Protein 3PVC (pdb70)

Secondary structure (DSSP, 8-state):
--STTSHHHHIIIIIITTTTTHHHHH--SSEEEEEEE--TTSHHHHHHHHHHHHHHHH-TTSS--EEEEEEEESSPPPHHHHHHHHTT-GGGHHHHHHHHHTPPP--SEEEEEEETTTTEEEEEEES-HHHHGGG--GGGTT--SEEEE-SS-------HHHHH-----TT-EEEES---HHHHHHHHHTT-EEE----SSSS---EEE--S-------GGG--PPPS--SSEEEE--SHHHHHHHHHHHTTT--EEEEESSSSTT-SGGG-S-EEE-----SS-SHHHHHHHHHHHHHHHHHHHHHHTT----EE---EEEE--SHHHHHHHH---S---TTT-B--HHHHHHHHSS--SS-EEEETT-EEE-HHHHHHH--TTTT--EEES--EEEEEE-SSSEEEEE-----EEESEEEE--GGGTT-STTTTTS--EEEEEEEEEEE--TTGGG--SEEEESEEEPPPBTTTTEEEEE---EETB------HHHHHHHHHHHHHH-TT-SGGGG---TT--EEEEEEEE-TTS----S-B-HHHHHHHSTTHHHH---PPPPPB-TTB-----TT-HHHHHHHHHHHHHH------SS-HHHHHTT-TTHHHHHHHTT-

Solvent-accessible surface area: 25482 Å² total

Nearest PDB structures (foldseek):
  3pvc-assembly1_A  TM=1.001E+00  e=0.000E+00  Yersinia pestis
  3sgl-assembly1_A  TM=9.967E-01  e=0.000E+00  Yersinia pestis
  3ps9-assembly1_A  TM=9.763E-01  e=2.444E-93  Escherichia coli BL21
  3awi-assembly4_D  TM=9.757E-01  e=3.683E-93  Escherichia coli K-12
  2qy6-assembly1_A  TM=9.662E-01  e=8.331E-29  Escherichia coli O157:H7

InterPro domains:
  IPR006076 FAD dependent oxidoreductase [PF01266] (266-644)
  IPR008471 MnmC-like methyltransferase [PF05430] (118-244)
  IPR017610 tRNA 5-methylaminomethyl-2-thiouridine biosynthesis bifunctional protein MnmC, C-terminal [TIGR03197] (266-674)
  IPR023032 tRNA 5-methylaminomethyl-2-thiouridine biosynthesis bifunctional protein MnmC [MF_01102] (7-669)
  IPR029063 S-adenosyl-L-methionine-dependent methyltransferase superfamily [G3DSA:3.40.50.150] (9-251)
  IPR029063 S-adenosyl-L-methionine-dependent methyltransferase superfamily [SSF53335] (138-242)
  IPR036188 FAD/NAD(P)-binding domain superfamily [G3DSA:3.50.50.60] (267-671)
  IPR036188 FAD/NAD(P)-binding domain superfamily [SSF51905] (266-673)
  IPR047785 tRNA mnm(5)s(2)U biosynthesis bifunctional protein MnmC, N-terminal [NF033855] (19-244)

B-factor: mean 25.89, std 11.72, range [3.86, 75.27]

CATH classification: 3.40.50.150 (+2 more: 3.50.50.60, 3.30.9.10)

Foldseek 3Di:
DDCVLVLVQLCVQFAVLQPPPVCLQVPDAQEAEEEEEAQDLNSNVLSVVVRVVVVCVVCVPGRHQAYEYEYEHADDDQLVVSVVSCVSPVVSVVVSVQCSVQPDDLDAAWAWDQTDLLRYIYIYHHHDPVVALVFFALLVQQAHQEYEYEDDDPCPCLDLSVLLSLSHHAFHKYGYQADPPVNQVSNVVSAWDWDKACHPDDDHIIMTGRHDGDPDDHPQQQDFADAPDQQWEEEEAQFPLSLLLLVLQVSVVGAYEYEYQAPHGCPFPLQAFKAKQAFDDQLPPALRRNQRVNLSSNLLSVVVVCVVVPQDWFWDQLKAFEFPLDPVQVVRQVNVPPPDDVQAKDWAQVVQCVSFLHRLQGTGMIGSRMTMTGSNSVSRRSVSVVSHYYDYSFAWDDWDDDDQWIWTQGPDDDIDITNAYEYDHFQCQCVYPLRVVFPKWKWKKKKFKFAADVSQQSTRHWYHYVWIKHHQRPVVRIIIFYIDTHTPDFDWDQDVVGLVVSLVRSCVRNVVDDVSVPTDRVVSHIGMHMGTADPVQAWWGARADVVCQCVQLLVVQVCCPDGHHGHGDRNYITHNNGSHCSRRSNQRSNQHSCSCSHGHRGTHSSSLVHRRCNVVCVVSNND

Organism: Yersinia pestis (NCBI:txid632)

Radius of gyration: 25.75 Å; Cα contacts (8 Å, |Δi|>4): 1315; chains: 1; bounding box: 60×63×78 Å

Sequence (623 aa):
FSNEDGLEETHHVFLKGNGFPARFASHPQQSCIFAETGFGTGLNFLTLWRDFALFRQQSPNATLRRLHYISFEKYPLHVADLASAHARWPELASFAEQLRAQWPLPLAGCHRILLADGAITLDLWFGDVNTLLPTLDDSLNNQVDAWFLDGFAPNPDWNEQLFNAARTRPGGTFSTFTAAGFVRRGLQQAGFNVTKVKGFGQKRELTGTLPQQIHAPTAPWYHRPAATRCDDIAIIGGGIVSALTALALQRRGAVVTLYCADAQPAQGASGNRQGALYPLLNGKNDALETFFTSAFTFARRQYDQLLEQGIAFDHQWCGVSQLAFDDKSRGKIEKLHTQWPVEFAEASREQLSELAGLDCAHDGIHYPAGGWLCPSDLTHALLAQQNGTCHYQHELQRLKRIDSQWQLTFGSQAAKHHATVILATGHRLPEWEQTHHLPLSAVRGQVSHIPTTPVLSQLQQVLCYDGYLTPVNPANQHHCIGASYQRGDIATDFRLTEQQENRERLLRCLPQVSWPQQVDVSDNQARCGVRCAIRDHLPVGAVPDYAATLAQYQDLSRRINDIAVAPVWPELFVGGLGSRGLCSAPLVAEILAAQFGEPLPLDAKTLAALNPNRFWIRKLLKG

Structure (mmCIF, N/CA/C/O backbone):
data_3PVC
#
_entry.id   3PVC
#
_cell.length_a   65.146
_cell.length_b   59.566
_cell.length_c   99.630
_cell.angle_alpha   90.00
_cell.angle_beta   99.57
_cell.angle_gamma   90.00
#
_symmetry.space_group_name_H-M   'P 1 21 1'
#
loop_
_entity.id
_entity.type
_entity.pdbx_description
1 polymer 'tRNA 5-methylaminomethyl-2-thiouridine biosynthesis bifunctional protein mnmC'
2 non-polymer 'FLAVIN-ADENINE DINUCLEOTIDE'
3 non-polymer 'CHLORIDE ION'
4 water water
#
loop_
_atom_site.group_PDB
_atom_site.id
_atom_site.type_symbol
_atom_site.label_atom_id
_atom_site.label_alt_id
_atom_site.label_comp_id
_atom_site.label_asym_id
_atom_site.label_entity_id
_atom_site.label_seq_id
_atom_site.pdbx_PDB_ins_code
_atom_site.Cartn_x
_atom_site.Cartn_y
_atom_site.Cartn_z
_atom_site.occupancy
_atom_site.B_iso_or_equiv
_atom_site.auth_seq_id
_atom_site.auth_comp_id
_atom_site.auth_asym_id
_atom_site.auth_atom_id
_atom_site.pdbx_PDB_model_num
ATOM 1 N N . PHE A 1 29 ? 28.659 -32.913 41.190 1.00 56.73 29 PHE A N 1
ATOM 2 C CA . PHE A 1 29 ? 28.347 -31.473 41.506 1.00 58.67 29 PHE A CA 1
ATOM 3 C C . PHE A 1 29 ? 29.505 -30.745 42.198 1.00 59.08 29 PHE A C 1
ATOM 4 O O . PHE A 1 29 ? 29.726 -30.872 43.409 1.00 59.31 29 PHE A O 1
ATOM 12 N N . SER A 1 30 ? 30.207 -29.935 41.422 1.00 60.38 30 SER A N 1
ATOM 13 C CA . SER A 1 30 ? 31.316 -29.133 41.927 1.00 61.04 30 SER A CA 1
ATOM 14 C C . SER A 1 30 ? 30.914 -27.646 42.020 1.00 61.41 30 SER A C 1
ATOM 15 O O . SER A 1 30 ? 29.752 -27.282 41.790 1.00 61.60 30 SER A O 1
ATOM 18 N N . ASN A 1 31 ? 31.883 -26.801 42.372 1.00 61.27 31 ASN A N 1
ATOM 19 C CA . ASN A 1 31 ? 31.721 -25.341 42.373 1.00 60.26 31 ASN A CA 1
ATOM 20 C C . ASN A 1 31 ? 32.638 -24.681 41.328 1.00 58.98 31 ASN A C 1
ATOM 21 O O . ASN A 1 31 ? 32.503 -23.493 41.046 1.00 58.68 31 ASN A O 1
ATOM 23 N N . GLU A 1 32 ? 33.516 -25.489 40.721 1.00 57.60 32 GLU A N 1
ATOM 24 C CA . GLU A 1 32 ? 34.666 -25.008 39.936 1.00 56.87 32 GLU A CA 1
ATOM 25 C C . GLU A 1 32 ? 34.337 -24.302 38.593 1.00 56.26 32 GLU A C 1
ATOM 26 O O . GLU A 1 32 ? 35.119 -23.458 38.129 1.00 55.55 32 GLU A O 1
ATOM 28 N N . ASP A 1 33 ? 33.217 -24.667 37.958 1.00 54.63 33 ASP A N 1
ATOM 29 C CA . ASP A 1 33 ? 32.795 -23.981 36.723 1.00 52.71 33 ASP A CA 1
ATOM 30 C C . ASP A 1 33 ? 32.118 -22.600 36.961 1.00 51.11 33 ASP A C 1
ATOM 31 O O . ASP A 1 33 ? 32.005 -21.795 36.027 1.00 51.53 33 ASP A O 1
ATOM 36 N N . GLY A 1 34 ? 31.681 -22.329 38.199 1.00 48.01 34 GLY A N 1
ATOM 37 C CA . GLY A 1 34 ? 31.151 -21.012 38.566 1.00 43.59 34 GLY A CA 1
ATOM 38 C C . GLY A 1 34 ? 29.688 -20.819 38.197 1.00 41.60 34 GLY A C 1
ATOM 39 O O . GLY A 1 34 ? 29.124 -19.732 38.363 1.00 41.53 34 GLY A O 1
ATOM 40 N N . LEU A 1 35 ? 29.058 -21.882 37.717 1.00 38.26 35 LEU A N 1
ATOM 41 C CA . LEU A 1 35 ? 27.663 -21.829 37.357 1.00 35.50 35 LEU A CA 1
ATOM 42 C C . LEU A 1 35 ? 26.734 -21.787 38.585 1.00 34.52 35 LEU A C 1
ATOM 43 O O . LEU A 1 35 ? 25.755 -21.036 38.619 1.00 33.63 35 LEU A O 1
ATOM 48 N N . GLU A 1 36 ? 27.027 -22.604 39.591 1.00 32.40 36 GLU A N 1
ATOM 49 C CA . GLU A 1 36 ? 26.219 -22.611 40.801 1.00 31.92 36 GLU A CA 1
ATOM 50 C C . GLU A 1 36 ? 26.330 -21.286 41.569 1.00 29.80 36 GLU A C 1
ATOM 51 O O . GLU A 1 36 ? 25.339 -20.772 42.092 1.00 28.94 36 GLU A O 1
ATOM 57 N N . GLU A 1 37 ? 27.546 -20.756 41.623 1.00 28.16 37 GLU A N 1
ATOM 58 C CA . GLU A 1 37 ? 27.826 -19.430 42.147 1.00 28.40 37 GLU A CA 1
ATOM 59 C C . GLU A 1 37 ? 26.891 -18.369 41.519 1.00 26.93 37 GLU A C 1
ATOM 60 O O . GLU A 1 37 ? 26.049 -17.765 42.192 1.00 25.76 37 GLU A O 1
ATOM 66 N N . THR A 1 38 ? 27.028 -18.191 40.210 1.00 26.03 38 THR A N 1
ATOM 67 C CA . THR A 1 38 ? 26.188 -17.278 39.449 1.00 25.24 38 THR A CA 1
ATOM 68 C C . THR A 1 38 ? 24.737 -17.428 39.850 1.00 25.51 38 THR A C 1
ATOM 69 O O . THR A 1 38 ? 24.029 -16.437 40.045 1.00 25.47 38 THR A O 1
ATOM 73 N N . HIS A 1 39 ? 24.262 -18.665 39.869 1.00 26.13 39 HIS A N 1
ATOM 74 C CA . HIS A 1 39 ? 22.867 -18.888 40.202 1.00 27.23 39 HIS A CA 1
ATOM 75 C C . HIS A 1 39 ? 22.563 -18.396 41.624 1.00 27.06 39 HIS A C 1
ATOM 76 O O . HIS A 1 39 ? 21.545 -17.768 41.848 1.00 27.34 39 HIS A O 1
ATOM 83 N N . HIS A 1 40 ? 23.492 -18.613 42.556 1.00 27.64 40 HIS A N 1
ATOM 84 C CA . HIS A 1 40 ? 23.275 -18.243 43.948 1.00 28.20 40 HIS A CA 1
ATOM 85 C C . HIS A 1 40 ? 23.343 -16.748 44.150 1.00 27.65 40 HIS A C 1
ATOM 86 O O . HIS A 1 40 ? 22.474 -16.171 44.799 1.00 28.85 40 HIS A O 1
ATOM 93 N N . VAL A 1 41 ? 24.402 -16.132 43.643 1.00 25.88 41 VAL A N 1
ATOM 94 C CA . VAL A 1 41 ? 24.588 -14.702 43.821 1.00 25.87 41 VAL A CA 1
ATOM 95 C C . VAL A 1 41 ? 23.491 -13.896 43.109 1.00 25.47 41 VAL A C 1
ATOM 96 O O . VAL A 1 41 ? 22.799 -13.113 43.740 1.00 26.19 41 VAL A O 1
ATOM 100 N N . PHE A 1 42 ? 23.263 -14.170 41.831 1.00 24.28 42 PHE A N 1
ATOM 101 C CA . PHE A 1 42 ? 22.471 -13.258 41.000 1.00 23.79 42 PHE A CA 1
ATOM 102 C C . PHE A 1 42 ? 21.024 -13.647 40.807 1.00 24.06 42 PHE A C 1
ATOM 10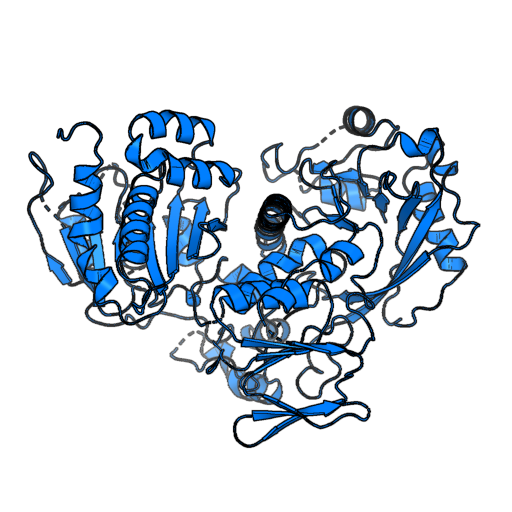3 O O . PHE A 1 42 ? 20.149 -12.805 40.883 1.00 24.08 42 PHE A O 1
ATOM 111 N N . LEU A 1 43 ? 20.753 -14.922 40.596 1.00 24.52 43 LEU A N 1
ATOM 112 C CA . LEU A 1 43 ? 19.378 -15.338 40.424 1.00 25.66 43 LEU A CA 1
ATOM 113 C C . LEU A 1 43 ? 18.640 -15.454 41.758 1.00 26.94 43 LEU A C 1
ATOM 114 O O . LEU A 1 43 ? 17.561 -14.840 41.954 1.00 26.35 43 LEU A O 1
ATOM 119 N N . LYS A 1 44 ? 19.188 -16.282 42.649 1.00 26.92 44 LYS A N 1
ATOM 120 C CA . LYS A 1 44 ? 18.583 -16.507 43.966 1.00 28.06 44 LYS A CA 1
ATOM 121 C C . LYS A 1 44 ? 18.601 -15.219 44.816 1.00 27.35 44 LYS A C 1
ATOM 122 O O . LYS A 1 44 ? 17.662 -14.948 45.545 1.00 27.12 44 LYS A O 1
ATOM 128 N N . GLY A 1 45 ? 19.672 -14.439 44.692 1.00 26.06 45 GLY A N 1
ATOM 129 C CA . GLY A 1 45 ? 19.781 -13.148 45.374 1.00 25.38 45 GLY A CA 1
ATOM 130 C C . GLY A 1 45 ? 18.698 -12.146 44.992 1.00 24.66 45 GLY A C 1
ATOM 131 O O . GLY A 1 45 ? 18.297 -11.323 45.829 1.00 23.55 45 GLY A O 1
ATOM 132 N N . ASN A 1 46 ? 18.193 -12.245 43.754 1.00 22.32 46 ASN A N 1
ATOM 133 C CA . ASN A 1 46 ? 17.033 -11.462 43.332 1.00 22.14 46 ASN A CA 1
ATOM 134 C C . ASN A 1 46 ? 15.683 -12.198 43.412 1.00 23.20 46 ASN A C 1
ATOM 135 O O . ASN A 1 46 ? 14.700 -11.729 42.848 1.00 24.29 46 ASN A O 1
ATOM 140 N N . GLY A 1 47 ? 15.628 -13.342 44.116 1.00 24.52 47 GLY A N 1
ATOM 141 C CA . GLY A 1 47 ? 14.383 -14.095 44.302 1.00 22.52 47 GLY A CA 1
ATOM 142 C C . GLY A 1 47 ? 14.016 -14.994 43.129 1.00 23.83 47 GLY A C 1
ATOM 143 O O . GLY A 1 47 ? 12.878 -15.401 43.009 1.00 24.70 47 GLY A O 1
ATOM 144 N N . PHE A 1 48 ? 14.945 -15.291 42.230 1.00 23.78 48 PHE A N 1
ATOM 145 C CA . PHE A 1 48 ? 14.606 -16.206 41.116 1.00 25.46 48 PHE A CA 1
ATOM 146 C C . PHE A 1 48 ? 15.060 -17.646 41.406 1.00 27.22 48 PHE A C 1
ATOM 147 O O . PHE A 1 48 ? 16.126 -17.835 42.008 1.00 29.24 48 PHE A O 1
ATOM 155 N N . PRO A 1 49 ? 14.347 -18.660 40.870 1.00 27.57 49 PRO A N 1
ATOM 156 C CA . PRO A 1 49 ? 13.294 -18.550 39.863 1.00 28.20 49 PRO A CA 1
ATOM 157 C C . PRO A 1 49 ? 11.870 -18.385 40.392 1.00 29.05 49 PRO A C 1
ATOM 158 O O . PRO A 1 49 ? 10.951 -18.182 39.588 1.00 28.18 49 PRO A O 1
ATOM 162 N N . ALA A 1 50 ? 11.683 -18.476 41.710 1.00 29.33 50 ALA A N 1
ATOM 163 C CA . ALA A 1 50 ? 10.353 -18.268 42.306 1.00 30.02 50 ALA A CA 1
ATOM 164 C C . ALA A 1 50 ? 9.614 -17.031 41.763 1.00 29.46 50 ALA A C 1
ATOM 165 O O . ALA A 1 50 ? 8.402 -17.097 41.488 1.00 29.12 50 ALA A O 1
ATOM 167 N N . ARG A 1 51 ? 10.359 -15.935 41.570 1.00 28.53 51 ARG A N 1
ATOM 168 C CA . ARG A 1 51 ? 9.808 -14.639 41.196 1.00 27.18 51 ARG A CA 1
ATOM 169 C C . ARG A 1 51 ? 9.219 -14.639 39.778 1.00 27.86 51 ARG A C 1
ATOM 170 O O . ARG A 1 51 ? 8.342 -13.815 39.486 1.00 28.19 51 ARG A O 1
ATOM 178 N N . PHE A 1 52 ? 9.680 -15.542 38.900 1.00 27.12 52 PHE A N 1
ATOM 179 C CA . PHE A 1 52 ? 9.121 -15.635 37.551 1.00 27.39 52 PHE A CA 1
ATOM 180 C C . PHE A 1 52 ? 7.643 -15.864 37.659 1.00 28.68 52 PHE A C 1
ATOM 181 O O . PHE A 1 52 ? 6.859 -15.313 36.882 1.00 30.50 52 PHE A O 1
ATOM 189 N N . ALA A 1 53 ? 7.275 -16.700 38.622 1.00 30.51 53 ALA A N 1
ATOM 190 C CA . ALA A 1 53 ? 5.927 -17.234 38.727 1.00 32.28 53 ALA A CA 1
ATOM 191 C C . ALA A 1 53 ? 4.970 -16.206 39.303 1.00 33.24 53 ALA A C 1
ATOM 192 O O . ALA A 1 53 ? 3.809 -16.153 38.895 1.00 34.22 53 ALA A O 1
ATOM 194 N N . SER A 1 54 ? 5.438 -15.408 40.260 1.00 33.08 54 SER A N 1
ATOM 195 C CA . SER A 1 54 ? 4.585 -14.361 40.823 1.00 35.31 54 SER A CA 1
ATOM 196 C C . SER A 1 54 ? 4.607 -13.030 40.049 1.00 35.45 54 SER A C 1
ATOM 197 O O . SER A 1 54 ? 3.834 -12.115 40.343 1.00 35.27 54 SER A O 1
ATOM 200 N N . HIS A 1 55 ? 5.486 -12.920 39.064 1.00 35.08 55 HIS A N 1
ATOM 201 C CA . HIS A 1 55 ? 5.720 -11.637 38.424 1.00 34.97 55 HIS A CA 1
ATOM 202 C C . HIS A 1 55 ? 4.461 -11.153 37.714 1.00 35.70 55 HIS A C 1
ATOM 203 O O . HIS A 1 55 ? 3.855 -11.898 36.929 1.00 35.59 55 HIS A O 1
ATOM 210 N N . PRO A 1 56 ? 4.049 -9.907 38.015 1.00 35.71 56 PRO A N 1
ATOM 211 C CA . PRO A 1 56 ? 2.726 -9.451 37.585 1.00 35.08 56 PRO A CA 1
ATOM 212 C C . PRO A 1 56 ? 2.639 -8.880 36.162 1.00 35.40 56 PRO A C 1
ATOM 213 O O . PRO A 1 56 ? 1.526 -8.611 35.704 1.00 35.51 56 PRO A O 1
ATOM 217 N N . GLN A 1 57 ? 3.767 -8.696 35.465 1.00 33.74 57 GLN A N 1
ATOM 218 C CA . GLN A 1 57 ? 3.714 -8.208 34.088 1.00 32.19 57 GLN A CA 1
ATOM 219 C C . GLN A 1 57 ? 4.153 -9.233 33.023 1.00 31.12 57 GLN A C 1
ATOM 220 O O . GLN A 1 57 ? 4.833 -10.229 33.306 1.00 29.42 57 GLN A O 1
ATOM 226 N N . GLN A 1 58 ? 3.834 -8.922 31.774 1.00 29.57 58 GLN A N 1
ATOM 227 C CA . GLN A 1 58 ? 4.234 -9.770 30.666 1.00 30.37 58 GLN A CA 1
ATOM 228 C C . GLN A 1 58 ? 5.728 -9.794 30.437 1.00 27.97 58 GLN A C 1
ATOM 229 O O . GLN A 1 58 ? 6.250 -10.772 29.897 1.00 28.18 58 GLN A O 1
ATOM 235 N N . SER A 1 59 ? 6.421 -8.728 30.813 1.00 24.97 59 SER A N 1
ATOM 236 C CA . SER A 1 59 ? 7.871 -8.754 30.711 1.00 23.85 59 SER A CA 1
ATOM 237 C C . SER A 1 59 ? 8.577 -8.382 32.019 1.00 22.84 59 SER A C 1
ATOM 238 O O . SER A 1 59 ? 7.971 -7.826 32.933 1.00 21.46 59 SER A O 1
ATOM 241 N N . CYS A 1 60 ? 9.810 -8.857 32.135 1.00 20.76 60 CYS A N 1
ATOM 242 C CA . CYS A 1 60 ? 10.626 -8.619 33.272 1.00 20.81 60 CYS A CA 1
ATOM 243 C C . CYS A 1 60 ? 11.960 -8.055 32.753 1.00 19.74 60 CYS A C 1
ATOM 244 O O . CYS A 1 60 ? 12.539 -8.546 31.763 1.00 18.63 60 CYS A O 1
ATOM 247 N N . ILE A 1 61 ? 12.449 -7.027 33.430 1.00 18.50 61 ILE A N 1
ATOM 248 C CA . ILE A 1 61 ? 13.608 -6.278 32.965 1.00 16.24 61 ILE A CA 1
ATOM 249 C C . ILE A 1 61 ? 14.775 -6.466 33.900 1.00 16.41 61 ILE A C 1
ATOM 250 O O . ILE A 1 61 ? 14.671 -6.221 35.101 1.00 16.15 61 ILE A O 1
ATOM 255 N N . PHE A 1 62 ? 15.862 -6.988 33.353 1.00 15.07 62 PHE A N 1
ATOM 256 C CA . PHE A 1 62 ? 17.064 -7.165 34.097 1.00 15.57 62 PHE A CA 1
ATOM 257 C C . PHE A 1 62 ? 18.112 -6.190 33.604 1.00 15.77 62 PHE A C 1
ATOM 258 O O . PHE A 1 62 ? 18.170 -5.899 32.402 1.00 15.25 62 PHE A O 1
ATOM 266 N N . ALA A 1 63 ? 19.023 -5.785 34.484 1.00 15.52 63 ALA A N 1
ATOM 267 C CA . ALA A 1 63 ? 20.131 -4.946 34.024 1.00 16.60 63 ALA A CA 1
ATOM 268 C C . ALA A 1 63 ? 21.403 -5.410 34.678 1.00 17.13 63 ALA A C 1
ATOM 269 O O . ALA A 1 63 ? 21.391 -5.886 35.807 1.00 19.73 63 ALA A O 1
ATOM 271 N N . GLU A 1 64 ? 22.507 -5.294 33.975 1.00 16.51 64 GLU A N 1
ATOM 272 C CA . GLU A 1 64 ? 23.732 -5.841 34.470 1.00 16.05 64 GLU A CA 1
ATOM 273 C C . GLU A 1 64 ? 24.857 -4.866 34.182 1.00 17.21 64 GLU A C 1
ATOM 274 O O . GLU A 1 64 ? 24.884 -4.255 33.121 1.00 19.08 64 GLU A O 1
ATOM 280 N N . THR A 1 65 ? 25.741 -4.647 35.143 1.00 18.30 65 THR A N 1
ATOM 281 C CA . THR A 1 65 ? 26.958 -3.864 34.891 1.00 21.43 65 THR A CA 1
ATOM 282 C C . THR A 1 65 ? 28.062 -4.862 34.484 1.00 24.50 65 THR A C 1
ATOM 283 O O . THR A 1 65 ? 28.310 -5.859 35.188 1.00 29.40 65 THR A O 1
ATOM 287 N N . GLY A 1 66 ? 28.626 -4.717 33.304 1.00 23.98 66 GLY A N 1
ATOM 288 C CA . GLY A 1 66 ? 29.469 -5.799 32.790 1.00 24.58 66 GLY A CA 1
ATOM 289 C C . GLY A 1 66 ? 28.659 -6.757 31.929 1.00 24.15 66 GLY A C 1
ATOM 290 O O . GLY A 1 66 ? 27.445 -6.649 31.852 1.00 29.22 66 GLY A O 1
ATOM 291 N N . PHE A 1 67 ? 29.324 -7.629 31.200 1.00 22.09 67 PHE A N 1
ATOM 292 C CA . PHE A 1 67 ? 28.658 -8.692 30.457 1.00 21.23 67 PHE A CA 1
ATOM 293 C C . PHE A 1 67 ? 29.628 -9.881 30.347 1.00 20.25 67 PHE A C 1
ATOM 294 O O . PHE A 1 67 ? 29.261 -11.030 30.629 1.00 19.05 67 PHE A O 1
ATOM 302 N N . GLY A 1 68 ? 30.876 -9.568 30.006 1.00 20.23 68 GLY A N 1
ATOM 303 C CA . GLY A 1 68 ? 31.965 -10.528 29.986 1.00 21.50 68 GLY A CA 1
ATOM 304 C C . GLY A 1 68 ? 31.735 -11.548 28.893 1.00 22.81 68 GLY A C 1
ATOM 305 O O . GLY A 1 68 ? 31.610 -11.213 27.714 1.00 23.82 68 GLY A O 1
ATOM 306 N N . THR A 1 69 ? 31.540 -12.781 29.300 1.00 20.84 69 THR A N 1
ATOM 307 C CA . THR A 1 69 ? 31.337 -13.840 28.337 1.00 22.80 69 THR A CA 1
ATOM 308 C C . THR A 1 69 ? 29.830 -14.201 28.265 1.00 22.35 69 THR A C 1
ATOM 309 O O . THR A 1 69 ? 29.432 -15.088 27.521 1.00 21.49 69 THR A O 1
ATOM 313 N N . GLY A 1 70 ? 29.024 -13.531 29.089 1.00 20.60 70 GLY A N 1
ATOM 314 C CA . GLY A 1 70 ? 27.591 -13.702 29.057 1.00 18.73 70 GLY A CA 1
ATOM 315 C C . GLY A 1 70 ? 27.116 -14.684 30.084 1.00 17.87 70 GLY A C 1
ATOM 316 O O . GLY A 1 70 ? 25.936 -15.083 30.058 1.00 15.59 70 GLY A O 1
ATOM 317 N N . LEU A 1 71 ? 28.011 -15.051 31.005 1.00 18.12 71 LEU A N 1
ATOM 318 C CA . LEU A 1 71 ? 27.671 -16.073 32.010 1.00 19.85 71 LEU A CA 1
ATOM 319 C C . LEU A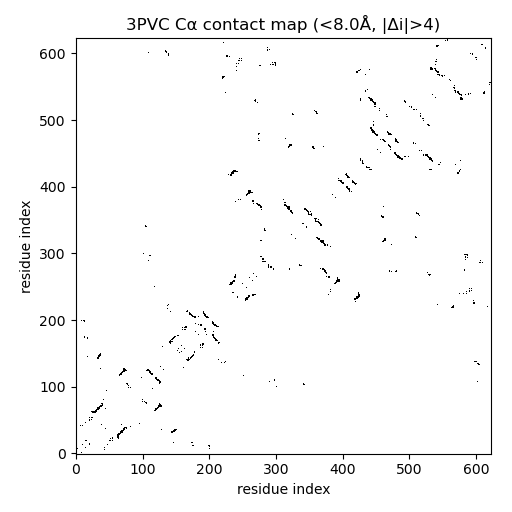 1 71 ? 26.366 -15.786 32.757 1.00 18.99 71 LEU A C 1
ATOM 320 O O . LEU A 1 71 ? 25.497 -16.688 32.858 1.00 19.52 71 LEU A O 1
ATOM 325 N N . ASN A 1 72 ? 26.156 -14.524 33.138 1.00 17.19 72 ASN A N 1
ATOM 326 C CA . ASN A 1 72 ? 24.969 -14.206 33.924 1.00 15.88 72 ASN A CA 1
ATOM 327 C C . ASN A 1 72 ? 23.749 -14.214 33.055 1.00 16.76 72 ASN A C 1
ATOM 328 O O . ASN A 1 72 ? 22.697 -14.716 33.467 1.00 16.29 72 ASN A O 1
ATOM 333 N N . PHE A 1 73 ? 23.888 -13.656 31.849 1.00 15.53 73 PHE A N 1
ATOM 334 C CA . PHE A 1 73 ? 22.791 -13.639 30.905 1.00 15.13 73 PHE A CA 1
ATOM 335 C C . PHE A 1 73 ? 22.323 -15.057 30.488 1.00 15.76 73 PHE A C 1
ATOM 336 O O . PHE A 1 73 ? 21.118 -15.370 30.487 1.00 15.94 73 PHE A O 1
ATOM 344 N N . LEU A 1 74 ? 23.268 -15.895 30.086 1.00 14.65 74 LEU A N 1
ATOM 345 C CA . LEU A 1 74 ? 22.955 -17.278 29.654 1.00 15.31 74 LEU A CA 1
ATOM 346 C C . LEU A 1 74 ? 22.320 -18.085 30.776 1.00 17.14 74 LEU A C 1
ATOM 347 O O . LEU A 1 74 ? 21.316 -18.773 30.550 1.00 18.60 74 LEU A O 1
ATOM 352 N N . THR A 1 75 ? 22.835 -17.928 31.999 1.00 16.33 75 THR A N 1
ATOM 353 C CA . THR A 1 75 ? 22.283 -18.636 33.127 1.00 16.85 75 THR A CA 1
ATOM 354 C C . THR A 1 75 ? 20.838 -18.194 33.360 1.00 18.47 75 THR A C 1
ATOM 355 O O . THR A 1 75 ? 19.941 -19.010 33.656 1.00 18.67 75 THR A O 1
ATOM 359 N N . LEU A 1 76 ? 20.602 -16.891 33.235 1.00 18.21 76 LEU A N 1
ATOM 360 C CA . LEU A 1 76 ? 19.268 -16.371 33.436 1.00 16.63 76 LEU A CA 1
ATOM 361 C C . LEU A 1 76 ? 18.356 -16.912 32.364 1.00 16.25 76 LEU A C 1
ATOM 362 O O . LEU A 1 76 ? 17.266 -17.410 32.672 1.00 16.78 76 LEU A O 1
ATOM 367 N N . TRP A 1 77 ? 18.810 -16.847 31.104 1.00 16.16 77 TRP A N 1
ATOM 368 C CA . TRP A 1 77 ? 18.037 -17.351 29.969 1.00 15.82 77 TRP A CA 1
ATOM 369 C C . TRP A 1 77 ? 17.624 -18.793 30.229 1.00 17.20 77 TRP A C 1
ATOM 370 O O . TRP A 1 77 ? 16.444 -19.158 30.150 1.00 17.32 77 TRP A O 1
ATOM 381 N N . ARG A 1 78 ? 18.608 -19.618 30.562 1.00 18.47 78 ARG A N 1
ATOM 382 C CA . ARG A 1 78 ? 18.325 -21.028 30.791 1.00 21.29 78 ARG A CA 1
ATOM 383 C C . ARG A 1 78 ? 17.166 -21.206 31.778 1.00 21.28 78 ARG A C 1
ATOM 384 O O . ARG A 1 78 ? 16.225 -21.938 31.473 1.00 20.98 78 ARG A O 1
ATOM 392 N N . ASP A 1 79 ? 17.240 -20.517 32.926 1.00 20.45 79 ASP A N 1
ATOM 393 C CA . ASP A 1 79 ? 16.185 -20.565 33.950 1.00 22.60 79 ASP A CA 1
ATOM 394 C C . ASP A 1 79 ? 14.846 -20.044 33.476 1.00 21.72 79 ASP A C 1
ATOM 395 O O . ASP A 1 79 ? 13.811 -20.542 33.864 1.00 23.71 79 ASP A O 1
ATOM 400 N N . PHE A 1 80 ? 14.873 -18.966 32.712 1.00 22.62 80 PHE A N 1
ATOM 401 C CA . PHE A 1 80 ? 13.653 -18.397 32.180 1.00 21.23 80 PHE A CA 1
ATOM 402 C C . PHE A 1 80 ? 13.049 -19.336 31.144 1.00 21.11 80 PHE A C 1
ATOM 403 O O . PHE A 1 80 ? 11.836 -19.473 31.068 1.00 20.40 80 PHE A O 1
ATOM 411 N N . ALA A 1 81 ? 13.889 -20.011 30.358 1.00 21.92 81 ALA A N 1
ATOM 412 C CA . ALA A 1 81 ? 13.355 -21.042 29.451 1.00 22.32 81 ALA A CA 1
ATOM 413 C C . ALA A 1 81 ? 12.726 -22.260 30.197 1.00 23.25 81 ALA A C 1
ATOM 414 O O . ALA A 1 81 ? 11.657 -22.730 29.809 1.00 22.36 81 ALA A O 1
ATOM 416 N N . LEU A 1 82 ? 13.370 -22.764 31.251 1.00 22.82 82 LEU A N 1
ATOM 417 C CA . LEU A 1 82 ? 12.747 -23.849 32.040 1.00 26.37 82 LEU A CA 1
ATOM 418 C C . LEU A 1 82 ? 11.388 -23.374 32.596 1.00 26.99 82 LEU A C 1
ATOM 419 O O . LEU A 1 82 ? 10.406 -24.107 32.584 1.00 27.95 82 LEU A O 1
ATOM 424 N N . PHE A 1 83 ? 11.332 -22.128 33.047 1.00 27.52 83 PHE A N 1
ATOM 425 C CA . PHE A 1 83 ? 10.112 -21.605 33.614 1.00 28.30 83 PHE A CA 1
ATOM 426 C C . PHE A 1 83 ? 8.984 -21.465 32.574 1.00 29.39 83 PHE A C 1
ATOM 427 O O . PHE A 1 83 ? 7.821 -21.691 32.892 1.00 29.64 83 PHE A O 1
ATOM 435 N N . ARG A 1 84 ? 9.327 -21.106 31.346 1.00 29.83 84 ARG A N 1
ATOM 436 C CA . ARG A 1 84 ? 8.336 -20.998 30.278 1.00 31.57 84 ARG A CA 1
ATOM 437 C C . ARG A 1 84 ? 7.821 -22.362 29.797 1.00 33.26 84 ARG A C 1
ATOM 438 O O . ARG A 1 84 ? 6.685 -22.481 29.302 1.00 31.80 84 ARG A O 1
ATOM 446 N N . GLN A 1 85 ? 8.670 -23.383 29.908 1.00 34.10 85 GLN A N 1
ATOM 447 C CA . GLN A 1 85 ? 8.247 -24.743 29.608 1.00 35.69 85 GLN A CA 1
ATOM 448 C C . GLN A 1 85 ? 7.227 -25.195 30.631 1.00 35.62 85 GLN A C 1
ATOM 449 O O . GLN A 1 85 ? 6.196 -25.760 30.286 1.00 35.66 85 GLN A O 1
ATOM 455 N N . GLN A 1 86 ? 7.525 -24.925 31.893 1.00 35.70 86 GLN A N 1
ATOM 456 C CA . GLN A 1 86 ? 6.693 -25.374 32.986 1.00 37.40 86 GLN A CA 1
ATOM 457 C C . GLN A 1 86 ? 5.397 -24.565 33.214 1.00 37.88 86 GLN A C 1
ATOM 458 O O . GLN A 1 86 ? 4.421 -25.103 33.751 1.00 39.34 86 GLN A O 1
ATOM 464 N N . SER A 1 87 ? 5.373 -23.289 32.839 1.00 35.86 87 SER A N 1
ATOM 465 C CA . SER A 1 87 ? 4.178 -22.491 33.081 1.00 35.07 87 SER A CA 1
ATOM 466 C C . SER A 1 87 ? 3.857 -21.667 31.855 1.00 35.39 87 SER A C 1
ATOM 467 O O . SER A 1 87 ? 3.982 -20.447 31.885 1.00 35.62 87 SER A O 1
ATOM 470 N N . PRO A 1 88 ? 3.402 -22.324 30.781 1.00 35.26 88 PRO A N 1
ATOM 471 C CA . PRO A 1 88 ? 3.154 -21.616 29.524 1.00 35.49 88 PRO A CA 1
ATOM 472 C C . PRO A 1 88 ? 2.041 -20.577 29.631 1.00 36.44 88 PRO A C 1
ATOM 473 O O . PRO A 1 88 ? 1.933 -19.697 28.751 1.00 37.49 88 PRO A O 1
ATOM 477 N N . ASN A 1 89 ? 1.256 -20.661 30.710 1.00 37.28 89 ASN A N 1
ATOM 478 C CA . ASN A 1 89 ? 0.117 -19.752 30.949 1.00 38.61 89 ASN A CA 1
ATOM 479 C C . ASN A 1 89 ? 0.353 -18.664 32.007 1.00 38.16 89 ASN A C 1
ATOM 480 O O . ASN A 1 89 ? -0.554 -17.849 32.285 1.00 38.81 89 ASN A O 1
ATOM 485 N N . ALA A 1 90 ? 1.549 -18.638 32.599 1.00 37.10 90 ALA A N 1
ATOM 486 C CA . ALA A 1 90 ? 1.892 -17.561 33.540 1.00 35.36 90 ALA A CA 1
ATOM 487 C C . ALA A 1 90 ? 1.888 -16.212 32.835 1.00 34.62 90 ALA A C 1
ATOM 488 O O . ALA A 1 90 ? 2.057 -16.123 31.615 1.00 34.85 90 ALA A O 1
ATOM 490 N N . THR A 1 91 ? 1.697 -15.159 33.616 1.00 33.87 91 THR A N 1
ATOM 491 C CA . THR A 1 91 ? 1.750 -13.804 33.096 1.00 32.07 91 THR A CA 1
ATOM 492 C C . THR A 1 91 ? 3.087 -13.538 32.364 1.00 30.02 91 THR A C 1
ATOM 493 O O . THR A 1 91 ? 3.091 -13.204 31.181 1.00 30.82 91 THR A O 1
ATOM 497 N N . LEU A 1 92 ? 4.212 -13.769 33.030 1.00 26.34 92 LEU A N 1
ATOM 498 C CA . LEU A 1 92 ? 5.509 -13.416 32.426 1.00 25.42 92 LEU A CA 1
ATOM 499 C C . LEU A 1 92 ? 5.837 -14.225 31.140 1.00 24.96 92 LEU A C 1
ATOM 500 O O . LEU A 1 92 ? 5.916 -15.449 31.184 1.00 24.18 92 LEU A O 1
ATOM 505 N N . ARG A 1 93 ? 6.015 -13.532 30.011 1.00 24.96 93 ARG A N 1
ATOM 506 C CA . ARG A 1 93 ? 6.284 -14.179 28.712 1.00 25.54 93 ARG A CA 1
ATOM 507 C C . ARG A 1 93 ? 7.609 -13.721 28.078 1.00 25.07 93 ARG A C 1
ATOM 508 O O . ARG A 1 93 ? 8.126 -14.366 27.154 1.00 23.25 93 ARG A O 1
ATOM 516 N N . ARG A 1 94 ? 8.144 -12.592 28.552 1.00 23.43 94 ARG A N 1
ATOM 517 C CA . ARG A 1 94 ? 9.251 -11.943 27.872 1.00 23.18 94 ARG A CA 1
ATOM 518 C C . ARG A 1 94 ? 10.274 -11.418 28.844 1.00 22.91 94 ARG A C 1
ATOM 519 O O . ARG A 1 94 ? 9.974 -10.946 29.938 1.00 20.78 94 ARG A O 1
ATOM 527 N N . LEU A 1 95 ? 11.487 -11.388 28.364 1.00 22.06 95 LEU A N 1
ATOM 528 C CA . LEU A 1 95 ? 12.550 -10.939 29.186 1.00 22.95 95 LEU A CA 1
ATOM 529 C C . LEU A 1 95 ? 13.284 -9.879 28.394 1.00 22.50 95 LEU A C 1
ATOM 530 O O . LEU A 1 95 ? 13.472 -10.018 27.175 1.00 23.16 95 LEU A O 1
ATOM 535 N N . HIS A 1 96 ? 13.607 -8.788 29.070 1.00 21.37 96 HIS A N 1
ATOM 536 C CA . HIS A 1 96 ? 14.479 -7.760 28.524 1.00 19.91 96 HIS A CA 1
ATOM 537 C C . HIS A 1 96 ? 15.710 -7.668 29.414 1.00 18.03 96 HIS A C 1
ATOM 538 O O . HIS A 1 96 ? 15.608 -7.628 30.645 1.00 17.53 96 HIS A O 1
ATOM 545 N N . TYR A 1 97 ? 16.874 -7.618 28.797 1.00 16.69 97 TYR A N 1
ATOM 546 C CA . TYR A 1 97 ? 18.126 -7.631 29.554 1.00 15.09 97 TYR A CA 1
ATOM 547 C C . TYR A 1 97 ? 19.004 -6.481 29.065 1.00 15.40 97 TYR A C 1
ATOM 548 O O . TYR A 1 97 ? 19.298 -6.369 27.869 1.00 15.39 97 TYR A O 1
ATOM 557 N N . ILE A 1 98 ? 19.460 -5.646 29.988 1.00 15.31 98 ILE A N 1
ATOM 558 C CA . ILE A 1 98 ? 20.232 -4.467 29.592 1.00 17.03 98 ILE A CA 1
ATOM 559 C C . ILE A 1 98 ? 21.587 -4.578 30.222 1.00 17.54 98 ILE A C 1
ATOM 560 O O . ILE A 1 98 ? 21.726 -4.778 31.446 1.00 18.56 98 ILE A O 1
ATOM 565 N N . SER A 1 99 ? 22.599 -4.526 29.381 1.00 16.38 99 SER A N 1
ATOM 566 C CA . SER A 1 99 ? 23.924 -4.722 29.889 1.00 16.68 99 SER A CA 1
ATOM 567 C C . SER A 1 99 ? 24.913 -3.634 29.414 1.00 17.88 99 SER A C 1
ATOM 568 O O . SER A 1 99 ? 24.888 -3.189 28.244 1.00 16.47 99 SER A O 1
ATOM 571 N N . PHE A 1 100 ? 25.809 -3.255 30.323 1.00 19.15 100 PHE A N 1
ATOM 572 C CA . PHE A 1 100 ? 26.836 -2.255 30.063 1.00 22.19 100 PHE A CA 1
ATOM 573 C C . PHE A 1 100 ? 28.217 -2.854 30.054 1.00 23.63 100 PHE A C 1
ATOM 574 O O . PHE A 1 100 ? 28.721 -3.229 31.109 1.00 25.57 100 PHE A O 1
ATOM 582 N N . GLU A 1 101 ? 28.850 -2.888 28.889 1.00 24.17 101 GLU A N 1
ATOM 583 C CA . GLU A 1 101 ? 30.159 -3.507 28.761 1.00 24.86 101 GLU A CA 1
ATOM 584 C C . GLU A 1 101 ? 31.166 -2.528 28.160 1.00 25.07 101 GLU A C 1
ATOM 585 O O . GLU A 1 101 ? 30.975 -2.051 27.036 1.00 24.02 101 GLU A O 1
ATOM 591 N N . LYS A 1 102 ? 32.242 -2.261 28.903 1.00 25.57 102 LYS A N 1
ATOM 592 C CA . LYS A 1 102 ? 33.315 -1.345 28.461 1.00 26.47 102 LYS A CA 1
ATOM 593 C C . LYS A 1 102 ? 34.328 -2.028 27.558 1.00 26.01 102 LYS A C 1
ATOM 594 O O . LYS A 1 102 ? 34.875 -1.415 26.643 1.00 24.36 102 LYS A O 1
ATOM 600 N N . TYR A 1 103 ? 34.586 -3.305 27.851 1.00 29.02 103 TYR A N 1
ATOM 601 C CA . TYR A 1 103 ? 35.520 -4.123 27.077 1.00 31.09 103 TYR A CA 1
ATOM 602 C C . TYR A 1 103 ? 34.836 -5.330 26.424 1.00 29.86 103 TYR A C 1
ATOM 603 O O . TYR A 1 103 ? 34.929 -6.467 26.917 1.00 30.41 103 TYR A O 1
ATOM 612 N N . PRO A 1 104 ? 34.102 -5.069 25.328 1.00 28.74 104 PRO A N 1
ATOM 613 C CA . PRO A 1 104 ? 33.429 -6.143 24.619 1.00 27.22 104 PRO A CA 1
ATOM 614 C C . PRO A 1 104 ? 34.428 -7.138 24.034 1.00 26.18 104 PRO A C 1
ATOM 615 O O . PRO A 1 104 ? 35.271 -6.771 23.218 1.00 24.96 104 PRO A O 1
ATOM 619 N N . LEU A 1 105 ? 34.276 -8.404 24.391 1.00 25.68 105 LEU A N 1
ATOM 620 C CA . LEU A 1 105 ? 35.067 -9.456 23.773 1.00 24.98 105 LEU A CA 1
ATOM 621 C C . LEU A 1 105 ? 34.685 -9.743 22.298 1.00 23.71 105 LEU A C 1
ATOM 622 O O . LEU A 1 105 ? 33.664 -9.273 21.785 1.00 23.30 105 LEU A O 1
ATOM 627 N N . HIS A 1 106 ? 35.575 -10.420 21.597 1.00 22.57 106 HIS A N 1
ATOM 628 C CA . HIS A 1 106 ? 35.279 -10.970 20.268 1.00 23.73 106 HIS A CA 1
ATOM 629 C C . HIS A 1 106 ? 34.473 -12.278 20.382 1.00 20.49 106 HIS A C 1
ATOM 630 O O . HIS A 1 106 ? 34.454 -12.916 21.427 1.00 20.83 106 HIS A O 1
ATOM 637 N N . VAL A 1 107 ? 33.770 -12.660 19.335 1.00 19.09 107 VAL A N 1
ATOM 638 C CA . VAL A 1 107 ? 32.971 -13.886 19.409 1.00 17.29 107 VAL A CA 1
ATOM 639 C C . VAL A 1 107 ? 33.810 -15.147 19.639 1.00 17.52 107 VAL A C 1
ATOM 640 O O . VAL A 1 107 ? 33.359 -16.067 20.335 1.00 19.41 107 VAL A O 1
ATOM 644 N N . ALA A 1 108 ? 35.034 -15.190 19.127 1.00 17.24 108 ALA A N 1
ATOM 645 C CA . ALA A 1 108 ? 35.908 -16.322 19.408 1.00 16.83 108 ALA A CA 1
ATOM 646 C C . ALA A 1 108 ? 36.269 -16.431 20.897 1.00 19.18 108 ALA A C 1
ATOM 647 O O . ALA A 1 108 ? 36.439 -17.546 21.397 1.00 19.77 108 ALA A O 1
ATOM 649 N N . ASP A 1 109 ? 36.407 -15.299 21.599 1.00 19.07 109 ASP A N 1
ATOM 650 C CA . ASP A 1 109 ? 36.706 -15.334 23.034 1.00 20.14 109 ASP A CA 1
ATOM 651 C C . ASP A 1 109 ? 35.515 -15.927 23.753 1.00 19.35 109 ASP A C 1
ATOM 652 O O . ASP A 1 109 ? 35.681 -16.682 24.697 1.00 20.44 109 ASP A O 1
ATOM 657 N N . LEU A 1 110 ? 34.322 -15.471 23.371 1.00 17.38 110 LEU A N 1
ATOM 658 C CA . LEU A 1 110 ? 33.065 -15.963 23.892 1.00 16.41 110 LEU A CA 1
ATOM 659 C C . LEU A 1 110 ? 32.971 -17.492 23.725 1.00 18.29 110 LEU A C 1
ATOM 660 O O . LEU A 1 110 ? 32.683 -18.194 24.698 1.00 18.59 110 LEU A O 1
ATOM 665 N N . ALA A 1 111 ? 33.260 -17.999 22.517 1.00 17.00 111 ALA A N 1
ATOM 666 C CA . ALA A 1 111 ? 33.157 -19.418 22.228 1.00 18.81 111 ALA A CA 1
ATOM 667 C C . ALA A 1 111 ? 34.126 -20.182 23.083 1.00 20.18 111 ALA A C 1
ATOM 668 O O . ALA A 1 111 ? 33.818 -21.250 23.614 1.00 19.61 111 ALA A O 1
ATOM 670 N N . SER A 1 112 ? 35.296 -19.603 23.255 1.00 21.20 112 SER A N 1
ATOM 671 C CA . SER A 1 112 ? 36.319 -20.299 23.978 1.00 21.71 112 SER A CA 1
ATOM 672 C C . SER A 1 112 ? 35.923 -20.463 25.452 1.00 21.80 112 SER A C 1
ATOM 673 O O . SER A 1 112 ? 36.154 -21.513 26.051 1.00 21.84 112 SER A O 1
ATOM 676 N N . ALA A 1 113 ? 35.358 -19.416 26.050 1.00 20.38 113 ALA A N 1
ATOM 677 C CA . ALA A 1 113 ? 35.008 -19.477 27.466 1.00 18.94 113 ALA A CA 1
ATOM 678 C C . ALA A 1 113 ? 33.754 -20.316 27.684 1.00 19.91 113 ALA A C 1
ATOM 679 O O . ALA A 1 113 ? 33.589 -20.937 28.748 1.00 19.27 113 ALA A O 1
ATOM 681 N N . HIS A 1 114 ? 32.887 -20.382 26.667 1.00 19.66 114 HIS A N 1
ATOM 682 C CA . HIS A 1 114 ? 31.650 -21.163 26.824 1.00 20.58 114 HIS A CA 1
ATOM 683 C C . HIS A 1 114 ? 31.879 -22.670 26.864 1.00 21.50 114 HIS A C 1
ATOM 684 O O . HIS A 1 114 ? 30.955 -23.425 27.208 1.00 19.80 114 HIS A O 1
ATOM 691 N N . ALA A 1 115 ? 33.089 -23.103 26.507 1.00 21.79 115 ALA A N 1
ATOM 692 C CA . ALA A 1 115 ? 33.429 -24.518 26.665 1.00 24.72 115 ALA A CA 1
ATOM 693 C C . ALA A 1 115 ? 33.294 -24.948 28.129 1.00 25.28 115 ALA A C 1
ATOM 694 O O . ALA A 1 115 ? 33.002 -26.115 28.383 1.00 26.66 115 ALA A O 1
ATOM 696 N N . ARG A 1 116 ? 33.462 -24.021 29.077 1.00 25.51 116 ARG A N 1
ATOM 697 C CA . ARG A 1 116 ? 33.319 -24.367 30.500 1.00 27.89 116 ARG A CA 1
ATOM 698 C C . ARG A 1 116 ? 31.903 -24.721 30.846 1.00 28.01 116 ARG A C 1
ATOM 699 O O . ARG A 1 116 ? 31.669 -25.418 31.829 1.00 29.51 116 ARG A O 1
ATOM 707 N N . TRP A 1 117 ? 30.935 -24.241 30.068 1.00 26.86 117 TRP A N 1
ATOM 708 C CA . TRP A 1 117 ? 29.547 -24.437 30.487 1.00 25.44 117 TRP A CA 1
ATOM 709 C C . TRP A 1 117 ? 28.697 -25.133 29.433 1.00 25.88 117 TRP A C 1
ATOM 710 O O . TRP A 1 117 ? 27.775 -24.527 28.885 1.00 26.59 117 TRP A O 1
ATOM 721 N N . PRO A 1 118 ? 28.982 -26.423 29.165 1.00 26.00 118 PRO A N 1
ATOM 722 C CA . PRO A 1 118 ? 28.260 -27.164 28.137 1.00 25.70 118 PRO A CA 1
ATOM 723 C C . PRO A 1 118 ? 26.752 -27.202 28.395 1.00 25.87 118 PRO A C 1
ATOM 724 O O . PRO A 1 118 ? 25.976 -27.245 27.445 1.00 25.52 118 PRO A O 1
ATOM 728 N N . GLU A 1 119 ? 26.316 -27.143 29.646 1.00 24.81 119 GLU A N 1
ATOM 729 C CA . GLU A 1 119 ? 24.873 -27.120 29.834 1.00 25.90 119 GLU A CA 1
ATOM 730 C C . GLU A 1 119 ? 24.170 -25.848 29.342 1.00 23.86 119 GLU A C 1
ATOM 731 O O . GLU A 1 119 ? 22.951 -25.852 29.192 1.00 22.60 119 GLU A O 1
ATOM 737 N N . LEU A 1 120 ? 24.941 -24.799 29.050 1.00 20.37 120 LEU A N 1
ATOM 738 C CA . LEU A 1 120 ? 24.393 -23.571 28.511 1.00 18.39 120 LEU A CA 1
ATOM 739 C C . LEU A 1 120 ? 24.561 -23.524 26.985 1.00 19.69 120 LEU A C 1
ATOM 740 O O . LEU A 1 120 ? 24.097 -22.574 26.323 1.00 19.87 120 LEU A O 1
ATOM 745 N N . ALA A 1 121 ? 25.150 -24.584 26.431 1.00 17.79 121 ALA A N 1
ATOM 746 C CA . ALA A 1 121 ? 25.595 -24.617 25.045 1.00 18.75 121 ALA A CA 1
ATOM 747 C C . ALA A 1 121 ? 24.620 -24.052 24.022 1.00 18.11 121 ALA A C 1
ATOM 748 O O . ALA A 1 121 ? 25.022 -23.283 23.132 1.00 18.93 121 ALA A O 1
ATOM 750 N N . SER A 1 122 ? 23.363 -24.478 24.093 1.00 19.48 122 SER A N 1
ATOM 751 C CA . SER A 1 122 ? 22.409 -24.083 23.059 1.00 21.27 122 SER A CA 1
ATOM 752 C C . SER A 1 122 ? 21.966 -22.628 23.175 1.00 21.30 122 SER A C 1
ATOM 753 O O . SER A 1 122 ? 21.538 -22.037 22.187 1.00 22.24 122 SER A O 1
ATOM 756 N N . PHE A 1 123 ? 22.018 -22.057 24.385 1.00 20.62 123 PHE A N 1
ATOM 757 C CA . PHE A 1 123 ? 21.700 -20.658 24.540 1.00 17.41 123 PHE A CA 1
ATOM 758 C C . PHE A 1 123 ? 22.893 -19.880 24.035 1.00 15.92 123 PHE A C 1
ATOM 759 O O . PHE A 1 123 ? 22.749 -18.941 23.254 1.00 15.81 123 PHE A O 1
ATOM 767 N N . ALA A 1 124 ? 24.073 -20.337 24.431 1.00 14.51 124 ALA A N 1
ATOM 768 C CA . ALA A 1 124 ? 25.346 -19.729 24.059 1.00 14.76 124 ALA A CA 1
ATOM 769 C C . ALA A 1 124 ? 25.537 -19.598 22.553 1.00 15.78 124 ALA A C 1
ATOM 770 O O . ALA A 1 124 ? 26.056 -18.584 22.075 1.00 16.43 124 ALA A O 1
ATOM 772 N N . GLU A 1 125 ? 25.150 -20.640 21.823 1.00 14.81 125 GLU A N 1
ATOM 773 C CA . GLU A 1 125 ? 25.250 -20.677 20.370 1.00 15.94 125 GLU A CA 1
ATOM 774 C C . GLU A 1 125 ? 24.365 -19.624 19.723 1.00 15.99 125 GLU A C 1
ATOM 775 O O . GLU A 1 125 ? 24.721 -19.012 18.717 1.00 16.03 125 GLU A O 1
ATOM 781 N N . GLN A 1 126 ? 23.200 -19.406 20.310 1.00 16.63 126 GLN A N 1
ATOM 782 C CA . GLN A 1 126 ? 22.244 -18.480 19.724 1.00 17.14 126 GLN A CA 1
ATOM 783 C C . GLN A 1 126 ? 22.754 -17.067 19.946 1.00 16.75 126 GLN A C 1
ATOM 784 O O . GLN A 1 126 ? 22.641 -16.216 19.080 1.00 17.17 126 GLN A O 1
ATOM 790 N N . LEU A 1 127 ? 23.343 -16.850 21.120 1.00 16.04 127 LEU A N 1
ATOM 791 C CA . LEU A 1 127 ? 24.010 -15.608 21.451 1.00 14.35 127 LEU A CA 1
ATOM 792 C C . LEU A 1 127 ? 25.182 -15.296 20.522 1.00 14.66 127 LEU A C 1
ATOM 793 O O . LEU A 1 127 ? 25.256 -14.174 19.949 1.00 16.30 127 LEU A O 1
ATOM 798 N N . ARG A 1 128 ? 26.115 -16.237 20.411 1.00 12.62 128 ARG A N 1
ATOM 799 C CA . ARG A 1 128 ? 27.281 -16.033 19.572 1.00 13.74 128 ARG A CA 1
ATOM 800 C C . ARG A 1 128 ? 26.824 -15.814 18.139 1.00 14.00 128 ARG A C 1
ATOM 801 O O . ARG A 1 128 ? 27.478 -15.083 17.411 1.00 13.47 128 ARG A O 1
ATOM 809 N N . ALA A 1 129 ? 25.697 -16.414 17.744 1.00 13.57 129 ALA A N 1
ATOM 810 C CA . ALA A 1 129 ? 25.255 -16.266 16.339 1.00 15.62 129 ALA A CA 1
ATOM 811 C C . ALA A 1 129 ? 24.957 -14.805 16.021 1.00 16.29 129 ALA A C 1
ATOM 812 O O . ALA A 1 129 ? 25.065 -14.387 14.901 1.00 16.89 129 ALA A O 1
ATOM 814 N N . GLN A 1 130 ? 24.722 -13.988 17.032 1.00 18.08 130 GLN A N 1
ATOM 815 C CA . GLN A 1 130 ? 24.276 -12.621 16.771 1.00 19.61 130 GLN A CA 1
ATOM 816 C C . GLN A 1 130 ? 25.137 -11.551 17.444 1.00 18.93 130 GLN A C 1
ATOM 817 O O . GLN A 1 130 ? 24.707 -10.417 17.596 1.00 16.94 130 GLN A O 1
ATOM 823 N N . TRP A 1 131 ? 26.333 -11.944 17.880 1.00 18.53 131 TRP A N 1
ATOM 824 C CA . TRP A 1 131 ? 27.190 -11.091 18.660 1.00 17.63 131 TRP A CA 1
ATOM 825 C C . TRP A 1 131 ? 27.659 -9.959 17.775 1.00 17.40 131 TRP A C 1
ATOM 826 O O . TRP A 1 131 ? 28.148 -10.202 16.691 1.00 19.91 131 TRP A O 1
ATOM 837 N N . PRO A 1 132 ? 27.567 -8.727 18.253 1.00 16.21 132 PRO A N 1
ATOM 838 C CA . PRO A 1 132 ? 27.860 -7.668 17.282 1.00 17.47 132 PRO A CA 1
ATOM 839 C C . PRO A 1 132 ? 29.338 -7.212 17.322 1.00 18.19 132 PRO A C 1
ATOM 840 O O . PRO A 1 132 ? 30.094 -7.641 18.187 1.00 19.34 132 PRO A O 1
ATOM 844 N N . LEU A 1 133 ? 29.752 -6.445 16.322 1.00 19.86 133 LEU A N 1
ATOM 845 C CA . LEU A 1 133 ? 31.056 -5.756 16.268 1.00 20.82 133 LEU A CA 1
ATOM 846 C C . LEU A 1 133 ? 31.248 -4.848 17.479 1.00 20.75 133 LEU A C 1
ATOM 847 O O . LEU A 1 133 ? 30.264 -4.426 18.068 1.00 20.59 133 LEU A O 1
ATOM 852 N N . PRO A 1 134 ? 32.515 -4.543 17.849 1.00 21.88 134 PRO A N 1
ATOM 853 C CA . PRO A 1 134 ? 32.780 -3.667 19.013 1.00 21.52 134 PRO A CA 1
ATOM 854 C C . PRO A 1 134 ? 32.572 -2.160 18.735 1.00 23.39 134 PRO A C 1
ATOM 855 O O . PRO A 1 134 ? 33.494 -1.356 18.929 1.00 24.92 134 PRO A O 1
ATOM 859 N N . LEU A 1 135 ? 31.351 -1.766 18.359 1.00 22.81 135 LEU A N 1
ATOM 860 C CA . LEU A 1 135 ? 31.067 -0.371 18.063 1.00 21.16 135 LEU A CA 1
ATOM 861 C C . LEU A 1 135 ? 30.483 0.286 19.301 1.00 19.97 135 LEU A C 1
ATOM 862 O O . LEU A 1 135 ? 29.588 -0.276 19.947 1.00 22.53 135 LEU A O 1
ATOM 867 N N . ALA A 1 136 ? 30.962 1.464 19.636 1.00 17.39 136 ALA A N 1
ATOM 868 C CA . ALA A 1 136 ? 30.400 2.211 20.755 1.00 18.97 136 ALA A CA 1
ATOM 869 C C . ALA A 1 136 ? 28.885 2.330 20.535 1.00 19.66 136 ALA A C 1
ATOM 870 O O . ALA A 1 136 ? 28.415 2.303 19.394 1.00 20.97 136 ALA A O 1
ATOM 872 N N . GLY A 1 137 ? 28.113 2.405 21.611 1.00 18.71 137 GLY A N 1
ATOM 873 C CA . GLY A 1 137 ? 26.676 2.579 21.477 1.00 17.46 137 GLY A CA 1
ATOM 874 C C . GLY A 1 137 ? 25.854 1.368 21.889 1.00 17.43 137 GLY A C 1
ATOM 875 O O . GLY A 1 137 ? 26.381 0.376 22.437 1.00 17.37 137 GLY A O 1
ATOM 876 N N . CYS A 1 138 ? 24.542 1.474 21.689 1.00 16.30 138 CYS A N 1
ATOM 877 C CA . CYS A 1 138 ? 23.608 0.411 22.092 1.00 15.96 138 CYS A CA 1
ATOM 878 C C . CYS A 1 138 ? 23.290 -0.520 20.930 1.00 15.44 138 CYS A C 1
ATOM 879 O O . CYS A 1 138 ? 23.021 -0.055 19.814 1.00 15.64 138 CYS A O 1
ATOM 882 N N . HIS A 1 139 ? 23.284 -1.820 21.199 1.00 13.95 139 HIS A N 1
ATOM 883 C CA . HIS A 1 139 ? 23.008 -2.810 20.162 1.00 15.13 139 HIS A CA 1
ATOM 884 C C . HIS A 1 139 ? 21.892 -3.718 20.650 1.00 13.54 139 HIS A C 1
ATOM 885 O O . HIS A 1 139 ? 22.063 -4.407 21.655 1.00 13.61 139 HIS A O 1
ATOM 892 N N . ARG A 1 140 ? 20.723 -3.642 20.025 1.00 10.18 140 ARG A N 1
ATOM 893 C CA . ARG A 1 140 ? 19.627 -4.460 20.491 1.00 11.46 140 ARG A CA 1
ATOM 894 C C . ARG A 1 140 ? 19.598 -5.788 19.705 1.00 13.98 140 ARG A C 1
ATOM 895 O O . ARG A 1 140 ? 19.623 -5.775 18.471 1.00 12.95 140 ARG A O 1
ATOM 903 N N . ILE A 1 141 ? 19.667 -6.908 20.435 1.00 14.70 141 ILE A N 1
ATOM 904 C CA . ILE A 1 141 ? 19.645 -8.247 19.842 1.00 15.46 141 ILE A CA 1
ATOM 905 C C . ILE A 1 141 ? 18.390 -8.978 20.281 1.00 16.81 141 ILE A C 1
ATOM 906 O O . ILE A 1 141 ? 18.086 -9.037 21.472 1.00 17.69 141 ILE A O 1
ATOM 911 N N . LEU A 1 142 ? 17.625 -9.471 19.308 1.00 18.49 142 LEU A N 1
ATOM 912 C CA . LEU A 1 142 ? 16.367 -10.185 19.571 1.00 19.45 142 LEU A CA 1
ATOM 913 C C . LEU A 1 142 ? 16.690 -11.669 19.543 1.00 19.84 142 LEU A C 1
ATOM 914 O O . LEU A 1 142 ? 17.284 -12.173 18.579 1.00 18.33 142 LEU A O 1
ATOM 919 N N . LEU A 1 143 ? 16.380 -12.342 20.635 1.00 20.14 143 LEU A N 1
ATOM 920 C CA . LEU A 1 143 ? 16.769 -13.727 20.789 1.00 21.68 143 LEU A CA 1
ATOM 921 C C . LEU A 1 143 ? 15.550 -14.568 21.141 1.00 23.59 143 LEU A C 1
ATOM 922 O O . LEU A 1 143 ? 14.507 -14.010 21.560 1.00 24.22 143 LEU A O 1
ATOM 927 N N . ALA A 1 144 ? 15.684 -15.889 20.969 1.00 24.13 144 ALA A N 1
ATOM 928 C CA . ALA A 1 144 ? 14.660 -16.861 21.362 1.00 25.96 144 ALA A CA 1
ATOM 929 C C . ALA A 1 144 ? 13.333 -16.517 20.738 1.00 28.61 144 ALA A C 1
ATOM 930 O O . ALA A 1 144 ? 12.347 -16.290 21.443 1.00 30.19 144 ALA A O 1
ATOM 932 N N . ASP A 1 145 ? 13.323 -16.358 19.421 1.00 30.72 145 ASP A N 1
ATOM 933 C CA . ASP A 1 145 ? 12.077 -16.104 18.723 1.00 33.33 145 ASP A CA 1
ATOM 934 C C . ASP A 1 145 ? 11.288 -14.969 19.405 1.00 32.90 145 ASP A C 1
ATOM 935 O O . ASP A 1 145 ? 10.098 -15.116 19.682 1.00 32.44 145 ASP A O 1
ATOM 940 N N . GLY A 1 146 ? 11.973 -13.860 19.697 1.00 31.75 146 GLY A N 1
ATOM 941 C CA . GLY A 1 146 ? 11.329 -12.647 20.217 1.00 30.86 146 GLY A CA 1
ATOM 942 C C . GLY A 1 146 ? 10.997 -12.615 21.700 1.00 28.95 146 GLY A C 1
ATOM 943 O O . GLY A 1 146 ? 10.546 -11.604 22.221 1.00 32.16 146 GLY A O 1
ATOM 944 N N . ALA A 1 147 ? 11.242 -13.694 22.417 1.00 26.75 147 ALA A N 1
ATOM 945 C CA . ALA A 1 147 ? 10.913 -13.693 23.852 1.00 25.23 147 ALA A CA 1
ATOM 946 C C . ALA A 1 147 ? 11.989 -12.963 24.676 1.00 23.40 147 ALA A C 1
ATOM 947 O O . ALA A 1 147 ? 11.790 -12.633 25.855 1.00 24.78 147 ALA A O 1
ATOM 949 N N . ILE A 1 148 ? 13.142 -12.750 24.059 1.00 21.56 148 ILE A N 1
ATOM 950 C CA . ILE A 1 148 ? 14.252 -12.081 24.731 1.00 20.54 148 ILE A CA 1
ATOM 951 C C . ILE A 1 148 ? 14.835 -10.982 23.907 1.00 19.77 148 ILE A C 1
ATOM 952 O O . ILE A 1 148 ? 15.256 -11.197 22.772 1.00 20.66 148 ILE A O 1
ATOM 957 N N . THR A 1 149 ? 14.922 -9.819 24.544 1.00 19.06 149 THR A N 1
ATOM 958 C CA . THR A 1 149 ? 15.564 -8.635 24.025 1.00 16.85 149 THR A CA 1
ATOM 959 C C . THR A 1 149 ? 16.852 -8.347 24.831 1.00 16.70 149 THR A C 1
ATOM 960 O O . THR A 1 149 ? 16.833 -8.227 26.056 1.00 17.69 149 THR A O 1
ATOM 964 N N . LEU A 1 150 ? 17.987 -8.288 24.150 1.00 14.61 150 LEU A N 1
ATOM 965 C CA . LEU A 1 150 ? 19.238 -8.061 24.833 1.00 13.91 150 LEU A CA 1
ATOM 966 C C . LEU A 1 150 ? 19.753 -6.726 24.343 1.00 14.22 150 LEU A C 1
ATOM 967 O O . LEU A 1 150 ? 19.961 -6.566 23.138 1.00 14.05 150 LEU A O 1
ATOM 972 N N . ASP A 1 151 ? 19.853 -5.740 25.247 1.00 15.12 151 ASP A N 1
ATOM 973 C CA . ASP A 1 151 ? 20.409 -4.416 24.890 1.00 15.20 151 ASP A CA 1
ATOM 974 C C . ASP A 1 151 ? 21.847 -4.373 25.364 1.00 13.70 151 ASP A C 1
ATOM 975 O O . ASP A 1 151 ? 22.124 -4.386 26.554 1.00 15.23 151 ASP A O 1
ATOM 980 N N . LEU A 1 152 ? 22.772 -4.448 24.435 1.00 14.63 152 LEU A N 1
ATOM 981 C CA . LEU A 1 152 ? 24.202 -4.435 24.791 1.00 14.91 152 LEU A CA 1
ATOM 982 C C . LEU A 1 152 ? 24.744 -3.027 24.613 1.00 15.58 152 LEU A C 1
ATOM 983 O O . LEU A 1 152 ? 24.763 -2.530 23.512 1.00 17.02 152 LEU A O 1
ATOM 988 N N . TRP A 1 153 ? 25.084 -2.363 25.703 1.00 14.85 153 TRP A N 1
ATOM 989 C CA . TRP A 1 153 ? 25.656 -1.024 25.647 1.00 16.18 153 TRP A CA 1
ATOM 990 C C . TRP A 1 153 ? 27.183 -1.074 25.710 1.00 16.53 153 TRP A C 1
ATOM 991 O O . TRP A 1 153 ? 27.743 -1.380 26.748 1.00 18.54 153 TRP A O 1
ATOM 1002 N N . PHE A 1 154 ? 27.847 -0.914 24.573 1.00 17.35 154 PHE A N 1
ATOM 1003 C CA . PHE A 1 154 ? 29.299 -0.902 24.537 1.00 18.12 154 PHE A CA 1
ATOM 1004 C C . PHE A 1 154 ? 29.781 0.526 24.848 1.00 19.60 154 PHE A C 1
ATOM 1005 O O . PHE A 1 154 ? 29.464 1.454 24.130 1.00 21.15 154 PHE A O 1
ATOM 1013 N N . GLY A 1 155 ? 30.512 0.685 25.935 1.00 21.24 155 GLY A N 1
ATOM 1014 C CA . GLY A 1 155 ? 31.086 1.982 26.347 1.00 26.11 155 GLY A CA 1
ATOM 1015 C C . GLY A 1 155 ? 31.349 2.047 27.845 1.00 28.20 155 GLY A C 1
ATOM 1016 O O . GLY A 1 155 ? 31.013 1.121 28.574 1.00 29.31 155 GLY A O 1
ATOM 1017 N N . ASP A 1 156 ? 31.988 3.121 28.311 1.00 32.29 156 ASP A N 1
ATOM 1018 C CA . ASP A 1 156 ? 32.301 3.275 29.735 1.00 33.00 156 ASP A CA 1
ATOM 1019 C C . ASP A 1 156 ? 31.035 3.589 30.512 1.00 33.93 156 ASP A C 1
ATOM 1020 O O . ASP A 1 156 ? 30.395 4.610 30.269 1.00 34.21 156 ASP A O 1
ATOM 1025 N N . VAL A 1 157 ? 30.676 2.734 31.459 1.00 35.68 157 VAL A N 1
ATOM 1026 C CA . VAL A 1 157 ? 29.466 2.972 32.259 1.00 38.65 157 VAL A CA 1
ATOM 1027 C C . VAL A 1 157 ? 29.348 4.419 32.736 1.00 39.77 157 VAL A C 1
ATOM 1028 O O . VAL A 1 157 ? 28.291 5.040 32.581 1.00 40.17 157 VAL A O 1
ATOM 1032 N N . ASN A 1 158 ? 30.433 4.956 33.297 1.00 39.94 158 ASN A N 1
ATOM 1033 C CA . ASN A 1 158 ? 30.402 6.294 33.880 1.00 40.87 158 ASN A CA 1
ATOM 1034 C C . ASN A 1 158 ? 30.125 7.411 32.900 1.00 40.16 158 ASN A C 1
ATOM 1035 O O . ASN A 1 158 ? 29.492 8.397 33.263 1.00 40.42 158 ASN A O 1
ATOM 1040 N N . THR A 1 159 ? 30.654 7.319 31.690 1.00 38.22 159 THR A N 1
ATOM 1041 C CA . THR A 1 159 ? 30.350 8.380 30.770 1.00 37.73 159 THR A CA 1
ATOM 1042 C C . THR A 1 159 ? 28.997 8.136 30.075 1.00 37.97 159 THR A C 1
ATOM 1043 O O . THR A 1 159 ? 28.402 9.069 29.532 1.00 38.34 159 THR A O 1
ATOM 1047 N N . LEU A 1 160 ? 28.463 6.917 30.212 1.00 35.74 160 LEU A N 1
ATOM 1048 C CA . LEU A 1 160 ? 27.247 6.498 29.515 1.00 34.28 160 LEU A CA 1
ATOM 1049 C C . LEU A 1 160 ? 25.949 6.857 30.247 1.00 33.61 160 LEU A C 1
ATOM 1050 O O . LEU A 1 160 ? 24.997 7.358 29.643 1.00 30.81 160 LEU A O 1
ATOM 1055 N N . LEU A 1 161 ? 25.916 6.571 31.545 1.00 32.66 161 LEU A N 1
ATOM 1056 C CA . LEU A 1 161 ? 24.717 6.747 32.343 1.00 33.12 161 LEU A CA 1
ATOM 1057 C C . LEU A 1 161 ? 24.031 8.126 32.283 1.00 32.88 161 LEU A C 1
ATOM 1058 O O . LEU A 1 161 ? 22.800 8.214 32.261 1.00 32.86 161 LEU A O 1
ATOM 1063 N N . PRO A 1 162 ? 24.810 9.210 32.312 1.00 34.08 162 PRO A N 1
ATOM 1064 C CA . PRO A 1 162 ? 24.100 10.502 32.239 1.00 34.16 162 PRO A CA 1
ATOM 1065 C C . PRO A 1 162 ? 23.486 10.777 30.866 1.00 33.76 162 PRO A C 1
ATOM 1066 O O . PRO A 1 162 ? 22.758 11.782 30.704 1.00 35.75 162 PRO A O 1
ATOM 1070 N N . THR A 1 163 ? 23.815 9.938 29.879 1.00 30.30 163 THR A N 1
ATOM 1071 C CA . THR A 1 163 ? 23.295 10.116 28.527 1.00 27.07 163 THR A CA 1
ATOM 1072 C C . THR A 1 163 ? 22.011 9.308 28.291 1.00 25.72 163 THR A C 1
ATOM 1073 O O . THR A 1 163 ? 21.377 9.462 27.276 1.00 23.75 163 THR A O 1
ATOM 1077 N N . LEU A 1 164 ? 21.608 8.484 29.245 1.00 24.17 164 LEU A N 1
ATOM 1078 C CA . LEU A 1 164 ? 20.526 7.548 28.994 1.00 24.35 164 LEU A CA 1
ATOM 1079 C C . LEU A 1 164 ? 19.166 8.218 29.021 1.00 25.15 164 LEU A C 1
ATOM 1080 O O . LEU A 1 164 ? 19.030 9.334 29.508 1.00 26.06 164 LEU A O 1
ATOM 1085 N N . ASP A 1 165 ? 18.169 7.522 28.470 1.00 25.46 165 ASP A N 1
ATOM 1086 C CA . ASP A 1 165 ? 16.833 8.062 28.228 1.00 24.09 165 ASP A CA 1
ATOM 1087 C C . ASP A 1 165 ? 15.866 7.859 29.389 1.00 24.12 165 ASP A C 1
ATOM 1088 O O . ASP A 1 165 ? 15.988 6.894 30.149 1.00 23.24 165 ASP A O 1
ATOM 1093 N N . ASP A 1 166 ? 14.889 8.763 29.490 1.00 23.65 166 ASP A N 1
ATOM 1094 C CA . ASP A 1 166 ? 13.873 8.706 30.517 1.00 25.06 166 ASP A CA 1
ATOM 1095 C C . ASP A 1 166 ? 13.088 7.392 30.466 1.00 24.10 166 ASP A C 1
ATOM 1096 O O . ASP A 1 166 ? 12.437 7.032 31.444 1.00 23.86 166 ASP A O 1
ATOM 1101 N N . SER A 1 167 ? 13.028 6.764 29.301 1.00 20.91 167 SER A N 1
ATOM 1102 C CA . SER A 1 167 ? 12.349 5.476 29.215 1.00 22.04 167 SER A CA 1
ATOM 1103 C C . SER A 1 167 ? 13.039 4.351 30.014 1.00 20.96 167 SER A C 1
ATOM 1104 O O . SER A 1 167 ? 12.461 3.296 30.190 1.00 20.99 167 SER A O 1
ATOM 1107 N N . LEU A 1 168 ? 14.276 4.559 30.460 1.00 23.06 168 LEU A N 1
ATOM 1108 C CA . LEU A 1 168 ? 14.961 3.591 31.346 1.00 24.10 168 LEU A CA 1
ATOM 1109 C C . LEU A 1 168 ? 14.586 3.775 32.828 1.00 24.78 168 LEU A C 1
ATOM 1110 O O . LEU A 1 168 ? 14.855 2.880 33.661 1.00 22.77 168 LEU A O 1
ATOM 1115 N N . ASN A 1 169 ? 13.996 4.934 33.155 1.00 24.65 169 ASN A N 1
ATOM 1116 C CA . ASN A 1 169 ? 13.655 5.262 34.554 1.00 25.20 169 ASN A CA 1
ATOM 1117 C C . ASN A 1 169 ? 12.585 4.338 35.059 1.00 25.11 169 ASN A C 1
ATOM 1118 O O . ASN A 1 169 ? 11.681 3.994 34.301 1.00 25.72 169 ASN A O 1
ATOM 1123 N N . ASN A 1 170 ? 12.687 3.947 36.334 1.00 24.35 170 ASN A N 1
ATOM 1124 C CA . ASN A 1 170 ? 11.634 3.183 36.992 1.00 24.96 170 ASN A CA 1
ATOM 1125 C C . ASN A 1 170 ? 11.269 1.932 36.217 1.00 23.62 170 ASN A C 1
ATOM 1126 O O . ASN A 1 170 ? 10.127 1.520 36.213 1.00 25.38 170 ASN A O 1
ATOM 1131 N N . GLN A 1 171 ? 12.238 1.278 35.614 1.00 22.56 171 GLN A N 1
ATOM 1132 C CA . GLN A 1 171 ? 11.870 0.227 34.693 1.00 22.01 171 GLN A CA 1
ATOM 1133 C C . GLN A 1 171 ? 12.365 -1.133 35.141 1.00 20.84 171 GLN A C 1
ATOM 1134 O O . GLN A 1 171 ? 11.669 -2.117 35.004 1.00 20.24 171 GLN A O 1
ATOM 1140 N N . VAL A 1 172 ? 13.493 -1.143 35.850 1.00 21.30 172 VAL A N 1
ATOM 1141 C CA . VAL A 1 172 ? 14.271 -2.340 36.058 1.00 18.91 172 VAL A CA 1
ATOM 1142 C C . VAL A 1 172 ? 13.767 -3.124 37.255 1.00 20.59 172 VAL A C 1
ATOM 1143 O O . VAL A 1 172 ? 13.570 -2.588 38.360 1.00 20.12 172 VAL A O 1
ATOM 1147 N N . ASP A 1 173 ? 13.577 -4.417 37.027 1.00 19.52 173 ASP A N 1
ATOM 1148 C CA . ASP A 1 173 ? 13.059 -5.296 38.029 1.00 18.75 173 ASP A CA 1
ATOM 1149 C C . ASP A 1 173 ? 14.159 -5.927 38.877 1.00 18.13 173 ASP A C 1
ATOM 1150 O O . ASP A 1 173 ? 13.957 -6.198 40.069 1.00 18.90 173 ASP A O 1
ATOM 1155 N N . ALA A 1 174 ? 15.327 -6.163 38.280 1.00 16.52 174 ALA A N 1
ATOM 1156 C CA . ALA A 1 174 ? 16.409 -6.773 39.021 1.00 15.47 174 ALA A CA 1
ATOM 1157 C C . ALA A 1 174 ? 17.744 -6.465 38.380 1.00 16.39 174 ALA A C 1
ATOM 1158 O O . ALA A 1 174 ? 17.880 -6.550 37.170 1.00 16.74 174 ALA A O 1
ATOM 1160 N N . TRP A 1 175 ? 18.708 -6.077 39.214 1.00 16.40 175 TRP A N 1
ATOM 1161 C CA . TRP A 1 175 ? 20.036 -5.673 38.816 1.00 17.04 175 TRP A CA 1
ATOM 1162 C C . TRP A 1 175 ? 21.034 -6.732 39.157 1.00 18.25 175 TRP A C 1
ATOM 1163 O O . TRP A 1 175 ? 21.030 -7.225 40.269 1.00 19.47 175 TRP A O 1
ATOM 1174 N N . PHE A 1 176 ? 21.949 -7.009 38.242 1.00 19.42 176 PHE A N 1
ATOM 1175 C CA . PHE A 1 176 ? 23.083 -7.859 38.521 1.00 20.21 176 PHE A CA 1
ATOM 1176 C C . PHE A 1 176 ? 24.276 -6.898 38.593 1.00 21.78 176 PHE A C 1
ATOM 1177 O O . PHE A 1 176 ? 24.815 -6.474 37.565 1.00 19.74 176 PHE A O 1
ATOM 1185 N N . LEU A 1 177 ? 24.652 -6.531 39.813 1.00 23.49 177 LEU A N 1
ATOM 1186 C CA . LEU A 1 177 ? 25.785 -5.642 40.028 1.00 24.97 177 LEU A CA 1
ATOM 1187 C C . LEU A 1 177 ? 27.065 -6.438 40.029 1.00 25.47 177 LEU A C 1
ATOM 1188 O O . LEU A 1 177 ? 27.513 -6.899 41.055 1.00 24.29 177 LEU A O 1
ATOM 1193 N N . ASP A 1 178 ? 27.632 -6.639 38.852 1.00 29.47 178 ASP A N 1
ATOM 1194 C CA . ASP A 1 178 ? 28.828 -7.467 38.715 1.00 32.89 178 ASP A CA 1
ATOM 1195 C C . ASP A 1 178 ? 30.006 -6.623 38.244 1.00 34.78 178 ASP A C 1
ATOM 1196 O O . ASP A 1 178 ? 29.825 -5.486 37.815 1.00 35.25 178 ASP A O 1
ATOM 1201 N N . GLY A 1 179 ? 31.191 -7.225 38.213 1.00 37.98 179 GLY A N 1
ATOM 1202 C CA . GLY A 1 179 ? 32.402 -6.576 37.678 1.00 41.86 179 GLY A CA 1
ATOM 1203 C C . GLY A 1 179 ? 33.585 -6.975 38.542 1.00 44.02 179 GLY A C 1
ATOM 1204 O O . GLY A 1 179 ? 33.442 -7.846 39.405 1.00 44.06 179 GLY A O 1
ATOM 1205 N N . PHE A 1 180 ? 34.738 -6.341 38.342 1.00 45.40 180 PHE A N 1
ATOM 1206 C CA . PHE A 1 180 ? 35.900 -6.621 39.189 1.00 48.47 180 PHE A CA 1
ATOM 1207 C C . PHE A 1 180 ? 35.603 -6.349 40.670 1.00 49.65 180 PHE A C 1
ATOM 1208 O O . PHE A 1 180 ? 34.663 -5.604 40.995 1.00 50.81 180 PHE A O 1
ATOM 1216 N N . ALA A 1 181 ? 36.372 -6.972 41.565 1.00 50.10 181 ALA A N 1
ATOM 1217 C CA . ALA A 1 181 ? 36.225 -6.700 43.001 1.00 51.61 181 ALA A CA 1
ATOM 1218 C C . ALA A 1 181 ? 36.642 -5.253 43.338 1.00 52.16 181 ALA A C 1
ATOM 1219 O O . ALA A 1 181 ? 37.600 -4.716 42.762 1.00 52.64 181 ALA A O 1
ATOM 1221 N N . PRO A 1 182 ? 35.888 -4.599 44.235 1.00 52.09 182 PRO A N 1
ATOM 1222 C CA . PRO A 1 182 ? 36.203 -3.217 44.605 1.00 51.98 182 PRO A CA 1
ATOM 1223 C C . PRO A 1 182 ? 37.526 -3.109 45.392 1.00 52.02 182 PRO A C 1
ATOM 1224 O O . PRO A 1 182 ? 38.592 -2.915 44.806 1.00 51.33 182 PRO A O 1
ATOM 1228 N N . ASN A 1 185 ? 40.422 -3.226 42.145 1.00 59.33 185 ASN A N 1
ATOM 1229 C CA . ASN A 1 185 ? 39.968 -2.147 41.270 1.00 59.87 185 ASN A CA 1
ATOM 1230 C C . ASN A 1 185 ? 38.695 -1.400 41.750 1.00 60.25 185 ASN A C 1
ATOM 1231 O O . ASN A 1 185 ? 37.726 -2.031 42.190 1.00 60.64 185 ASN A O 1
ATOM 1236 N N . PRO A 1 186 ? 38.705 -0.045 41.663 1.00 60.50 186 PRO A N 1
ATOM 1237 C CA . PRO A 1 186 ? 37.571 0.746 42.156 1.00 59.54 186 PRO A CA 1
ATOM 1238 C C . PRO A 1 186 ? 36.844 1.606 41.098 1.00 58.17 186 PRO A C 1
ATOM 1239 O O . PRO A 1 186 ? 35.806 2.189 41.395 1.00 57.45 186 PRO A O 1
ATOM 1243 N N . ASP A 1 187 ? 37.395 1.723 39.895 1.00 57.74 187 ASP A N 1
ATOM 1244 C CA . ASP A 1 187 ? 36.824 2.636 38.901 1.00 57.23 187 ASP A CA 1
ATOM 1245 C C . ASP A 1 187 ? 35.279 2.623 38.835 1.00 56.74 187 ASP A C 1
ATOM 1246 O O . ASP A 1 187 ? 34.639 3.683 38.794 1.00 57.07 187 ASP A O 1
ATOM 1256 N N . TRP A 1 189 ? 32.755 1.457 40.956 1.00 46.64 189 TRP A N 1
ATOM 1257 C CA . TRP A 1 189 ? 31.864 1.473 42.092 1.00 44.11 189 TRP A CA 1
ATOM 1258 C C . TRP A 1 189 ? 31.746 2.867 42.710 1.00 43.65 189 TRP A C 1
ATOM 1259 O O . TRP A 1 189 ? 32.177 3.115 43.829 1.00 44.99 189 TRP A O 1
ATOM 1270 N N . ASN A 1 190 ? 31.159 3.787 41.971 1.00 41.92 190 ASN A N 1
ATOM 1271 C CA . ASN A 1 190 ? 30.974 5.125 42.476 1.00 41.44 190 ASN A CA 1
ATOM 1272 C C . ASN A 1 190 ? 29.500 5.404 42.724 1.00 40.70 190 ASN A C 1
ATOM 1273 O O . ASN A 1 190 ? 28.632 4.589 42.365 1.00 41.97 190 ASN A O 1
ATOM 1278 N N . GLU A 1 191 ? 29.227 6.553 43.331 1.00 39.01 191 GLU A N 1
ATOM 1279 C CA . GLU A 1 191 ? 27.866 6.985 43.648 1.00 38.33 191 GLU A CA 1
ATOM 1280 C C . GLU A 1 191 ? 27.045 7.238 42.402 1.00 35.95 191 GLU A C 1
ATOM 1281 O O . GLU A 1 191 ? 25.819 7.084 42.401 1.00 36.02 191 GLU A O 1
ATOM 1287 N N . GLN A 1 192 ? 27.727 7.646 41.345 1.00 34.01 192 GLN A N 1
ATOM 1288 C CA . GLN A 1 192 ? 27.078 7.925 40.075 1.00 33.59 192 GLN A CA 1
ATOM 1289 C C . GLN A 1 192 ? 26.424 6.658 39.521 1.00 30.18 192 GLN A C 1
ATOM 1290 O O . GLN A 1 192 ? 25.295 6.696 39.051 1.00 30.02 192 GLN A O 1
ATOM 1296 N N . LEU A 1 193 ? 27.120 5.531 39.616 1.00 28.64 193 LEU A N 1
ATOM 1297 C CA . LEU A 1 193 ? 26.520 4.247 39.244 1.00 27.36 193 LEU A CA 1
ATOM 1298 C C . LEU A 1 193 ? 25.316 3.912 40.123 1.00 26.72 193 LEU A C 1
ATOM 1299 O O . LEU A 1 193 ? 24.242 3.615 39.603 1.00 25.84 193 LEU A O 1
ATOM 1304 N N . PHE A 1 194 ? 25.472 4.030 41.448 1.00 26.03 194 PHE A N 1
ATOM 1305 C CA . PHE A 1 194 ? 24.392 3.635 42.382 1.00 26.00 194 PHE A CA 1
ATOM 1306 C C . PHE A 1 194 ? 23.145 4.480 42.187 1.00 24.85 194 PHE A C 1
ATOM 1307 O O . PHE A 1 194 ? 22.035 3.945 42.036 1.00 25.02 194 PHE A O 1
ATOM 1315 N N . ASN A 1 195 ? 23.351 5.788 42.052 1.00 24.27 195 ASN A N 1
ATOM 1316 C CA . ASN A 1 195 ? 22.260 6.729 41.764 1.00 23.75 195 ASN A CA 1
ATOM 1317 C C . ASN A 1 195 ? 21.543 6.457 40.445 1.00 22.17 195 ASN A C 1
ATOM 1318 O O . ASN A 1 195 ? 20.310 6.429 40.412 1.00 23.18 195 ASN A O 1
ATOM 1323 N N . ALA A 1 196 ? 22.286 6.215 39.370 1.00 19.84 196 ALA A N 1
ATOM 1324 C CA . ALA A 1 196 ? 21.642 5.792 38.118 1.00 20.30 196 ALA A CA 1
ATOM 1325 C C . ALA A 1 196 ? 20.852 4.507 38.311 1.00 20.15 196 ALA A C 1
ATOM 1326 O O . ALA A 1 196 ? 19.672 4.441 37.968 1.00 20.76 196 ALA A O 1
ATOM 1336 N N . ALA A 1 198 ? 19.300 3.248 40.913 1.00 21.39 198 ALA A N 1
ATOM 1337 C CA . ALA A 1 198 ? 18.029 3.444 41.637 1.00 22.47 198 ALA A CA 1
ATOM 1338 C C . ALA A 1 198 ? 17.020 4.190 40.787 1.00 24.13 198 ALA A C 1
ATOM 1339 O O . ALA A 1 198 ? 15.833 3.917 40.842 1.00 26.73 198 ALA A O 1
ATOM 1341 N N . ARG A 1 199 ? 17.501 5.196 40.058 1.00 25.98 199 ARG A N 1
ATOM 1342 C CA . ARG A 1 199 ? 16.710 5.967 39.093 1.00 27.09 199 ARG A CA 1
ATOM 1343 C C . ARG A 1 199 ? 16.046 4.995 38.104 1.00 26.03 199 ARG A C 1
ATOM 1344 O O . ARG A 1 199 ? 14.868 5.132 37.774 1.00 25.82 199 ARG A O 1
ATOM 1360 N N . THR A 1 201 ? 15.469 1.736 38.606 1.00 19.85 201 THR A N 1
ATOM 1361 C CA . THR A 1 201 ? 14.779 0.613 39.219 1.00 19.25 201 THR A CA 1
ATOM 1362 C C . THR A 1 201 ? 13.281 0.884 39.418 1.00 21.06 201 THR A C 1
ATOM 1363 O O . THR A 1 201 ? 12.883 1.969 39.800 1.00 21.06 201 THR A O 1
ATOM 1367 N N . ARG A 1 202 ? 12.457 -0.108 39.122 1.00 24.64 202 ARG A N 1
ATOM 1368 C CA . ARG A 1 202 ? 11.019 -0.077 39.408 1.00 27.03 202 ARG A CA 1
ATOM 1369 C C . ARG A 1 202 ? 10.840 -0.191 40.912 1.00 27.27 202 ARG A C 1
ATOM 1370 O O . ARG A 1 202 ? 11.641 -0.854 41.561 1.00 28.24 202 ARG A O 1
ATOM 1378 N N . PRO A 1 203 ? 9.788 0.416 41.479 1.00 26.78 203 PRO A N 1
ATOM 1379 C CA . PRO A 1 203 ? 9.642 0.244 42.927 1.00 27.52 203 PRO A CA 1
ATOM 1380 C C . PRO A 1 203 ? 9.329 -1.213 43.301 1.00 28.46 203 PRO A C 1
ATOM 1381 O O . PRO A 1 203 ? 8.433 -1.833 42.697 1.00 27.83 203 PRO A O 1
ATOM 1385 N N . GLY A 1 204 ? 10.068 -1.754 44.272 1.00 28.37 204 GLY A N 1
ATOM 1386 C CA . GLY A 1 204 ? 9.999 -3.192 44.585 1.00 27.32 204 GLY A CA 1
ATOM 1387 C C . GLY A 1 204 ? 11.101 -3.961 43.852 1.00 27.29 204 GLY A C 1
ATOM 1388 O O . GLY A 1 204 ? 11.353 -5.144 44.127 1.00 26.68 204 GLY A O 1
ATOM 1389 N N . GLY A 1 205 ? 11.769 -3.285 42.915 1.00 25.63 205 GLY A N 1
ATOM 1390 C CA . GLY A 1 205 ? 12.817 -3.904 42.124 1.00 22.37 205 GLY A CA 1
ATOM 1391 C C . GLY A 1 205 ? 13.984 -4.103 43.050 1.00 22.62 205 GLY A C 1
ATOM 1392 O O . GLY A 1 205 ? 14.037 -3.484 44.127 1.00 22.52 205 GLY A O 1
ATOM 1393 N N . THR A 1 206 ? 14.940 -4.925 42.629 1.00 20.04 206 THR A N 1
ATOM 1394 C CA . THR A 1 206 ? 15.989 -5.390 43.526 1.00 18.33 206 THR A CA 1
ATOM 1395 C C . THR A 1 206 ? 17.349 -5.373 42.847 1.00 17.90 206 THR A C 1
ATOM 1396 O O . THR A 1 206 ? 17.455 -5.145 41.654 1.00 18.93 206 THR A O 1
ATOM 1400 N N . PHE A 1 207 ? 18.381 -5.679 43.605 1.00 18.71 207 PHE A N 1
ATOM 1401 C CA . PHE A 1 207 ? 19.727 -5.864 43.086 1.00 20.87 207 PHE A CA 1
ATOM 1402 C C . PHE A 1 207 ? 20.427 -6.953 43.908 1.00 20.70 207 PHE A C 1
ATOM 1403 O O . PHE A 1 207 ? 20.035 -7.233 45.038 1.00 21.39 207 PHE A O 1
ATOM 1411 N N . SER A 1 208 ? 21.469 -7.562 43.357 1.00 21.06 208 SER A N 1
ATOM 1412 C CA . SER A 1 208 ? 22.392 -8.319 44.208 1.00 23.25 208 SER A CA 1
ATOM 1413 C C . SER A 1 208 ? 23.757 -8.150 43.641 1.00 21.98 208 SER A C 1
ATOM 1414 O O . SER A 1 208 ? 23.907 -7.833 42.465 1.00 23.71 208 SER A O 1
ATOM 1417 N N . THR A 1 209 ? 24.741 -8.261 44.512 1.00 23.58 209 THR A N 1
ATOM 1418 C CA . THR A 1 209 ? 26.141 -8.127 44.145 1.00 24.20 209 THR A CA 1
ATOM 1419 C C . THR A 1 209 ? 26.939 -9.166 44.935 1.00 25.95 209 THR A C 1
ATOM 1420 O O . THR A 1 209 ? 26.439 -9.745 45.894 1.00 27.07 209 THR A O 1
ATOM 1424 N N . PHE A 1 210 ? 28.150 -9.458 44.480 1.00 28.46 210 PHE A N 1
ATOM 1425 C CA . PHE A 1 210 ? 29.027 -10.423 45.132 1.00 30.53 210 PHE A CA 1
ATOM 1426 C C . PHE A 1 210 ? 29.884 -9.793 46.236 1.00 31.45 210 PHE A C 1
ATOM 1427 O O . PHE A 1 210 ? 30.400 -10.503 47.084 1.00 34.39 210 PHE A O 1
ATOM 1435 N N . THR A 1 211 ? 30.053 -8.471 46.225 1.00 32.53 211 THR A N 1
ATOM 1436 C CA . THR A 1 211 ? 30.875 -7.804 47.252 1.00 32.60 211 THR A CA 1
ATOM 1437 C C . THR A 1 211 ? 30.053 -7.327 48.436 1.00 32.77 211 THR A C 1
ATOM 1438 O O . THR A 1 211 ? 28.844 -7.112 48.311 1.00 33.55 211 THR A O 1
ATOM 1442 N N . ALA A 1 212 ? 30.719 -7.108 49.572 1.00 32.65 212 ALA A N 1
ATOM 1443 C CA . ALA A 1 212 ? 30.068 -6.467 50.719 1.00 32.68 212 ALA A CA 1
ATOM 1444 C C . ALA A 1 212 ? 30.900 -5.283 51.257 1.00 32.64 212 ALA A C 1
ATOM 1445 O O . ALA A 1 212 ? 30.696 -4.810 52.384 1.00 32.91 212 ALA A O 1
ATOM 1447 N N . ALA A 1 213 ? 31.809 -4.780 50.432 1.00 32.62 213 ALA A N 1
ATOM 1448 C CA . ALA A 1 213 ? 32.554 -3.577 50.788 1.00 32.78 213 ALA A CA 1
ATOM 1449 C C . ALA A 1 213 ? 31.621 -2.521 51.379 1.00 33.54 213 ALA A C 1
ATOM 1450 O O . ALA A 1 213 ? 30.514 -2.295 50.879 1.00 34.52 213 ALA A O 1
ATOM 1452 N N . GLY A 1 214 ? 32.060 -1.896 52.469 1.00 34.64 214 GLY A N 1
ATOM 1453 C CA . GLY A 1 214 ? 31.237 -0.930 53.199 1.00 31.85 214 GLY A CA 1
ATOM 1454 C C . GLY A 1 214 ? 30.841 0.230 52.315 1.00 31.17 214 GLY A C 1
ATOM 1455 O O . GLY A 1 214 ? 29.693 0.666 52.341 1.00 31.67 214 GLY A O 1
ATOM 1456 N N . PHE A 1 215 ? 31.758 0.697 51.479 1.00 30.81 215 PHE A N 1
ATOM 1457 C CA . PHE A 1 215 ? 31.459 1.900 50.690 1.00 31.18 215 PHE A CA 1
ATOM 1458 C C . PHE A 1 215 ? 30.421 1.645 49.613 1.00 30.14 215 PHE A C 1
ATOM 1459 O O . PHE A 1 215 ? 29.714 2.568 49.181 1.00 30.27 215 PHE A O 1
ATOM 1467 N N . VAL A 1 216 ? 30.286 0.379 49.240 1.00 28.17 216 VAL A N 1
ATOM 1468 C CA . VAL A 1 216 ? 29.306 -0.021 48.248 1.00 24.79 216 VAL A CA 1
ATOM 1469 C C . VAL A 1 216 ? 27.976 -0.107 48.945 1.00 25.13 216 VAL A C 1
ATOM 1470 O O . VAL A 1 216 ? 26.969 0.422 48.474 1.00 25.27 216 VAL A O 1
ATOM 1474 N N . ARG A 1 217 ? 27.975 -0.687 50.130 1.00 25.62 217 ARG A N 1
ATOM 1475 C CA . ARG A 1 217 ? 26.744 -0.759 50.894 1.00 27.10 217 ARG A CA 1
ATOM 1476 C C . ARG A 1 217 ? 26.173 0.663 51.126 1.00 27.37 217 ARG A C 1
ATOM 1477 O O . ARG A 1 217 ? 24.997 0.941 50.821 1.00 27.25 217 ARG A O 1
ATOM 1485 N N . ARG A 1 218 ? 27.021 1.557 51.643 1.00 27.15 218 ARG A N 1
ATOM 1486 C CA . ARG A 1 218 ? 26.645 2.956 51.898 1.00 28.89 218 ARG A CA 1
ATOM 1487 C C . ARG A 1 218 ? 26.239 3.623 50.594 1.00 27.39 218 ARG A C 1
ATOM 1488 O O . ARG A 1 218 ? 25.271 4.378 50.559 1.00 25.96 218 ARG A O 1
ATOM 1496 N N . GLY A 1 219 ? 26.960 3.313 49.518 1.00 26.36 219 GLY A N 1
ATOM 1497 C CA . GLY A 1 219 ? 26.624 3.890 48.207 1.00 26.38 219 GLY A CA 1
ATOM 1498 C C . GLY A 1 219 ? 25.217 3.532 47.732 1.00 26.47 219 GLY A C 1
ATOM 1499 O O . GLY A 1 219 ? 24.513 4.381 47.152 1.00 25.35 219 GLY A O 1
ATOM 1500 N N . LEU A 1 220 ? 24.816 2.273 47.958 1.00 25.79 220 LEU A N 1
ATOM 1501 C CA . LEU A 1 220 ? 23.501 1.780 47.527 1.00 26.33 220 LEU A CA 1
ATOM 1502 C C . LEU A 1 220 ? 22.377 2.255 48.449 1.00 26.11 220 LEU A C 1
ATOM 1503 O O . LEU A 1 220 ? 21.245 2.453 48.025 1.00 25.42 220 LEU A O 1
ATOM 1508 N N . GLN A 1 221 ? 22.677 2.395 49.733 1.00 27.99 221 GLN A N 1
ATOM 1509 C CA . GLN A 1 221 ? 21.705 3.003 50.632 1.00 27.46 221 GLN A CA 1
ATOM 1510 C C . GLN A 1 221 ? 21.442 4.456 50.255 1.00 27.46 221 GLN A C 1
ATOM 1511 O O . GLN A 1 221 ? 20.288 4.858 50.126 1.00 25.36 221 GLN A O 1
ATOM 1517 N N . GLN A 1 222 ? 22.497 5.255 50.095 1.00 27.00 222 GLN A N 1
ATOM 1518 C CA . GLN A 1 222 ? 22.263 6.650 49.772 1.00 29.55 222 GLN A CA 1
ATOM 1519 C C . GLN A 1 222 ? 21.575 6.820 48.418 1.00 29.77 222 GLN A C 1
ATOM 1520 O O . GLN A 1 222 ? 20.924 7.848 48.173 1.00 31.40 222 GLN A O 1
ATOM 1526 N N . ALA A 1 223 ? 21.694 5.809 47.554 1.00 28.18 223 ALA A N 1
ATOM 1527 C CA . ALA A 1 223 ? 21.070 5.847 46.248 1.00 26.89 223 ALA A CA 1
ATOM 1528 C C . ALA A 1 223 ? 19.585 5.667 46.426 1.00 27.21 223 ALA A C 1
ATOM 1529 O O . ALA A 1 223 ? 18.817 5.987 45.532 1.00 26.27 223 ALA A O 1
ATOM 1531 N N . GLY A 1 224 ? 19.193 5.105 47.563 1.00 26.11 224 GLY A N 1
ATOM 1532 C CA . GLY A 1 224 ? 17.798 4.899 47.863 1.00 27.65 224 GLY A CA 1
ATOM 1533 C C . GLY A 1 224 ? 17.377 3.443 48.079 1.00 29.36 224 GLY A C 1
ATOM 1534 O O . GLY A 1 224 ? 16.186 3.154 48.219 1.00 30.57 224 GLY A O 1
ATOM 1535 N N . PHE A 1 225 ? 18.312 2.504 48.085 1.00 29.14 225 PHE A N 1
ATOM 1536 C CA . PHE A 1 225 ? 17.890 1.117 48.307 1.00 30.24 225 PHE A CA 1
ATOM 1537 C C . PHE A 1 225 ? 17.862 0.812 49.811 1.00 31.25 225 PHE A C 1
ATOM 1538 O O . PHE A 1 225 ? 18.629 1.386 50.575 1.00 31.41 225 PHE A O 1
ATOM 1546 N N . ASN A 1 226 ? 16.996 -0.118 50.210 1.00 31.98 226 ASN A N 1
ATOM 1547 C CA . ASN A 1 226 ? 17.189 -0.898 51.428 1.00 32.82 226 ASN A CA 1
ATOM 1548 C C . ASN A 1 226 ? 18.228 -1.988 51.175 1.00 33.55 226 ASN A C 1
ATOM 1549 O O . ASN A 1 226 ? 18.168 -2.659 50.146 1.00 34.50 226 ASN A O 1
ATOM 1554 N N . VAL A 1 227 ? 19.193 -2.153 52.077 1.00 33.24 227 VAL A N 1
ATOM 1555 C CA . VAL A 1 227 ? 20.288 -3.082 51.840 1.00 32.78 227 VAL A CA 1
ATOM 1556 C C . VAL A 1 227 ? 20.428 -4.165 52.924 1.00 34.48 227 VAL A C 1
ATOM 1557 O O . VAL A 1 227 ? 20.379 -3.867 54.122 1.00 34.02 227 VAL A O 1
ATOM 1561 N N . THR A 1 228 ? 20.623 -5.417 52.488 1.00 34.74 228 THR A N 1
ATOM 1562 C CA . THR A 1 228 ? 20.802 -6.572 53.392 1.00 33.68 228 THR A CA 1
ATOM 1563 C C . THR A 1 228 ? 22.092 -7.300 53.078 1.00 33.58 228 THR A C 1
ATOM 1564 O O . THR A 1 228 ? 22.344 -7.634 51.934 1.00 32.36 228 THR A O 1
ATOM 1568 N N . LYS A 1 229 ? 22.894 -7.552 54.108 1.00 34.53 229 LYS A N 1
ATOM 1569 C CA . LYS A 1 229 ? 24.128 -8.305 53.975 1.00 35.81 229 LYS A CA 1
ATOM 1570 C C . LYS A 1 229 ? 23.872 -9.795 54.277 1.00 37.67 229 LYS A C 1
ATOM 1571 O O . LYS A 1 229 ? 23.113 -10.145 55.210 1.00 37.41 229 LYS A O 1
ATOM 1577 N N . VAL A 1 230 ? 24.424 -10.662 53.423 1.00 37.21 230 VAL A N 1
ATOM 1578 C CA . VAL A 1 230 ? 24.166 -12.085 53.515 1.00 37.32 230 VAL A CA 1
ATOM 1579 C C . VAL A 1 230 ? 25.431 -12.840 53.152 1.00 38.29 230 VAL A C 1
ATOM 1580 O O . VAL A 1 230 ? 26.403 -12.253 52.636 1.00 38.07 230 VAL A O 1
ATOM 1584 N N . LYS A 1 231 ? 25.444 -14.124 53.509 1.00 39.64 231 LYS A N 1
ATOM 1585 C CA . LYS A 1 231 ? 26.595 -14.996 53.280 1.00 39.25 231 LYS A CA 1
ATOM 1586 C C . LYS A 1 231 ? 26.869 -15.183 51.781 1.00 39.35 231 LYS A C 1
ATOM 1587 O O . LYS A 1 231 ? 25.946 -15.332 50.962 1.00 37.94 231 LYS A O 1
ATOM 1589 N N . GLY A 1 232 ? 28.148 -15.116 51.423 1.00 39.57 232 GLY A N 1
ATOM 1590 C CA . GLY A 1 232 ? 28.560 -15.285 50.039 1.00 39.35 232 GLY A CA 1
ATOM 1591 C C . GLY A 1 232 ? 28.427 -16.729 49.599 1.00 39.24 232 GLY A C 1
ATOM 1592 O O . GLY A 1 232 ? 27.971 -17.574 50.350 1.00 37.95 232 GLY A O 1
ATOM 1593 N N . PHE A 1 233 ? 28.808 -17.016 48.364 1.00 39.36 233 PHE A N 1
ATOM 1594 C CA . PHE A 1 233 ? 28.747 -18.377 47.909 1.00 39.34 233 PHE A CA 1
ATOM 1595 C C . PHE A 1 233 ? 29.893 -19.181 48.497 1.00 41.06 233 PHE A C 1
ATOM 1596 O O . PHE A 1 233 ? 31.058 -18.816 48.328 1.00 40.87 233 PHE A O 1
ATOM 1604 N N . GLY A 1 234 ? 29.539 -20.282 49.169 1.00 42.76 234 GLY A N 1
ATOM 1605 C CA . GLY A 1 234 ? 30.499 -21.196 49.776 1.00 44.72 234 GLY A CA 1
ATOM 1606 C C . GLY A 1 234 ? 31.485 -20.526 50.714 1.00 46.84 234 GLY A C 1
ATOM 1607 O O . GLY A 1 234 ? 31.104 -19.889 51.718 1.00 46.38 234 GLY A O 1
ATOM 1608 N N . GLN A 1 235 ? 32.756 -20.639 50.335 1.00 49.12 235 GLN A N 1
ATOM 1609 C CA . GLN A 1 235 ? 33.887 -20.065 51.064 1.00 51.23 235 GLN A CA 1
ATOM 1610 C C . GLN A 1 235 ? 33.755 -18.563 51.346 1.00 52.39 235 GLN A C 1
ATOM 1611 O O . GLN A 1 235 ? 33.041 -18.120 52.261 1.00 50.99 235 GLN A O 1
ATOM 1613 N N . LYS A 1 236 ? 34.464 -17.791 50.538 1.00 53.64 236 LYS A N 1
ATOM 1614 C CA . LYS A 1 236 ? 34.765 -16.422 50.905 1.00 55.06 236 LYS A CA 1
ATOM 1615 C C . LYS A 1 236 ? 33.578 -15.472 50.773 1.00 55.14 236 LYS A C 1
ATOM 1616 O O . LYS A 1 236 ? 32.442 -15.879 50.482 1.00 55.93 236 LYS A O 1
ATOM 1618 N N . ARG A 1 237 ? 33.879 -14.205 51.045 1.00 55.00 237 ARG A N 1
ATOM 1619 C CA . ARG A 1 237 ? 32.956 -13.091 50.918 1.00 54.26 237 ARG A CA 1
ATOM 1620 C C . ARG A 1 237 ? 31.702 -13.177 51.816 1.00 53.56 237 ARG A C 1
ATOM 1621 O O . ARG A 1 237 ? 31.353 -14.242 52.399 1.00 54.88 237 ARG A O 1
ATOM 1623 N N . GLU A 1 238 ? 31.211 -11.981 52.109 1.00 50.52 238 GLU A N 1
ATOM 1624 C CA . GLU A 1 238 ? 29.828 -11.738 52.424 1.00 47.50 238 GLU A CA 1
ATOM 1625 C C . GLU A 1 238 ? 29.391 -11.068 51.145 1.00 43.49 238 GLU A C 1
ATOM 1626 O O . GLU A 1 238 ? 30.223 -10.781 50.282 1.00 41.20 238 GLU A O 1
ATOM 1640 N N . LEU A 1 240 ? 25.847 -8.644 49.135 1.00 31.47 240 LEU A N 1
ATOM 1641 C CA . LEU A 1 240 ? 24.770 -7.684 49.350 1.00 29.59 240 LEU A CA 1
ATOM 1642 C C . LEU A 1 240 ? 23.588 -7.908 48.409 1.00 28.24 240 LEU A C 1
ATOM 1643 O O . LEU A 1 240 ? 23.769 -8.192 47.219 1.00 27.18 240 LEU A O 1
ATOM 1648 N N . THR A 1 241 ? 22.384 -7.769 48.957 1.00 27.32 241 THR A N 1
ATOM 1649 C CA . THR A 1 241 ? 21.159 -7.706 48.184 1.00 28.36 241 THR A CA 1
ATOM 1650 C C . THR A 1 241 ? 20.348 -6.500 48.679 1.00 28.54 241 THR A C 1
ATOM 1651 O O . THR A 1 241 ? 20.621 -5.973 49.765 1.00 29.44 241 THR A O 1
ATOM 1655 N N . GLY A 1 242 ? 19.330 -6.092 47.918 1.00 28.45 242 GLY A N 1
ATOM 1656 C CA . GLY A 1 242 ? 18.511 -4.946 48.286 1.00 28.16 242 GLY A CA 1
ATOM 1657 C C . GLY A 1 242 ? 17.317 -4.707 47.383 1.00 28.74 242 GLY A C 1
ATOM 1658 O O . GLY A 1 242 ? 17.157 -5.379 46.379 1.00 27.18 242 GLY A O 1
ATOM 1659 N N . THR A 1 243 ? 16.475 -3.746 47.768 1.00 29.26 243 THR A N 1
ATOM 1660 C CA . THR A 1 243 ? 15.170 -3.520 47.165 1.00 30.37 243 THR A CA 1
ATOM 1661 C C . THR A 1 243 ? 14.903 -2.034 47.173 1.00 31.43 243 THR A C 1
ATOM 1662 O O . THR A 1 243 ? 15.192 -1.359 48.165 1.00 30.72 243 THR A O 1
ATOM 1666 N N . LEU A 1 244 ? 14.370 -1.515 46.072 1.00 31.42 244 LEU A N 1
ATOM 1667 C CA . LEU A 1 244 ? 14.033 -0.111 46.017 1.00 32.19 244 LEU A CA 1
ATOM 1668 C C . LEU A 1 244 ? 12.626 0.074 46.582 1.00 33.33 244 LEU A C 1
ATOM 1669 O O . LEU A 1 244 ? 11.665 -0.336 45.947 1.00 32.79 244 LEU A O 1
ATOM 1674 N N . PRO A 1 245 ? 12.504 0.692 47.782 1.00 35.04 245 PRO A N 1
ATOM 1675 C CA . PRO A 1 245 ? 11.169 0.787 48.390 1.00 36.38 245 PRO A CA 1
ATOM 1676 C C . PRO A 1 245 ? 10.278 1.814 47.695 1.00 38.16 245 PRO A C 1
ATOM 1677 O O . PRO A 1 245 ? 9.074 1.630 47.636 1.00 39.28 245 PRO A O 1
ATOM 1681 N N . GLN A 1 246 ? 10.860 2.871 47.137 1.00 40.53 246 GLN A N 1
ATOM 1682 C CA . GLN A 1 246 ? 10.054 3.958 46.535 1.00 42.95 246 GLN A CA 1
ATOM 1683 C C . GLN A 1 246 ? 10.659 4.475 45.242 1.00 42.64 246 GLN A C 1
ATOM 1684 O O . GLN A 1 246 ? 11.875 4.661 45.136 1.00 43.45 246 GLN A O 1
ATOM 1690 N N . GLN A 1 247 ? 9.796 4.777 44.289 1.00 43.60 247 GLN A N 1
ATOM 1691 C CA . GLN A 1 247 ? 10.184 5.388 43.034 1.00 44.04 247 GLN A CA 1
ATOM 1692 C C . GLN A 1 247 ? 10.965 6.645 43.269 1.00 45.14 247 GLN A C 1
ATOM 1693 O O . GLN A 1 247 ? 10.501 7.531 43.993 1.00 46.30 247 GLN A O 1
ATOM 1699 N N . ILE A 1 248 ? 12.139 6.732 42.650 1.00 46.60 248 ILE A N 1
ATOM 1700 C CA . ILE A 1 248 ? 12.905 7.988 42.565 1.00 47.60 248 ILE A CA 1
ATOM 1701 C C . ILE A 1 248 ? 12.348 8.841 41.405 1.00 49.77 248 ILE A C 1
ATOM 1702 O O . ILE A 1 248 ? 12.441 8.456 40.237 1.00 49.29 248 ILE A O 1
ATOM 1707 N N . HIS A 1 249 ? 11.696 9.954 41.745 1.00 52.39 249 HIS A N 1
ATOM 1708 C CA . HIS A 1 249 ? 11.307 10.960 40.758 1.00 54.62 249 HIS A CA 1
ATOM 1709 C C . HIS A 1 249 ? 12.535 11.757 40.374 1.00 55.45 249 HIS A C 1
ATOM 1710 O O . HIS A 1 249 ? 13.052 12.536 41.174 1.00 55.87 249 HIS A O 1
ATOM 1717 N N . ALA A 1 250 ? 13.026 11.512 39.164 1.00 56.37 250 ALA A N 1
ATOM 1718 C CA . ALA A 1 250 ? 14.326 12.009 38.740 1.00 57.04 250 ALA A CA 1
ATOM 1719 C C . ALA A 1 250 ? 14.192 13.016 37.601 1.00 58.11 250 ALA A C 1
ATOM 1720 O O . ALA A 1 250 ? 13.246 12.909 36.791 1.00 57.66 250 ALA A O 1
ATOM 1722 N N . PRO A 1 251 ? 15.139 13.999 37.537 1.00 58.48 251 PRO A N 1
ATOM 1723 C CA . PRO A 1 251 ? 15.157 15.014 36.469 1.00 56.83 251 PRO A CA 1
ATOM 1724 C C . PRO A 1 251 ? 14.937 14.366 35.094 1.00 54.90 251 PRO A C 1
ATOM 1725 O O . PRO A 1 251 ? 15.704 13.492 34.647 1.00 54.33 251 PRO A O 1
ATOM 1729 N N . THR A 1 252 ? 13.833 14.756 34.480 1.00 50.90 252 THR A N 1
ATOM 1730 C CA . THR A 1 252 ? 13.378 14.132 33.271 1.00 48.70 252 THR A CA 1
ATOM 1731 C C . THR A 1 252 ? 13.760 15.067 32.087 1.00 46.14 252 THR A C 1
ATOM 1732 O O . THR A 1 252 ? 14.616 15.963 32.227 1.00 44.58 252 THR A O 1
ATOM 1736 N N . ALA A 1 253 ? 13.217 14.766 30.908 1.00 41.86 253 ALA A N 1
ATOM 1737 C CA . ALA A 1 253 ? 13.108 15.728 29.823 1.00 38.56 253 ALA A CA 1
ATOM 1738 C C . ALA A 1 253 ? 11.690 15.628 29.273 1.00 36.16 253 ALA A C 1
ATOM 1739 O O . ALA A 1 253 ? 11.493 15.100 28.190 1.00 35.63 253 ALA A O 1
ATOM 1741 N N . PRO A 1 254 ? 10.692 16.138 30.033 1.00 35.10 254 PRO A N 1
ATOM 1742 C CA . PRO A 1 254 ? 9.275 16.044 29.660 1.00 32.35 254 PRO A CA 1
ATOM 1743 C C . PRO A 1 254 ? 8.970 16.571 28.256 1.00 30.70 254 PRO A C 1
ATOM 1744 O O . PRO A 1 254 ? 8.037 16.088 27.616 1.00 30.46 254 PRO A O 1
ATOM 1748 N N . TRP A 1 255 ? 9.745 17.536 27.777 1.00 27.12 255 TRP A N 1
ATOM 1749 C CA . TRP A 1 255 ? 9.502 18.094 26.460 1.00 26.55 255 TRP A CA 1
ATOM 1750 C C . TRP A 1 255 ? 9.703 17.051 25.335 1.00 27.13 255 TRP A C 1
ATOM 1751 O O . TRP A 1 255 ? 9.132 17.174 24.245 1.00 27.31 255 TRP A O 1
ATOM 1762 N N . TYR A 1 256 ? 10.480 16.007 25.620 1.00 25.47 256 TYR A N 1
ATOM 1763 C CA . TYR A 1 256 ? 10.698 14.940 24.662 1.00 24.80 256 TYR A CA 1
ATOM 1764 C C . TYR A 1 256 ? 10.112 13.642 25.167 1.00 24.85 256 TYR A C 1
ATOM 1765 O O . TYR A 1 256 ? 10.680 12.560 24.906 1.00 22.63 256 TYR A O 1
ATOM 1774 N N . HIS A 1 257 ? 9.030 13.748 25.940 1.00 23.77 257 HIS A N 1
ATOM 1775 C CA . HIS A 1 257 ? 8.392 12.563 26.472 1.00 23.49 257 HIS A CA 1
ATOM 1776 C C . HIS A 1 257 ? 7.951 11.588 25.361 1.00 21.71 257 HIS A C 1
ATOM 1777 O O . HIS A 1 257 ? 7.487 11.989 24.306 1.00 20.88 257 HIS A O 1
ATOM 1784 N N . ARG A 1 258 ? 8.179 10.301 25.593 1.00 21.13 258 ARG A N 1
ATOM 1785 C CA . ARG A 1 258 ? 7.720 9.272 24.659 1.00 21.19 258 ARG A CA 1
ATOM 1786 C C . ARG A 1 258 ? 6.603 8.414 25.269 1.00 19.99 258 ARG A C 1
ATOM 1787 O O . ARG A 1 258 ? 6.876 7.409 25.909 1.00 19.92 258 ARG A O 1
ATOM 1795 N N . PRO A 1 259 ? 5.335 8.842 25.126 1.00 20.19 259 PRO A N 1
ATOM 1796 C CA . PRO A 1 259 ? 4.312 8.078 25.831 1.00 19.74 259 PRO A CA 1
ATOM 1797 C C . PRO A 1 259 ? 3.945 6.744 25.164 1.00 20.45 259 PRO A C 1
ATOM 1798 O O . PRO A 1 259 ? 4.091 6.581 23.947 1.00 20.72 259 PRO A O 1
ATOM 1802 N N . ALA A 1 260 ? 3.518 5.790 25.999 1.00 21.50 260 ALA A N 1
ATOM 1803 C CA . ALA A 1 260 ? 2.923 4.520 25.597 1.00 21.59 260 ALA A CA 1
ATOM 1804 C C . ALA A 1 260 ? 1.538 4.700 24.999 1.00 22.61 260 ALA A C 1
ATOM 1805 O O . ALA A 1 260 ? 0.909 5.726 25.195 1.00 24.93 260 ALA A O 1
ATOM 1807 N N . ALA A 1 261 ? 1.039 3.670 24.321 1.00 23.64 261 ALA A N 1
ATOM 1808 C CA . ALA A 1 261 ? -0.381 3.562 23.998 1.00 24.44 261 ALA A CA 1
ATOM 1809 C C . ALA A 1 261 ? -1.108 3.035 25.240 1.00 25.71 261 ALA A C 1
ATOM 1810 O O . ALA A 1 261 ? -0.510 2.316 26.016 1.00 24.41 261 ALA A O 1
ATOM 1812 N N . THR A 1 262 ? -2.352 3.456 25.484 1.00 28.14 262 THR A N 1
ATOM 1813 C CA . THR A 1 262 ? -3.098 2.881 26.599 1.00 32.42 262 THR A CA 1
ATOM 1814 C C . THR A 1 262 ? -3.612 1.469 26.293 1.00 33.70 262 THR A C 1
ATOM 1815 O O . THR A 1 262 ? -3.666 0.644 27.196 1.00 35.88 262 THR A O 1
ATOM 1819 N N . ARG A 1 263 ? -3.913 1.185 25.020 1.00 34.50 263 ARG A N 1
ATOM 1820 C CA . ARG A 1 263 ? -4.338 -0.131 24.540 1.00 36.32 263 ARG A CA 1
ATOM 1821 C C . ARG A 1 263 ? -3.476 -0.602 23.351 1.00 35.16 263 ARG A C 1
ATOM 1822 O O . ARG A 1 263 ? -3.381 0.082 22.319 1.00 35.33 263 ARG A O 1
ATOM 1830 N N . CYS A 1 264 ? -2.945 -1.811 23.432 1.00 32.66 264 CYS A N 1
ATOM 1831 C CA . CYS A 1 264 ? -2.318 -2.397 22.250 1.00 32.50 264 CYS A CA 1
ATOM 1832 C C . CYS A 1 264 ? -3.107 -3.587 21.679 1.00 31.98 264 CYS A C 1
ATOM 1833 O O . CYS A 1 264 ? -2.631 -4.294 20.795 1.00 30.06 264 CYS A O 1
ATOM 1836 N N . ASP A 1 265 ? -4.340 -3.762 22.150 1.00 32.74 265 ASP A N 1
ATOM 1837 C CA . ASP A 1 265 ? -5.165 -4.864 21.669 1.00 34.54 265 ASP A CA 1
ATOM 1838 C C . ASP A 1 265 ? -6.018 -4.468 20.467 1.00 33.57 265 ASP A C 1
ATOM 1839 O O . ASP A 1 265 ? -6.803 -5.269 19.965 1.00 33.70 265 ASP A O 1
ATOM 1844 N N . ASP A 1 266 ? -5.817 -3.254 19.957 1.00 31.74 266 ASP A N 1
ATOM 1845 C CA . ASP A 1 266 ? -6.621 -2.777 18.842 1.00 28.55 266 ASP A CA 1
ATOM 1846 C C . ASP A 1 266 ? -5.878 -1.696 18.052 1.00 26.30 266 ASP A C 1
ATOM 1847 O O . ASP A 1 266 ? -6.242 -0.524 18.111 1.00 25.43 266 ASP A O 1
ATOM 1852 N N . ILE A 1 267 ? -4.819 -2.078 17.340 1.00 23.50 267 ILE A N 1
ATOM 1853 C CA . ILE A 1 267 ? -4.064 -1.105 16.581 1.00 21.78 267 ILE A CA 1
ATOM 1854 C C . ILE A 1 267 ? -4.361 -1.183 15.086 1.00 22.29 267 ILE A C 1
ATOM 1855 O O . ILE A 1 267 ? -4.378 -2.274 14.493 1.00 20.71 267 ILE A O 1
ATOM 1860 N N . ALA A 1 268 ? -4.570 -0.014 14.487 1.00 21.56 268 ALA A N 1
ATOM 1861 C CA . ALA A 1 268 ? -4.677 0.101 13.035 1.00 21.64 268 ALA A CA 1
ATOM 1862 C C . ALA A 1 268 ? -3.462 0.861 12.477 1.00 22.57 268 ALA A C 1
ATOM 1863 O O . ALA A 1 268 ? -3.167 1.994 12.906 1.00 23.60 268 ALA A O 1
ATOM 1865 N N . ILE A 1 269 ? -2.756 0.236 11.541 1.00 21.31 269 ILE A N 1
ATOM 1866 C CA . ILE A 1 269 ? -1.678 0.901 10.838 1.00 20.54 269 ILE A CA 1
ATOM 1867 C C . ILE A 1 269 ? -2.191 1.437 9.509 1.00 20.18 269 ILE A C 1
ATOM 1868 O O . ILE A 1 269 ? -2.814 0.703 8.741 1.00 19.13 269 ILE A O 1
ATOM 1873 N N . ILE A 1 270 ? -1.956 2.726 9.252 1.00 20.45 270 ILE A N 1
ATOM 1874 C CA . ILE A 1 270 ? -2.240 3.289 7.948 1.00 20.47 270 ILE A CA 1
ATOM 1875 C C . ILE A 1 270 ? -0.939 3.346 7.128 1.00 21.54 270 ILE A C 1
ATOM 1876 O O . ILE A 1 270 ? -0.035 4.135 7.426 1.00 23.31 270 ILE A O 1
ATOM 1881 N N . GLY A 1 271 ? -0.809 2.484 6.126 1.00 21.42 271 GLY A N 1
ATOM 1882 C CA . GLY A 1 271 ? 0.441 2.423 5.379 1.00 21.14 271 GLY A CA 1
ATOM 1883 C C . GLY A 1 271 ? 0.463 1.324 4.338 1.00 22.00 271 GLY A C 1
ATOM 1884 O O . GLY A 1 271 ? -0.435 1.245 3.487 1.00 23.62 271 GLY A O 1
ATOM 1885 N N . GLY A 1 272 ? 1.486 0.476 4.376 1.00 18.71 272 GLY A N 1
ATOM 1886 C CA . GLY A 1 272 ? 1.668 -0.490 3.313 1.00 16.35 272 GLY A CA 1
ATOM 1887 C C . GLY A 1 272 ? 3.069 -0.513 2.709 1.00 15.80 272 GLY A C 1
ATOM 1888 O O . GLY A 1 272 ? 3.331 -1.283 1.793 1.00 15.25 272 GLY A O 1
ATOM 1889 N N . GLY A 1 273 ? 3.981 0.303 3.234 1.00 14.75 273 GLY A N 1
ATOM 1890 C CA . GLY A 1 273 ? 5.392 0.206 2.848 1.00 13.89 273 GLY A CA 1
ATOM 1891 C C . GLY A 1 273 ? 6.253 -0.583 3.833 1.00 13.56 273 GLY A C 1
ATOM 1892 O O . GLY A 1 273 ? 5.749 -1.212 4.756 1.00 13.87 273 GLY A O 1
ATOM 1893 N N . ILE A 1 274 ? 7.556 -0.521 3.627 1.00 13.96 274 ILE A N 1
ATOM 1894 C CA . ILE A 1 274 ? 8.548 -1.294 4.367 1.00 13.63 274 ILE A CA 1
ATOM 1895 C C . ILE A 1 274 ? 8.375 -1.108 5.862 1.00 14.77 274 ILE A C 1
ATOM 1896 O O . ILE A 1 274 ? 8.289 -2.079 6.609 1.00 17.27 274 ILE A O 1
ATOM 1901 N N . VAL A 1 275 ? 8.208 0.132 6.299 1.00 14.90 275 VAL A N 1
ATOM 1902 C CA . VAL A 1 275 ? 8.118 0.400 7.728 1.00 15.37 275 VAL A CA 1
ATOM 1903 C C . VAL A 1 275 ? 6.792 -0.044 8.377 1.00 15.68 275 VAL A C 1
ATOM 1904 O O . VAL A 1 275 ? 6.756 -0.334 9.571 1.00 16.21 275 VAL A O 1
ATOM 1908 N N . SER A 1 276 ? 5.708 -0.125 7.604 1.00 16.35 276 SER A N 1
ATOM 1909 C CA . SER A 1 276 ? 4.418 -0.610 8.116 1.00 15.93 276 SER A CA 1
ATOM 1910 C C . SER A 1 276 ? 4.560 -2.092 8.490 1.00 17.51 276 SER A C 1
ATOM 1911 O O . SER A 1 276 ? 4.129 -2.530 9.558 1.00 18.15 276 SER A O 1
ATOM 1914 N N . ALA A 1 277 ? 5.203 -2.855 7.614 1.00 16.26 277 ALA A N 1
ATOM 1915 C CA . ALA A 1 277 ? 5.414 -4.281 7.838 1.00 16.76 277 ALA A CA 1
ATOM 1916 C C . ALA A 1 277 ? 6.327 -4.529 9.028 1.00 16.39 277 ALA A C 1
ATOM 1917 O O . ALA A 1 277 ? 5.986 -5.305 9.935 1.00 18.41 277 ALA A O 1
ATOM 1919 N N . LEU A 1 278 ? 7.449 -3.820 9.101 1.00 16.50 278 LEU A N 1
ATOM 1920 C CA . LEU A 1 278 ? 8.368 -4.005 10.251 1.00 14.81 278 LEU A CA 1
ATOM 1921 C C . LEU A 1 278 ? 7.735 -3.635 11.569 1.00 15.53 278 LEU A C 1
ATOM 1922 O O . LEU A 1 278 ? 7.851 -4.375 12.559 1.00 17.68 278 LEU A O 1
ATOM 1927 N N . THR A 1 279 ? 6.961 -2.555 11.567 1.00 16.04 279 THR A N 1
ATOM 1928 C CA . THR A 1 279 ? 6.268 -2.092 12.791 1.00 14.46 279 THR A CA 1
ATOM 1929 C C . THR A 1 279 ? 5.204 -3.087 13.240 1.00 13.80 279 THR A C 1
ATOM 1930 O O . THR A 1 279 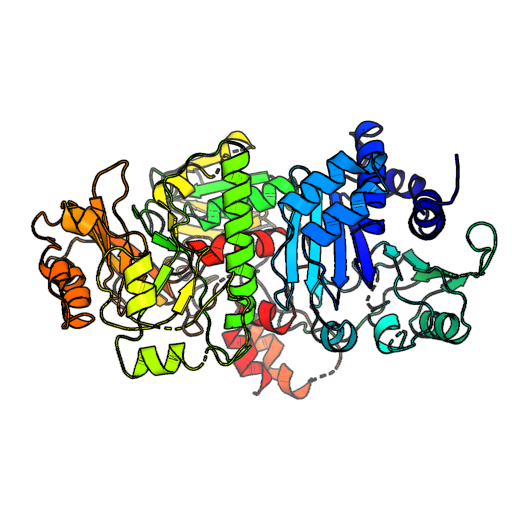? 5.051 -3.324 14.442 1.00 13.45 279 THR A O 1
ATOM 1934 N N . ALA A 1 280 ? 4.414 -3.572 12.278 1.00 13.06 280 ALA A N 1
ATOM 1935 C CA . ALA A 1 280 ? 3.489 -4.728 12.463 1.00 14.16 280 ALA A CA 1
ATOM 1936 C C . ALA A 1 280 ? 4.139 -5.885 13.224 1.00 14.11 280 ALA A C 1
ATOM 1937 O O . ALA A 1 280 ? 3.646 -6.349 14.245 1.00 15.38 280 ALA A O 1
ATOM 1939 N N . LEU A 1 281 ? 5.281 -6.321 12.710 1.00 15.64 281 LEU A N 1
ATOM 1940 C CA . LEU A 1 281 ? 6.000 -7.463 13.259 1.00 14.78 281 LEU A CA 1
ATOM 1941 C C . LEU A 1 281 ? 6.545 -7.119 14.637 1.00 14.36 281 LEU A C 1
ATOM 1942 O O . LEU A 1 281 ? 6.516 -7.946 15.558 1.00 15.33 281 LEU A O 1
ATOM 1947 N N . ALA A 1 282 ? 7.076 -5.914 14.794 1.00 14.75 282 ALA A N 1
ATOM 1948 C CA . ALA A 1 282 ? 7.645 -5.592 16.109 1.00 15.51 282 ALA A CA 1
ATOM 1949 C C . ALA A 1 282 ? 6.522 -5.543 17.141 1.00 14.86 282 ALA A C 1
ATOM 1950 O O . ALA A 1 282 ? 6.737 -5.908 18.289 1.00 16.99 282 ALA A O 1
ATOM 1952 N N . LEU A 1 283 ? 5.315 -5.156 16.730 1.00 14.42 283 LEU A N 1
ATOM 1953 C CA . LEU A 1 283 ? 4.183 -5.093 17.673 1.00 14.01 283 LEU A CA 1
ATOM 1954 C C . LEU A 1 283 ? 3.593 -6.475 18.005 1.00 15.89 283 LEU A C 1
ATOM 1955 O O . LEU A 1 283 ? 3.121 -6.702 19.122 1.00 12.56 283 LEU A O 1
ATOM 1960 N N . GLN A 1 284 ? 3.564 -7.358 16.999 1.00 17.47 284 GLN A N 1
ATOM 1961 C CA . GLN A 1 284 ? 3.098 -8.745 17.178 1.00 20.11 284 GLN A CA 1
ATOM 1962 C C . GLN A 1 284 ? 3.986 -9.551 18.151 1.00 21.38 284 GLN A C 1
ATOM 1963 O O . GLN A 1 284 ? 3.471 -10.335 18.933 1.00 21.77 284 GLN A O 1
ATOM 1969 N N . ARG A 1 285 ? 5.294 -9.284 18.164 1.00 22.30 285 ARG A N 1
ATOM 1970 C CA . ARG A 1 285 ? 6.196 -9.922 19.106 1.00 22.81 285 ARG A CA 1
ATOM 1971 C C . ARG A 1 285 ? 5.783 -9.610 20.559 1.00 22.46 285 ARG A C 1
ATOM 1972 O O . ARG A 1 285 ? 6.114 -10.344 21.476 1.00 23.68 285 ARG A O 1
ATOM 1980 N N . ARG A 1 286 ? 5.147 -8.473 20.768 1.00 21.21 286 ARG A N 1
ATOM 1981 C CA . ARG A 1 286 ? 4.671 -8.097 22.081 1.00 22.65 286 ARG A CA 1
ATOM 1982 C C . ARG A 1 286 ? 3.171 -8.476 22.328 1.00 22.77 286 ARG A C 1
ATOM 1983 O O . ARG A 1 286 ? 2.626 -8.213 23.413 1.00 21.49 286 ARG A O 1
ATOM 1991 N N . GLY A 1 287 ? 2.534 -9.095 21.320 1.00 22.16 287 GLY A N 1
ATOM 1992 C CA . GLY A 1 287 ? 1.167 -9.622 21.455 1.00 22.68 287 GLY A CA 1
ATOM 1993 C C . GLY A 1 287 ? 0.087 -8.620 21.104 1.00 22.43 287 GLY A C 1
ATOM 1994 O O . GLY A 1 287 ? -1.070 -8.781 21.464 1.00 22.34 287 GLY A O 1
ATOM 1995 N N . ALA A 1 288 ? 0.484 -7.542 20.446 1.00 22.34 288 ALA A N 1
ATOM 1996 C CA . ALA A 1 288 ? -0.452 -6.550 19.973 1.00 21.47 288 ALA A CA 1
ATOM 1997 C C . ALA A 1 288 ? -1.295 -7.166 18.881 1.00 20.96 288 ALA A C 1
ATOM 1998 O O . ALA A 1 288 ? -0.856 -8.098 18.209 1.00 19.60 288 ALA A O 1
ATOM 2000 N N . VAL A 1 289 ? -2.489 -6.599 18.686 1.00 20.76 289 VAL A N 1
ATOM 2001 C CA . VAL A 1 289 ? -3.369 -6.958 17.578 1.00 19.92 289 VAL A CA 1
ATOM 2002 C C . VAL A 1 289 ? -3.375 -5.758 16.647 1.00 19.47 289 VAL A C 1
ATOM 2003 O O . VAL A 1 289 ? -3.659 -4.663 17.078 1.00 19.93 289 VAL A O 1
ATOM 2007 N N . VAL A 1 290 ? -3.091 -5.980 15.371 1.00 19.37 290 VAL A N 1
ATOM 2008 C CA . VAL A 1 290 ? -2.847 -4.909 14.428 1.00 19.40 290 VAL A CA 1
ATOM 2009 C C . VAL A 1 290 ? -3.654 -5.153 13.148 1.00 18.21 290 VAL A C 1
ATOM 2010 O O . VAL A 1 290 ? -3.817 -6.285 12.730 1.00 16.31 290 VAL A O 1
ATOM 2014 N N . THR A 1 291 ? -4.102 -4.074 12.518 1.00 18.49 291 THR A N 1
ATOM 2015 C CA . THR A 1 291 ? -4.794 -4.152 11.254 1.00 22.51 291 THR A CA 1
ATOM 2016 C C . THR A 1 291 ? -4.162 -3.154 10.281 1.00 23.23 291 THR A C 1
ATOM 2017 O O . THR A 1 291 ? -3.860 -1.994 10.662 1.00 23.34 291 THR A O 1
ATOM 2021 N N . LEU A 1 292 ? -3.999 -3.576 9.028 1.00 23.09 292 LEU A N 1
ATOM 2022 C CA . LEU A 1 292 ? -3.447 -2.693 7.996 1.00 23.39 292 LEU A CA 1
ATOM 2023 C C . LEU A 1 292 ? -4.517 -2.125 7.056 1.00 23.85 292 LEU A C 1
ATOM 2024 O O . LEU A 1 292 ? -5.358 -2.867 6.541 1.00 23.36 292 LEU A O 1
ATOM 2029 N N . TYR A 1 293 ? -4.473 -0.806 6.860 1.00 23.68 293 TYR A N 1
ATOM 2030 C CA . TYR A 1 293 ? -5.239 -0.134 5.828 1.00 23.13 293 TYR A CA 1
ATOM 2031 C C . TYR A 1 293 ? -4.269 0.485 4.865 1.00 23.33 293 TYR A C 1
ATOM 2032 O O . TYR A 1 293 ? -3.496 1.366 5.235 1.00 25.07 293 TYR A O 1
ATOM 2041 N N . CYS A 1 294 ? -4.347 0.060 3.619 1.00 22.36 294 CYS A N 1
ATOM 2042 C CA . CYS A 1 294 ? -3.451 0.513 2.586 1.00 22.81 294 CYS A CA 1
ATOM 2043 C C . CYS A 1 294 ? -4.250 1.049 1.371 1.00 23.20 294 CYS A C 1
ATOM 2044 O O . CYS A 1 294 ? -5.068 0.332 0.813 1.00 22.00 294 CYS A O 1
ATOM 2047 N N . ALA A 1 295 ? -3.961 2.273 0.936 1.00 23.51 295 ALA A N 1
ATOM 2048 C CA . ALA A 1 295 ? -4.689 2.897 -0.181 1.00 24.85 295 ALA A CA 1
ATOM 2049 C C . ALA A 1 295 ? -4.613 2.111 -1.471 1.00 25.47 295 ALA A C 1
ATOM 2050 O O . ALA A 1 295 ? -5.526 2.162 -2.261 1.00 26.18 295 ALA A O 1
ATOM 2052 N N . ASP A 1 296 ? -3.533 1.384 -1.688 1.00 25.70 296 ASP A N 1
ATOM 2053 C CA . ASP A 1 296 ? -3.357 0.647 -2.924 1.00 25.64 296 ASP A CA 1
ATOM 2054 C C . ASP A 1 296 ? -3.914 -0.772 -2.902 1.00 25.81 296 ASP A C 1
ATOM 2055 O O . ASP A 1 296 ? -4.381 -1.259 -1.863 1.00 24.97 296 ASP A O 1
ATOM 2060 N N . ALA A 1 297 ? -3.810 -1.454 -4.044 1.00 25.77 297 ALA A N 1
ATOM 2061 C CA . ALA A 1 297 ? -4.344 -2.802 -4.179 1.00 27.30 297 ALA A CA 1
ATOM 2062 C C . ALA A 1 297 ? -3.389 -3.807 -3.578 1.00 28.70 297 ALA A C 1
ATOM 2063 O O . ALA A 1 297 ? -3.775 -4.941 -3.243 1.00 30.30 297 ALA A O 1
ATOM 2065 N N . GLN A 1 298 ? -2.137 -3.367 -3.452 1.00 29.73 298 GLN A N 1
ATOM 2066 C CA . GLN A 1 298 ? -1.012 -4.201 -3.021 1.00 30.33 298 GLN A CA 1
ATOM 2067 C C . GLN A 1 298 ? -0.090 -3.386 -2.132 1.00 27.12 298 GLN A C 1
ATOM 2068 O O . GLN A 1 298 ? -0.030 -2.160 -2.258 1.00 27.64 298 GLN A O 1
ATOM 2074 N N . PRO A 1 299 ? 0.635 -4.055 -1.231 1.00 24.72 299 PRO A N 1
ATOM 2075 C CA . PRO A 1 299 ? 1.650 -3.322 -0.505 1.00 23.94 299 PRO A CA 1
ATOM 2076 C C . PRO A 1 299 ? 2.808 -2.951 -1.439 1.00 21.95 299 PRO A C 1
ATOM 2077 O O . PRO A 1 299 ? 2.884 -3.451 -2.570 1.00 22.11 299 PRO A O 1
ATOM 2081 N N . ALA A 1 300 ? 3.640 -2.022 -0.991 1.00 18.93 300 ALA A N 1
ATOM 2082 C CA . ALA A 1 300 ? 4.857 -1.610 -1.698 1.00 19.78 300 ALA A CA 1
ATOM 2083 C C . ALA A 1 300 ? 4.630 -0.895 -3.020 1.00 19.55 300 ALA A C 1
ATOM 2084 O O . ALA A 1 300 ? 5.491 -0.942 -3.883 1.00 19.19 300 ALA A O 1
ATOM 2086 N N . GLN A 1 301 ? 3.495 -0.222 -3.168 1.00 21.63 301 GLN A N 1
ATOM 2087 C CA . GLN A 1 301 ? 3.233 0.565 -4.384 1.00 23.41 301 GLN A CA 1
ATOM 2088 C C . GLN A 1 301 ? 3.618 2.030 -4.234 1.00 22.73 301 GLN A C 1
ATOM 2089 O O . GLN A 1 301 ? 3.499 2.813 -5.181 1.00 24.00 301 GLN A O 1
ATOM 2095 N N . GLY A 1 302 ? 4.096 2.394 -3.050 1.00 21.61 302 GLY A N 1
ATOM 2096 C CA . GLY A 1 302 ? 4.633 3.715 -2.827 1.00 19.37 302 GLY A CA 1
ATOM 2097 C C . GLY A 1 302 ? 6.152 3.741 -3.039 1.00 20.39 302 GLY A C 1
ATOM 2098 O O . GLY A 1 302 ? 6.678 3.283 -4.064 1.00 18.74 302 GLY A O 1
ATOM 2099 N N . ALA A 1 303 ? 6.864 4.346 -2.099 1.00 18.97 303 ALA A N 1
ATOM 2100 C CA . ALA A 1 303 ? 8.297 4.524 -2.279 1.00 18.10 303 ALA A CA 1
ATOM 2101 C C . ALA A 1 303 ? 9.101 3.208 -2.085 1.00 17.12 303 ALA A C 1
ATOM 2102 O O . ALA A 1 303 ? 10.200 3.092 -2.599 1.00 17.28 303 ALA A O 1
ATOM 2104 N N . SER A 1 304 ? 8.497 2.205 -1.434 1.00 15.49 304 SER A N 1
ATOM 2105 C CA . SER A 1 304 ? 9.153 0.930 -1.106 1.00 14.41 304 SER A CA 1
ATOM 2106 C C . SER A 1 304 ? 9.129 -0.073 -2.252 1.00 14.56 304 SER A C 1
ATOM 2107 O O . SER A 1 304 ? 9.320 -1.263 -2.029 1.00 14.77 304 SER A O 1
ATOM 2110 N N . GLY A 1 305 ? 8.783 0.373 -3.449 1.00 13.26 305 GLY A N 1
ATOM 2111 C CA . GLY A 1 305 ? 8.534 -0.548 -4.520 1.00 12.78 305 GLY A CA 1
ATOM 2112 C C . GLY A 1 305 ? 9.644 -0.755 -5.546 1.00 14.49 305 GLY A C 1
ATOM 2113 O O . GLY A 1 305 ? 9.376 -1.373 -6.559 1.00 14.48 305 GLY A O 1
ATOM 2114 N N . ASN A 1 306 ? 10.874 -0.280 -5.301 1.00 13.84 306 ASN A N 1
ATOM 2115 C CA . ASN A 1 306 ? 11.969 -0.505 -6.261 1.00 15.62 306 ASN A CA 1
ATOM 2116 C C . ASN A 1 306 ? 12.435 -1.972 -6.406 1.00 16.41 306 ASN A C 1
ATOM 2117 O O . ASN A 1 306 ? 12.128 -2.829 -5.586 1.00 15.94 306 ASN A O 1
ATOM 2122 N N . ARG A 1 307 ? 13.268 -2.211 -7.403 1.00 17.05 307 ARG A N 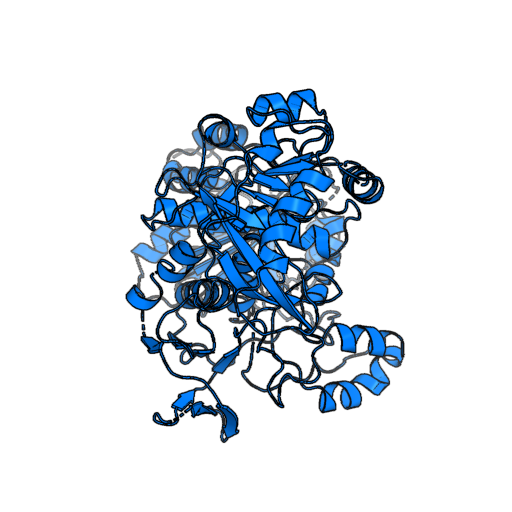1
ATOM 2123 C CA . ARG A 1 307 ? 13.830 -3.531 -7.630 1.00 18.98 307 ARG A CA 1
ATOM 2124 C C . ARG A 1 307 ? 15.139 -3.791 -6.880 1.00 18.81 307 ARG A C 1
ATOM 2125 O O . ARG A 1 307 ? 15.425 -4.927 -6.487 1.00 19.59 307 ARG A O 1
ATOM 2133 N N . GLN A 1 308 ? 15.997 -2.781 -6.789 1.00 17.23 308 GLN A N 1
ATOM 2134 C CA . GLN A 1 308 ? 17.234 -2.924 -6.011 1.00 16.63 308 GLN A CA 1
ATOM 2135 C C . GLN A 1 308 ? 17.517 -1.571 -5.364 1.00 17.02 308 GLN A C 1
ATOM 2136 O O . GLN A 1 308 ? 17.552 -0.543 -6.048 1.00 17.52 308 GLN A O 1
ATOM 2142 N N . GLY A 1 309 ? 17.671 -1.589 -4.047 1.00 16.32 309 GLY A N 1
ATOM 2143 C CA . GLY A 1 309 ? 18.010 -0.414 -3.275 1.00 15.81 309 GLY A CA 1
ATOM 2144 C C . GLY A 1 309 ? 19.277 -0.690 -2.476 1.00 15.20 309 GLY A C 1
ATOM 2145 O O . GLY A 1 309 ? 19.592 -1.836 -2.208 1.00 16.48 309 GLY A O 1
ATOM 2146 N N . ALA A 1 310 ? 20.015 0.366 -2.151 1.00 14.66 310 ALA A N 1
ATOM 2147 C CA . ALA A 1 310 ? 21.291 0.285 -1.450 1.00 13.51 310 ALA A CA 1
ATOM 2148 C C . ALA A 1 310 ? 21.091 0.303 0.077 1.00 13.86 310 ALA A C 1
ATOM 2149 O O . ALA A 1 310 ? 20.282 1.070 0.619 1.00 12.44 310 ALA A O 1
ATOM 2151 N N . LEU A 1 311 ? 21.801 -0.574 0.766 1.00 13.68 311 LEU A N 1
ATOM 2152 C CA . LEU A 1 311 ? 21.760 -0.602 2.208 1.00 13.27 311 LEU A CA 1
ATOM 2153 C C . LEU A 1 311 ? 23.185 -0.397 2.700 1.00 14.27 311 LEU A C 1
ATOM 2154 O O . LEU A 1 311 ? 24.036 -1.237 2.453 1.00 12.60 311 LEU A O 1
ATOM 2159 N N . TYR A 1 312 ? 23.437 0.745 3.339 1.00 14.37 312 TYR A N 1
ATOM 2160 C CA . TYR A 1 312 ? 24.722 1.069 3.969 1.00 16.21 312 TYR A CA 1
ATOM 2161 C C . TYR A 1 312 ? 24.452 2.160 5.031 1.00 17.63 312 TYR A C 1
ATOM 2162 O O . TYR A 1 312 ? 23.350 2.706 5.066 1.00 18.01 312 TYR A O 1
ATOM 2171 N N . PRO A 1 313 ? 25.416 2.433 5.937 1.00 18.14 313 PRO A N 1
ATOM 2172 C CA . PRO A 1 313 ? 25.136 3.467 6.948 1.00 18.75 313 PRO A CA 1
ATOM 2173 C C . PRO A 1 313 ? 25.487 4.868 6.464 1.00 20.17 313 PRO A C 1
ATOM 2174 O O . PRO A 1 313 ? 26.341 5.051 5.568 1.00 19.97 313 PRO A O 1
ATOM 2178 N N . LEU A 1 314 ? 24.807 5.845 7.033 1.00 19.86 314 LEU A N 1
ATOM 2179 C CA . LEU A 1 314 ? 25.182 7.216 6.788 1.00 22.41 314 LEU A CA 1
ATOM 2180 C C . LEU A 1 314 ? 26.058 7.708 7.952 1.00 23.25 314 LEU A C 1
ATOM 2181 O O . LEU A 1 314 ? 25.593 7.794 9.118 1.00 23.29 314 LEU A O 1
ATOM 2186 N N . LEU A 1 315 ? 27.336 7.936 7.630 1.00 21.27 315 LEU A N 1
ATOM 2187 C CA . LEU A 1 315 ? 28.346 8.360 8.586 1.00 20.66 315 LEU A CA 1
ATOM 2188 C C . LEU A 1 315 ? 28.720 9.818 8.304 1.00 21.24 315 LEU A C 1
ATOM 2189 O O . LEU A 1 315 ? 28.512 10.305 7.179 1.00 22.02 315 LEU A O 1
ATOM 2194 N N . ASN A 1 316 ? 29.289 10.501 9.305 1.00 21.39 316 ASN A N 1
ATOM 2195 C CA . ASN A 1 316 ? 29.772 11.889 9.155 1.00 22.23 316 ASN A CA 1
ATOM 2196 C C . ASN A 1 316 ? 31.058 12.161 9.950 1.00 23.81 316 ASN A C 1
ATOM 2197 O O . ASN A 1 316 ? 31.733 13.174 9.726 1.00 26.18 316 ASN A O 1
ATOM 2202 N N . GLY A 1 317 ? 31.385 11.296 10.904 1.00 23.35 317 GLY A N 1
ATOM 2203 C CA . GLY A 1 317 ? 32.589 11.510 11.692 1.00 22.94 317 GLY A CA 1
ATOM 2204 C C . GLY A 1 317 ? 32.425 12.604 12.729 1.00 24.81 317 GLY A C 1
ATOM 2205 O O . GLY A 1 317 ? 33.383 12.963 13.393 1.00 24.60 317 GLY A O 1
ATOM 2206 N N . LYS A 1 318 ? 31.190 13.056 12.949 1.00 25.98 318 LYS A N 1
ATOM 2207 C CA . LYS A 1 318 ? 30.909 14.098 13.951 1.00 26.50 318 LYS A CA 1
ATOM 2208 C C . LYS A 1 318 ? 30.411 13.548 15.266 1.00 25.50 318 LYS A C 1
ATOM 2209 O O . LYS A 1 318 ? 30.118 14.315 16.145 1.00 25.84 318 LYS A O 1
ATOM 2215 N N . ASN A 1 319 ? 30.154 12.248 15.339 1.00 26.40 319 ASN A N 1
ATOM 2216 C CA . ASN A 1 319 ? 29.611 11.601 16.539 1.00 25.02 319 ASN A CA 1
ATOM 2217 C C . ASN A 1 319 ? 28.337 12.301 17.092 1.00 24.63 319 ASN A C 1
ATOM 2218 O O . ASN A 1 319 ? 28.089 12.327 18.311 1.00 24.72 319 ASN A O 1
ATOM 2223 N N . ASP A 1 320 ? 27.518 12.831 16.180 1.00 20.53 320 ASP A N 1
ATOM 2224 C CA . ASP A 1 320 ? 26.247 13.465 16.544 1.00 20.01 320 ASP A CA 1
ATOM 2225 C C . ASP A 1 320 ? 25.072 12.454 16.610 1.00 19.87 320 ASP A C 1
ATOM 2226 O O . ASP A 1 320 ? 25.303 11.229 16.627 1.00 20.34 320 ASP A O 1
ATOM 2231 N N . ALA A 1 321 ? 23.840 12.950 16.744 1.00 17.73 321 ALA A N 1
ATOM 2232 C CA . ALA A 1 321 ? 22.674 12.077 16.875 1.00 16.53 321 ALA A CA 1
ATOM 2233 C C . ALA A 1 321 ? 22.511 11.290 15.586 1.00 18.04 321 ALA A C 1
ATOM 2234 O O . ALA A 1 321 ? 22.275 10.080 15.617 1.00 17.86 321 ALA A O 1
ATOM 2236 N N . LEU A 1 322 ? 22.760 11.952 14.456 1.00 17.36 322 LEU A N 1
ATOM 2237 C CA . LEU A 1 322 ? 22.598 11.336 13.178 1.00 18.10 322 LEU A CA 1
ATOM 2238 C C . LEU A 1 322 ? 23.469 10.092 13.076 1.00 19.34 322 LEU A C 1
ATOM 2239 O O . LEU A 1 322 ? 22.962 9.009 12.842 1.00 18.99 322 LEU A O 1
ATOM 2244 N N . GLU A 1 323 ? 24.780 10.263 13.223 1.00 18.32 323 GLU A N 1
ATOM 2245 C CA . GLU A 1 323 ? 25.716 9.164 13.083 1.00 18.67 323 GLU A CA 1
ATOM 2246 C C . GLU A 1 323 ? 25.468 8.072 14.118 1.00 18.06 323 GLU A C 1
ATOM 2247 O O . GLU A 1 323 ? 25.507 6.885 13.794 1.00 17.39 323 GLU A O 1
ATOM 2253 N N . THR A 1 324 ? 25.232 8.476 15.361 1.00 16.98 324 THR A N 1
ATOM 2254 C CA . THR A 1 324 ? 24.894 7.546 16.418 1.00 17.68 324 THR A CA 1
ATOM 2255 C C . THR A 1 324 ? 23.671 6.681 16.032 1.00 18.36 324 THR A C 1
ATOM 2256 O O . THR A 1 324 ? 23.648 5.504 16.272 1.00 20.14 324 THR A O 1
ATOM 2260 N N . PHE A 1 325 ? 22.659 7.280 15.436 1.00 17.14 325 PHE A N 1
ATOM 2261 C CA . PHE A 1 325 ? 21.497 6.542 15.085 1.00 16.89 325 PHE A CA 1
ATOM 2262 C C . PHE A 1 325 ? 21.819 5.579 13.919 1.00 18.52 325 PHE A C 1
ATOM 2263 O O . PHE A 1 325 ? 21.517 4.379 14.012 1.00 17.19 325 PHE A O 1
ATOM 2271 N N . PHE A 1 326 ? 22.448 6.088 12.861 1.00 15.52 326 PHE A N 1
ATOM 2272 C CA . PHE A 1 326 ? 22.744 5.256 11.721 1.00 16.66 326 PHE A CA 1
ATOM 2273 C C . PHE A 1 326 ? 23.694 4.097 11.991 1.00 17.93 326 PHE A C 1
ATOM 2274 O O . PHE A 1 326 ? 23.614 3.062 11.314 1.00 19.35 326 PHE A O 1
ATOM 2282 N N . THR A 1 327 ? 24.577 4.270 12.968 1.00 18.25 327 THR A N 1
ATOM 2283 C CA . THR A 1 327 ? 25.531 3.236 13.364 1.00 16.70 327 THR A CA 1
ATOM 2284 C C . THR A 1 327 ? 24.801 2.051 13.969 1.00 16.46 327 THR A C 1
ATOM 2285 O O . THR A 1 327 ? 24.976 0.906 13.511 1.00 16.60 327 THR A O 1
ATOM 2289 N N . SER A 1 328 ? 23.958 2.329 14.966 1.00 15.03 328 SER A N 1
ATOM 2290 C CA . SER A 1 328 ? 23.020 1.326 15.484 1.00 15.46 328 SER A CA 1
ATOM 2291 C C . SER A 1 328 ? 22.030 0.789 14.452 1.00 12.68 328 SER A C 1
ATOM 2292 O O . SER A 1 328 ? 21.746 -0.397 14.446 1.00 13.23 328 SER A O 1
ATOM 2295 N N . ALA A 1 329 ? 21.483 1.661 13.608 1.00 12.23 329 ALA A N 1
ATOM 2296 C CA . ALA A 1 329 ? 20.378 1.279 12.707 1.00 10.85 329 ALA A CA 1
ATOM 2297 C C . ALA A 1 329 ? 20.808 0.252 11.661 1.00 11.13 329 ALA A C 1
ATOM 2298 O O . ALA A 1 329 ? 20.079 -0.727 11.378 1.00 9.74 329 ALA A O 1
ATOM 2300 N N . PHE A 1 330 ? 21.976 0.512 11.087 1.00 11.41 330 PHE A N 1
ATOM 2301 C CA . PHE A 1 330 ? 22.540 -0.296 10.017 1.00 11.75 330 PHE A CA 1
ATOM 2302 C C . PHE A 1 330 ? 22.797 -1.709 10.508 1.00 12.22 330 PHE A C 1
ATOM 2303 O O . PHE A 1 330 ? 22.299 -2.693 9.916 1.00 12.05 330 PHE A O 1
ATOM 2311 N N . THR A 1 331 ? 23.467 -1.803 11.649 1.00 11.44 331 THR A N 1
ATOM 2312 C CA . THR A 1 331 ? 23.848 -3.089 12.188 1.00 14.14 331 THR A CA 1
ATOM 2313 C C . THR A 1 331 ? 22.606 -3.861 12.623 1.00 12.62 331 THR A C 1
ATOM 2314 O O . THR A 1 331 ? 22.437 -4.989 12.230 1.00 13.47 331 THR A O 1
ATOM 2318 N N . PHE A 1 332 ? 21.715 -3.204 13.358 1.00 13.14 332 PHE A N 1
ATOM 2319 C CA . PHE A 1 332 ? 20.376 -3.751 13.701 1.00 11.04 332 PHE A CA 1
ATOM 2320 C C . PHE A 1 332 ? 19.599 -4.227 12.466 1.00 10.95 332 PHE A C 1
ATOM 2321 O O . PHE A 1 332 ? 19.025 -5.294 12.476 1.00 13.26 332 PHE A O 1
ATOM 2329 N N . ALA A 1 333 ? 19.606 -3.472 11.380 1.00 10.45 333 ALA A N 1
ATOM 2330 C CA . ALA A 1 333 ? 18.918 -3.908 10.149 1.00 8.92 333 ALA A CA 1
ATOM 2331 C C . ALA A 1 333 ? 19.557 -5.165 9.505 1.00 9.94 333 ALA A C 1
ATOM 2332 O O . ALA A 1 333 ? 18.866 -6.107 9.169 1.00 10.87 333 ALA A O 1
ATOM 2334 N N . ARG A 1 334 ? 20.872 -5.163 9.303 1.00 11.81 334 ARG A N 1
ATOM 2335 C CA . ARG A 1 334 ? 21.565 -6.370 8.849 1.00 13.64 334 ARG A CA 1
ATOM 2336 C C . ARG A 1 334 ? 21.227 -7.608 9.686 1.00 14.46 334 ARG A C 1
ATOM 2337 O O . ARG A 1 334 ? 20.876 -8.622 9.122 1.00 16.08 334 ARG A O 1
ATOM 2345 N N . ARG A 1 335 ? 21.280 -7.517 11.018 1.00 14.85 335 ARG A N 1
ATOM 2346 C CA . ARG A 1 335 ? 20.919 -8.669 11.844 1.00 15.47 335 ARG A CA 1
ATOM 2347 C C . ARG A 1 335 ? 19.490 -9.111 11.647 1.00 16.73 335 ARG A C 1
ATOM 2348 O O . ARG A 1 335 ? 19.250 -10.304 11.497 1.00 16.97 335 ARG A O 1
ATOM 2356 N N . GLN A 1 336 ? 18.534 -8.175 11.668 1.00 16.31 336 GLN A N 1
ATOM 2357 C CA . GLN A 1 336 ? 17.147 -8.569 11.456 1.00 16.32 336 GLN A CA 1
ATOM 2358 C C . GLN A 1 336 ? 16.944 -9.202 10.082 1.00 16.75 336 GLN A C 1
ATOM 2359 O O . GLN A 1 336 ? 16.269 -10.217 9.969 1.00 18.15 336 GLN A O 1
ATOM 2365 N N . TYR A 1 337 ? 17.532 -8.621 9.037 1.00 16.00 337 TYR A N 1
ATOM 2366 C CA . TYR A 1 337 ? 17.413 -9.202 7.691 1.00 16.24 337 TYR A CA 1
ATOM 2367 C C . TYR A 1 337 ? 17.990 -10.619 7.656 1.00 16.26 337 TYR A C 1
ATOM 2368 O O . TYR A 1 337 ? 17.428 -11.465 7.028 1.00 17.74 337 TYR A O 1
ATOM 2377 N N . ASP A 1 338 ? 19.129 -10.852 8.299 1.00 16.94 338 ASP A N 1
ATOM 2378 C CA . ASP A 1 338 ? 19.686 -12.203 8.411 1.00 17.04 338 ASP A CA 1
ATOM 2379 C C . ASP A 1 338 ? 18.811 -13.174 9.213 1.00 17.00 338 ASP A C 1
ATOM 2380 O O . ASP A 1 338 ? 18.701 -14.339 8.845 1.00 17.45 338 ASP A O 1
ATOM 2385 N N . GLN A 1 339 ? 18.212 -12.712 10.309 1.00 16.57 339 GLN A N 1
ATOM 2386 C CA . GLN A 1 339 ? 17.330 -13.560 11.087 1.00 19.08 339 GLN A CA 1
ATOM 2387 C C . GLN A 1 339 ? 16.107 -13.974 10.273 1.00 20.27 339 GLN A C 1
ATOM 2388 O O . GLN A 1 339 ? 15.712 -15.134 10.275 1.00 21.60 339 GLN A O 1
ATOM 2394 N N . LEU A 1 340 ? 15.573 -13.032 9.518 1.00 20.80 340 LEU A N 1
ATOM 2395 C CA . LEU A 1 340 ? 14.441 -13.288 8.675 1.00 21.65 340 LEU A CA 1
ATOM 2396 C C . LEU A 1 340 ? 14.811 -14.309 7.598 1.00 20.91 340 LEU A C 1
ATOM 2397 O O . LEU A 1 340 ? 14.067 -15.273 7.376 1.00 20.20 340 LEU A O 1
ATOM 2402 N N . LEU A 1 341 ? 15.951 -14.106 6.943 1.00 19.76 341 LEU A N 1
ATOM 2403 C CA . LEU A 1 341 ? 16.399 -15.047 5.932 1.00 20.47 341 LEU A CA 1
ATOM 2404 C C . LEU A 1 341 ? 16.626 -16.444 6.550 1.00 21.96 341 LEU A C 1
ATOM 2405 O O . LEU A 1 341 ? 16.338 -17.460 5.926 1.00 22.61 341 LEU A O 1
ATOM 2410 N N . GLU A 1 342 ? 17.071 -16.487 7.800 1.00 23.40 342 GLU A N 1
ATOM 2411 C CA . GLU A 1 342 ? 17.325 -17.752 8.462 1.00 27.26 342 GLU A CA 1
ATOM 2412 C C . GLU A 1 342 ? 16.016 -18.512 8.746 1.00 27.23 342 GLU A C 1
ATOM 2413 O O . GLU A 1 342 ? 15.963 -19.741 8.611 1.00 24.92 342 GLU A O 1
ATOM 2419 N N . GLN A 1 343 ? 14.956 -17.770 9.056 1.00 26.45 343 GLN A N 1
ATOM 2420 C CA . GLN A 1 343 ? 13.630 -18.358 9.221 1.00 28.38 343 GLN A CA 1
ATOM 2421 C C . GLN A 1 343 ? 12.897 -18.752 7.932 1.00 27.28 343 GLN A C 1
ATOM 2422 O O . GLN A 1 343 ? 11.735 -19.139 7.994 1.00 28.48 343 GLN A O 1
ATOM 2428 N N . GLY A 1 344 ? 13.520 -18.575 6.772 1.00 26.46 344 GLY A N 1
ATOM 2429 C CA . GLY A 1 344 ? 12.884 -18.959 5.510 1.00 24.80 344 GLY A CA 1
ATOM 2430 C C . GLY A 1 344 ? 12.151 -17.876 4.723 1.00 25.16 344 GLY A C 1
ATOM 2431 O O . GLY A 1 344 ? 11.627 -18.161 3.655 1.00 24.92 344 GLY A O 1
ATOM 2432 N N . ILE A 1 345 ? 12.096 -16.639 5.230 1.00 24.83 345 ILE A N 1
ATOM 2433 C CA . ILE A 1 345 ? 11.595 -15.502 4.432 1.00 24.09 345 ILE A CA 1
ATOM 2434 C C . ILE A 1 345 ? 12.496 -15.248 3.202 1.00 24.68 345 ILE A C 1
ATOM 2435 O O . ILE A 1 345 ? 13.722 -15.253 3.317 1.00 25.26 345 ILE A O 1
ATOM 2440 N N . ALA A 1 346 ? 11.914 -15.065 2.019 1.00 23.34 346 ALA A N 1
ATOM 2441 C CA . ALA A 1 346 ? 12.731 -14.952 0.807 1.00 23.54 346 ALA A CA 1
ATOM 2442 C C . ALA A 1 346 ? 12.699 -13.547 0.224 1.00 21.91 346 ALA A C 1
ATOM 2443 O O . ALA A 1 346 ? 11.644 -12.935 0.164 1.00 23.07 346 ALA A O 1
ATOM 2445 N N . PHE A 1 347 ? 13.850 -13.021 -0.185 1.00 18.85 347 PHE A N 1
ATOM 2446 C CA . PHE A 1 347 ? 13.845 -11.764 -0.952 1.00 16.58 347 PHE A CA 1
ATOM 2447 C C . PHE A 1 347 ? 15.174 -11.607 -1.640 1.00 14.94 347 PHE A C 1
ATOM 2448 O O . PHE A 1 347 ? 16.202 -11.939 -1.065 1.00 14.42 347 PHE A O 1
ATOM 2456 N N . ASP A 1 348 ? 15.160 -11.162 -2.888 1.00 14.63 348 ASP A N 1
ATOM 2457 C CA . ASP A 1 348 ? 16.406 -10.902 -3.603 1.00 14.22 348 ASP A CA 1
ATOM 2458 C C . ASP A 1 348 ? 17.260 -9.892 -2.852 1.00 13.76 348 ASP A C 1
ATOM 2459 O O . ASP A 1 348 ? 16.761 -8.858 -2.378 1.00 12.32 348 ASP A O 1
ATOM 2464 N N . HIS A 1 349 ? 18.562 -10.152 -2.840 1.00 13.06 349 HIS A N 1
ATOM 2465 C CA . HIS A 1 349 ? 19.520 -9.347 -2.107 1.00 13.96 349 HIS A CA 1
ATOM 2466 C C . HIS A 1 349 ? 20.911 -9.930 -2.313 1.00 14.26 349 HIS A C 1
ATOM 2467 O O . HIS A 1 349 ? 21.039 -11.093 -2.691 1.00 11.68 349 HIS A O 1
ATOM 2474 N N . GLN A 1 350 ? 21.944 -9.103 -2.137 1.00 14.18 350 GLN A N 1
ATOM 2475 C CA . GLN A 1 350 ? 23.328 -9.576 -1.975 1.00 14.26 350 GLN A CA 1
ATOM 2476 C C . GLN A 1 350 ? 23.995 -8.701 -0.925 1.00 15.21 350 GLN A C 1
ATOM 2477 O O . GLN A 1 350 ? 24.034 -7.478 -1.050 1.00 16.41 350 GLN A O 1
ATOM 2483 N N . TRP A 1 351 ? 24.547 -9.308 0.109 1.00 15.17 351 TRP A N 1
ATOM 2484 C CA . TRP A 1 351 ? 25.389 -8.547 0.974 1.00 14.44 351 TRP A CA 1
ATOM 2485 C C . TRP A 1 351 ? 26.785 -8.434 0.333 1.00 15.05 351 TRP A C 1
ATOM 2486 O O . TRP A 1 351 ? 27.770 -8.942 0.856 1.00 18.06 351 TRP A O 1
ATOM 2497 N N . CYS A 1 352 ? 26.854 -7.735 -0.795 1.00 14.15 352 CYS A N 1
ATOM 2498 C CA . CYS A 1 352 ? 28.063 -7.669 -1.621 1.00 13.50 352 CYS A CA 1
ATOM 2499 C C . CYS A 1 352 ? 29.014 -6.524 -1.235 1.00 12.63 352 CYS A C 1
ATOM 2500 O O . CYS A 1 352 ? 30.090 -6.403 -1.798 1.00 13.72 352 CYS A O 1
ATOM 2503 N N . GLY A 1 353 ? 28.635 -5.711 -0.260 1.00 11.91 353 GLY A N 1
ATOM 2504 C CA . GLY A 1 353 ? 29.380 -4.513 0.083 1.00 11.73 353 GLY A CA 1
ATOM 2505 C C . GLY A 1 353 ? 28.974 -3.282 -0.712 1.00 13.46 353 GLY A C 1
ATOM 2506 O O . GLY A 1 353 ? 28.422 -3.384 -1.817 1.00 14.42 353 GLY A O 1
ATOM 2507 N N . VAL A 1 354 ? 29.167 -2.106 -0.120 1.00 12.84 354 VAL A N 1
ATOM 2508 C CA . VAL A 1 354 ? 28.888 -0.877 -0.799 1.00 10.36 354 VAL A CA 1
ATOM 2509 C C . VAL A 1 354 ? 30.219 -0.099 -0.866 1.00 11.75 354 VAL A C 1
ATOM 2510 O O . VAL A 1 354 ? 30.962 -0.015 0.128 1.00 11.77 354 VAL A O 1
ATOM 2514 N N . SER A 1 355 ? 30.539 0.456 -2.029 1.00 11.88 355 SER A N 1
ATOM 2515 C CA . SER A 1 355 ? 31.717 1.345 -2.151 1.00 12.46 355 SER A CA 1
ATOM 2516 C C . SER A 1 355 ? 31.274 2.768 -2.468 1.00 12.96 355 SER A C 1
ATOM 2517 O O . SER A 1 355 ? 30.710 3.036 -3.517 1.00 11.60 355 SER A O 1
ATOM 2520 N N . GLN A 1 356 ? 31.536 3.677 -1.534 1.00 13.95 356 GLN A N 1
ATOM 2521 C CA . GLN A 1 356 ? 31.140 5.052 -1.680 1.00 13.95 356 GLN A CA 1
ATOM 2522 C C . GLN A 1 356 ? 32.364 5.845 -2.182 1.00 14.83 356 GLN A C 1
ATOM 2523 O O . GLN A 1 356 ? 33.420 5.845 -1.534 1.00 13.10 356 GLN A O 1
ATOM 2529 N N . LEU A 1 357 ? 32.232 6.489 -3.344 1.00 15.11 357 LEU A N 1
ATOM 2530 C CA . LEU A 1 357 ? 33.398 7.092 -4.011 1.00 16.42 357 LEU A CA 1
ATOM 2531 C C . LEU A 1 357 ? 33.647 8.595 -3.716 1.00 17.48 357 LEU A C 1
ATOM 2532 O O . LEU A 1 357 ? 32.713 9.386 -3.582 1.00 16.31 357 LEU A O 1
ATOM 2537 N N . ALA A 1 358 ? 34.924 8.954 -3.592 1.00 18.39 358 ALA A N 1
ATOM 2538 C CA . ALA A 1 358 ? 35.357 10.354 -3.426 1.00 19.11 358 ALA A CA 1
ATOM 2539 C C . ALA A 1 358 ? 35.504 10.942 -4.831 1.00 19.38 358 ALA A C 1
ATOM 2540 O O . ALA A 1 358 ? 36.610 11.110 -5.363 1.00 18.22 358 ALA A O 1
ATOM 2542 N N . PHE A 1 359 ? 34.361 11.189 -5.460 1.00 20.19 359 PHE A N 1
ATOM 2543 C CA . PHE A 1 359 ? 34.347 11.525 -6.882 1.00 20.13 359 PHE A CA 1
ATOM 2544 C C . PHE A 1 359 ? 34.471 13.050 -7.080 1.00 20.13 359 PHE A C 1
ATOM 2545 O O . PHE A 1 359 ? 34.503 13.550 -8.216 1.00 19.42 359 PHE A O 1
ATOM 2553 N N . ASP A 1 360 ? 34.622 13.749 -5.968 1.00 19.69 360 ASP A N 1
ATOM 2554 C CA . ASP A 1 360 ? 34.338 15.148 -5.873 1.00 21.84 360 ASP A CA 1
ATOM 2555 C C . ASP A 1 360 ? 35.142 15.743 -4.754 1.00 20.27 360 ASP A C 1
ATOM 2556 O O . ASP A 1 360 ? 35.357 15.053 -3.768 1.00 18.97 360 ASP A O 1
ATOM 2561 N N . ASP A 1 361 ? 35.289 17.070 -4.766 1.00 20.10 361 ASP A N 1
ATOM 2562 C CA . ASP A 1 361 ? 35.843 17.835 -3.625 1.00 20.29 361 ASP A CA 1
ATOM 2563 C C . ASP A 1 361 ? 34.953 17.659 -2.349 1.00 19.90 361 ASP A C 1
ATOM 2564 O O . ASP A 1 361 ? 35.429 17.372 -1.254 1.00 18.71 361 ASP A O 1
ATOM 2569 N N . LYS A 1 362 ? 33.663 17.895 -2.500 1.00 20.22 362 LYS A N 1
ATOM 2570 C CA . LYS A 1 362 ? 32.712 17.758 -1.410 1.00 22.03 362 LYS A CA 1
ATOM 2571 C C . LYS A 1 362 ? 32.643 16.348 -0.841 1.00 21.77 362 LYS A C 1
ATOM 2572 O O . LYS A 1 362 ? 32.784 16.135 0.386 1.00 23.95 362 LYS A O 1
ATOM 2578 N N . SER A 1 363 ? 32.473 15.365 -1.719 1.00 20.67 363 SER A N 1
ATOM 2579 C CA . SER A 1 363 ? 32.377 13.988 -1.272 1.00 19.60 363 SER A CA 1
ATOM 2580 C C . SER A 1 363 ? 33.684 13.535 -0.629 1.00 21.21 363 SER A C 1
ATOM 2581 O O . SER A 1 363 ? 33.653 12.885 0.437 1.00 22.78 363 SER A O 1
ATOM 2584 N N . ARG A 1 364 ? 34.831 13.950 -1.191 1.00 20.03 364 ARG A N 1
ATOM 2585 C CA . ARG A 1 364 ? 36.128 13.575 -0.610 1.00 19.67 364 ARG A CA 1
ATOM 2586 C C . ARG A 1 364 ? 36.273 14.161 0.796 1.00 20.24 364 ARG A C 1
ATOM 2587 O O . ARG A 1 364 ? 36.660 13.465 1.752 1.00 19.63 364 ARG A O 1
ATOM 2595 N N . GLY A 1 365 ? 35.953 15.443 0.929 1.00 19.42 365 GLY A N 1
ATOM 2596 C CA . GLY A 1 365 ? 35.890 16.040 2.240 1.00 21.37 365 GLY A CA 1
ATOM 2597 C C . GLY A 1 365 ? 34.980 15.281 3.214 1.00 21.44 365 GLY A C 1
ATOM 2598 O O . GLY A 1 365 ? 35.378 15.020 4.345 1.00 21.91 365 GLY A O 1
ATOM 2599 N N . LYS A 1 366 ? 33.757 14.954 2.804 1.00 21.48 366 LYS A N 1
ATOM 2600 C CA . LYS A 1 366 ? 32.857 14.173 3.682 1.00 21.21 366 LYS A CA 1
ATOM 2601 C C . LYS A 1 366 ? 33.480 12.824 4.060 1.00 20.45 366 LYS A C 1
ATOM 2602 O O . LYS A 1 366 ? 33.401 12.386 5.199 1.00 20.07 366 LYS A O 1
ATOM 2608 N N . ILE A 1 367 ? 34.102 12.159 3.102 1.00 19.66 367 ILE A N 1
ATOM 2609 C CA . ILE A 1 367 ? 34.626 10.837 3.384 1.00 20.23 367 ILE A CA 1
ATOM 2610 C C . ILE A 1 367 ? 35.814 10.969 4.294 1.00 21.91 367 ILE A C 1
ATOM 2611 O O . ILE A 1 367 ? 36.015 10.173 5.234 1.00 24.02 367 ILE A O 1
ATOM 2616 N N . GLU A 1 368 ? 36.601 11.989 4.040 1.00 23.30 368 GLU A N 1
ATOM 2617 C CA . GLU A 1 368 ? 37.775 12.242 4.889 1.00 24.85 368 GLU A CA 1
ATOM 2618 C C . GLU A 1 368 ? 37.338 12.417 6.322 1.00 22.79 368 GLU A C 1
ATOM 2619 O O . GLU A 1 368 ? 37.938 11.811 7.203 1.00 22.87 368 GLU A O 1
ATOM 2625 N N . LYS A 1 369 ? 36.270 13.198 6.559 1.00 21.19 369 LYS A N 1
ATOM 2626 C CA . LYS A 1 369 ? 35.800 13.458 7.940 1.00 20.14 369 LYS A CA 1
ATOM 2627 C C . LYS A 1 369 ? 35.322 12.150 8.630 1.00 20.80 369 LYS A C 1
ATOM 2628 O O . LYS A 1 369 ? 35.566 11.934 9.822 1.00 17.16 369 LYS A O 1
ATOM 2638 N N . LEU A 1 371 ? 36.472 9.229 8.145 1.00 26.08 371 LEU A N 1
ATOM 2639 C CA . LEU A 1 371 ? 37.611 8.387 8.461 1.00 28.69 371 LEU A CA 1
ATOM 2640 C C . LEU A 1 371 ? 38.422 8.881 9.619 1.00 30.22 371 LEU A C 1
ATOM 2641 O O . LEU A 1 371 ? 39.393 8.243 10.013 1.00 31.28 371 LEU A O 1
ATOM 2646 N N . HIS A 1 372 ? 38.006 9.981 10.215 1.00 32.21 372 HIS A N 1
ATOM 2647 C CA . HIS A 1 372 ? 38.704 10.453 11.409 1.00 35.44 372 HIS A CA 1
ATOM 2648 C C . HIS A 1 372 ? 38.278 9.703 12.672 1.00 35.09 372 HIS A C 1
ATOM 2649 O O . HIS A 1 372 ? 39.083 9.547 13.589 1.00 34.96 372 HIS A O 1
ATOM 2656 N N . THR A 1 373 ? 37.032 9.225 12.710 1.00 34.81 373 THR A N 1
ATOM 2657 C CA . THR A 1 373 ? 36.632 8.270 13.742 1.00 34.87 373 THR A CA 1
ATOM 2658 C C . THR A 1 373 ? 37.243 6.910 13.388 1.00 35.16 373 THR A C 1
ATOM 2659 O O . THR A 1 373 ? 37.374 6.565 12.209 1.00 35.93 373 THR A O 1
ATOM 2663 N N . GLN A 1 374 ? 37.684 6.146 14.373 1.00 35.47 374 GLN A N 1
ATOM 2664 C CA . GLN A 1 374 ? 38.375 4.904 14.016 1.00 36.77 374 GLN A CA 1
ATOM 2665 C C . GLN A 1 374 ? 37.400 3.706 13.983 1.00 34.57 374 GLN A C 1
ATOM 2666 O O . GLN A 1 374 ? 36.975 3.204 15.020 1.00 35.11 374 GLN A O 1
ATOM 2672 N N . TRP A 1 375 ? 37.015 3.280 12.790 1.00 30.58 375 TRP A N 1
ATOM 2673 C CA . TRP A 1 375 ? 36.017 2.239 12.658 1.00 27.68 375 TRP A CA 1
ATOM 2674 C C . TRP A 1 375 ? 36.675 0.873 12.544 1.00 27.04 375 TRP A C 1
ATOM 2675 O O . TRP A 1 375 ? 37.792 0.768 12.029 1.00 27.65 375 TRP A O 1
ATOM 2686 N N . PRO A 1 376 ? 36.017 -0.181 13.066 1.00 25.93 376 PRO A N 1
ATOM 2687 C CA . PRO A 1 376 ? 36.520 -1.510 12.688 1.00 25.62 376 PRO A CA 1
ATOM 2688 C C . PRO A 1 376 ? 36.325 -1.689 11.203 1.00 23.71 376 PRO A C 1
ATOM 2689 O O . PRO A 1 376 ? 35.361 -1.175 10.649 1.00 23.03 376 PRO A O 1
ATOM 2693 N N . VAL A 1 377 ? 37.283 -2.335 10.557 1.00 23.46 377 VAL A N 1
ATOM 2694 C CA . VAL A 1 377 ? 37.261 -2.471 9.119 1.00 23.76 377 VAL A CA 1
ATOM 2695 C C . VAL A 1 377 ? 36.078 -3.328 8.675 1.00 24.80 377 VAL A C 1
ATOM 2696 O O . VAL A 1 377 ? 35.681 -3.282 7.502 1.00 26.06 377 VAL A O 1
ATOM 2700 N N . GLU A 1 378 ? 35.520 -4.102 9.621 1.00 22.33 378 GLU A N 1
ATOM 2701 C CA . GLU A 1 378 ? 34.294 -4.883 9.412 1.00 20.88 378 GLU A CA 1
ATOM 2702 C C . GLU A 1 378 ? 33.027 -4.011 9.269 1.00 18.63 378 GLU A C 1
ATOM 2703 O O . GLU A 1 378 ? 31.931 -4.518 8.964 1.00 15.49 378 GLU A O 1
ATOM 2709 N N . PHE A 1 379 ? 33.185 -2.704 9.458 1.00 16.01 379 PHE A N 1
ATOM 2710 C CA . PHE A 1 379 ? 32.065 -1.759 9.382 1.00 14.60 379 PHE A CA 1
ATOM 2711 C C . PHE A 1 379 ? 32.317 -0.725 8.280 1.00 14.75 379 PHE A C 1
ATOM 2712 O O . PHE A 1 379 ? 31.488 -0.534 7.387 1.00 12.93 379 PHE A O 1
ATOM 2720 N N . ALA A 1 380 ? 33.496 -0.118 8.295 1.00 13.39 380 ALA A N 1
ATOM 2721 C CA . ALA A 1 380 ? 33.846 0.832 7.268 1.00 15.22 380 ALA A CA 1
ATOM 2722 C C . ALA A 1 380 ? 35.360 0.966 7.133 1.00 16.34 380 ALA A C 1
ATOM 2723 O O . ALA A 1 380 ? 36.067 1.076 8.123 1.00 18.87 380 ALA A O 1
ATOM 2725 N N . GLU A 1 381 ? 35.849 0.971 5.910 1.00 16.96 381 GLU A N 1
ATOM 2726 C CA . GLU A 1 381 ? 37.265 0.965 5.681 1.00 18.99 381 GLU A CA 1
ATOM 2727 C C . GLU A 1 381 ? 37.651 1.854 4.525 1.00 18.67 381 GLU A C 1
ATOM 2728 O O . GLU A 1 381 ? 37.227 1.633 3.376 1.00 20.60 381 GLU A O 1
ATOM 2734 N N . ALA A 1 382 ? 38.577 2.756 4.803 1.00 18.97 382 ALA A N 1
ATOM 2735 C CA . ALA A 1 382 ? 39.240 3.583 3.770 1.00 18.55 382 ALA A CA 1
ATOM 2736 C C . ALA A 1 382 ? 39.891 2.725 2.741 1.00 17.71 382 ALA A C 1
ATOM 2737 O O . ALA A 1 382 ? 40.560 1.764 3.088 1.00 17.65 382 ALA A O 1
ATOM 2747 N N . SER A 1 384 ? 41.883 2.732 -1.308 1.00 19.46 384 SER A N 1
ATOM 2748 C CA . SER A 1 384 ? 42.397 3.393 -2.482 1.00 20.05 384 SER A CA 1
ATOM 2749 C C . SER A 1 384 ? 41.601 2.967 -3.729 1.00 19.15 384 SER A C 1
ATOM 2750 O O . SER A 1 384 ? 40.868 1.980 -3.704 1.00 19.90 384 SER A O 1
ATOM 2753 N N . ARG A 1 385 ? 41.800 3.697 -4.817 1.00 17.72 385 ARG A N 1
ATOM 2754 C CA . ARG A 1 385 ? 41.160 3.422 -6.072 1.00 18.27 385 ARG A CA 1
ATOM 2755 C C . ARG A 1 385 ? 41.408 1.976 -6.485 1.00 19.34 385 ARG A C 1
ATOM 2756 O O . ARG A 1 385 ? 40.485 1.248 -6.836 1.00 19.93 385 ARG A O 1
ATOM 2764 N N . GLU A 1 386 ? 42.656 1.553 -6.364 1.00 19.80 386 GLU A N 1
ATOM 2765 C CA . GLU A 1 386 ? 43.066 0.220 -6.699 1.00 21.68 386 GLU A CA 1
ATOM 2766 C C . GLU A 1 386 ? 42.362 -0.843 -5.862 1.00 19.48 386 GLU A C 1
ATOM 2767 O O . GLU A 1 386 ? 41.949 -1.890 -6.392 1.00 18.23 386 GLU A O 1
ATOM 2773 N N . GLN A 1 387 ? 42.287 -0.616 -4.553 1.00 18.17 387 GLN A N 1
ATOM 2774 C CA . GLN A 1 387 ? 41.676 -1.594 -3.669 1.00 19.67 387 GLN A CA 1
ATOM 2775 C C . GLN A 1 387 ? 40.175 -1.732 -3.980 1.00 20.13 387 GLN A C 1
ATOM 2776 O O . GLN A 1 387 ? 39.662 -2.839 -4.087 1.00 19.96 387 GLN A O 1
ATOM 2782 N N . LEU A 1 388 ? 39.493 -0.598 -4.131 1.00 19.86 388 LEU A N 1
ATOM 2783 C CA . LEU A 1 388 ? 38.074 -0.591 -4.498 1.00 19.20 388 LEU A CA 1
ATOM 2784 C C . LEU A 1 388 ? 37.861 -1.357 -5.790 1.00 18.20 388 LEU A C 1
ATOM 2785 O O . LEU A 1 388 ? 36.960 -2.189 -5.881 1.00 18.60 388 LEU A O 1
ATOM 2790 N N . SER A 1 389 ? 38.668 -1.056 -6.804 1.00 18.37 389 SER A N 1
ATOM 2791 C CA . SER A 1 389 ? 38.525 -1.687 -8.129 1.00 18.62 389 SER A CA 1
ATOM 2792 C C . SER A 1 389 ? 38.787 -3.169 -8.058 1.00 19.54 389 SER A C 1
ATOM 2793 O O . SER A 1 389 ? 38.113 -3.966 -8.702 1.00 19.51 389 SER A O 1
ATOM 2796 N N . GLU A 1 390 ? 39.751 -3.559 -7.226 1.00 22.97 390 GLU A N 1
ATOM 2797 C CA . GLU A 1 390 ? 40.048 -4.981 -7.060 1.00 23.97 390 GLU A CA 1
ATOM 2798 C C . GLU A 1 390 ? 38.786 -5.668 -6.552 1.00 22.83 390 GLU A C 1
ATOM 2799 O O . GLU A 1 390 ? 38.383 -6.689 -7.083 1.00 22.77 390 GLU A O 1
ATOM 2805 N N . LEU A 1 391 ? 38.180 -5.128 -5.498 1.00 22.54 391 LEU A N 1
ATOM 2806 C CA . LEU A 1 391 ? 36.911 -5.668 -4.982 1.00 21.74 391 LEU A CA 1
ATOM 2807 C C . LEU A 1 391 ? 35.804 -5.603 -6.033 1.00 20.05 391 LEU A C 1
ATOM 2808 O O . LEU A 1 391 ? 35.075 -6.545 -6.227 1.00 21.05 391 LEU A O 1
ATOM 2813 N N . ALA A 1 392 ? 35.708 -4.486 -6.742 1.00 18.72 392 ALA A N 1
ATOM 2814 C CA . ALA A 1 392 ? 34.559 -4.244 -7.594 1.00 16.83 392 ALA A CA 1
ATOM 2815 C C . ALA A 1 392 ? 34.561 -5.080 -8.873 1.00 16.43 392 ALA A C 1
ATOM 2816 O O . ALA A 1 392 ? 33.492 -5.401 -9.390 1.00 14.80 392 ALA A O 1
ATOM 2818 N N . GLY A 1 393 ? 35.748 -5.425 -9.384 1.00 14.96 393 GLY A N 1
ATOM 2819 C CA . GLY A 1 393 ? 35.827 -6.127 -10.649 1.00 15.16 393 GLY A CA 1
ATOM 2820 C C . GLY A 1 393 ? 35.876 -5.141 -11.818 1.00 16.97 393 GLY A C 1
ATOM 2821 O O . GLY A 1 393 ? 35.962 -5.549 -12.974 1.00 18.69 393 GLY A O 1
ATOM 2822 N N . LEU A 1 394 ? 35.757 -3.852 -11.516 1.00 15.79 394 LEU A N 1
ATOM 2823 C CA . LEU A 1 394 ? 35.778 -2.792 -12.524 1.00 17.61 394 LEU A CA 1
ATOM 2824 C C . LEU A 1 394 ? 36.507 -1.605 -11.906 1.00 19.13 394 LEU A C 1
ATOM 2825 O O . LEU A 1 394 ? 36.442 -1.409 -10.679 1.00 20.68 394 LEU A O 1
ATOM 2830 N N . ASP A 1 395 ? 37.183 -0.812 -12.734 1.00 19.75 395 ASP A N 1
ATOM 2831 C CA . ASP A 1 395 ? 37.919 0.361 -12.260 1.00 19.44 395 ASP A CA 1
ATOM 2832 C C . ASP A 1 395 ? 36.902 1.380 -11.737 1.00 18.39 395 ASP A C 1
ATOM 2833 O O . ASP A 1 395 ? 36.067 1.848 -12.486 1.00 17.73 395 ASP A O 1
ATOM 2838 N N . CYS A 1 396 ? 36.977 1.677 -10.444 1.00 18.16 396 CYS A N 1
ATOM 2839 C CA . CYS A 1 396 ? 36.054 2.565 -9.751 1.00 17.56 396 CYS A CA 1
ATOM 2840 C C . CYS A 1 396 ? 36.452 4.057 -9.861 1.00 17.92 396 CYS A C 1
ATOM 2841 O O . CYS A 1 396 ? 35.783 4.945 -9.284 1.00 14.07 396 CYS A O 1
ATOM 2844 N N . ALA A 1 397 ? 37.601 4.308 -10.482 1.00 16.31 397 ALA A N 1
ATOM 2845 C CA . ALA A 1 397 ? 37.995 5.677 -10.854 1.00 17.82 397 ALA A CA 1
ATOM 2846 C C . ALA A 1 397 ? 38.428 6.576 -9.711 1.00 17.86 397 ALA A C 1
ATOM 2847 O O . ALA A 1 397 ? 39.058 7.587 -9.950 1.00 18.12 397 ALA A O 1
ATOM 2849 N N . HIS A 1 398 ? 38.084 6.222 -8.475 1.00 18.30 398 HIS A N 1
ATOM 2850 C CA . HIS A 1 398 ? 38.402 7.081 -7.327 1.00 18.30 398 HIS A CA 1
ATOM 2851 C C . HIS A 1 398 ? 38.682 6.199 -6.133 1.00 19.25 398 HIS A C 1
ATOM 2852 O O . HIS A 1 398 ? 38.441 4.981 -6.170 1.00 19.09 398 HIS A O 1
ATOM 2859 N N . ASP A 1 399 ? 39.258 6.786 -5.097 1.00 18.38 399 ASP A N 1
ATOM 2860 C CA . ASP A 1 399 ? 39.236 6.106 -3.842 1.00 20.03 399 ASP A CA 1
ATOM 2861 C C . ASP A 1 399 ? 37.974 6.476 -3.074 1.00 19.55 399 ASP A C 1
ATOM 2862 O O . ASP A 1 399 ? 37.087 7.173 -3.593 1.00 19.65 399 ASP A O 1
ATOM 2867 N N . GLY A 1 400 ? 37.839 5.916 -1.889 1.00 17.75 400 GLY A N 1
ATOM 2868 C CA . GLY A 1 400 ? 36.707 6.243 -1.087 1.00 18.64 400 GLY A CA 1
ATOM 2869 C C . GLY A 1 400 ? 36.663 5.324 0.106 1.00 18.76 400 GLY A C 1
ATOM 2870 O O . GLY A 1 400 ? 37.704 4.935 0.624 1.00 17.60 400 GLY A O 1
ATOM 2871 N N . ILE A 1 401 ? 35.440 4.972 0.514 1.00 19.32 401 ILE A N 1
ATOM 2872 C CA . ILE A 1 401 ? 35.203 4.175 1.722 1.00 18.67 401 ILE A CA 1
ATOM 2873 C C . ILE A 1 401 ? 34.359 2.955 1.406 1.00 18.00 401 ILE A C 1
ATOM 2874 O O . ILE A 1 401 ? 33.448 3.025 0.575 1.00 20.61 401 ILE A O 1
ATOM 2879 N N . HIS A 1 402 ? 34.683 1.825 2.022 1.00 17.18 402 HIS A N 1
ATOM 2880 C CA . HIS A 1 402 ? 34.004 0.566 1.720 1.00 15.04 402 HIS A CA 1
ATOM 2881 C C . HIS A 1 402 ? 33.244 0.063 2.954 1.00 16.31 402 HIS A C 1
ATOM 2882 O O . HIS A 1 402 ? 33.809 0.081 4.058 1.00 15.85 402 HIS A O 1
ATOM 2889 N N . TYR A 1 403 ? 31.967 -0.319 2.769 1.00 13.79 403 TYR A N 1
ATOM 2890 C CA . TYR A 1 403 ? 31.117 -0.864 3.834 1.00 13.70 403 TYR A CA 1
ATOM 2891 C C . TYR A 1 403 ? 30.826 -2.348 3.575 1.00 14.55 403 TYR A C 1
ATOM 2892 O O . TYR A 1 403 ? 29.825 -2.688 2.926 1.00 14.98 403 TYR A O 1
ATOM 2901 N N . PRO A 1 404 ? 31.696 -3.249 4.072 1.00 15.18 404 PRO A N 1
ATOM 2902 C CA . PRO A 1 404 ? 31.619 -4.636 3.591 1.00 14.22 404 PRO A CA 1
ATOM 2903 C C . PRO A 1 404 ? 30.321 -5.380 3.956 1.00 14.89 404 PRO A C 1
ATOM 2904 O O . PRO A 1 404 ? 30.028 -6.399 3.341 1.00 15.16 404 PRO A O 1
ATOM 2908 N N . ALA A 1 405 ? 29.540 -4.889 4.925 1.00 14.45 405 ALA A N 1
ATOM 2909 C CA . ALA A 1 405 ? 28.263 -5.551 5.242 1.00 12.98 405 ALA A CA 1
ATOM 2910 C C . ALA A 1 405 ? 27.082 -4.891 4.553 1.00 13.88 405 ALA A C 1
ATOM 2911 O O . ALA A 1 405 ? 25.931 -5.262 4.781 1.00 14.84 405 ALA A O 1
ATOM 2913 N N . GLY A 1 406 ? 27.327 -3.816 3.814 1.00 15.80 406 GLY A N 1
ATOM 2914 C CA . GLY A 1 406 ? 26.231 -3.215 3.039 1.00 15.03 406 GLY A CA 1
ATOM 2915 C C . GLY A 1 406 ? 25.917 -4.086 1.838 1.00 14.83 406 GLY A C 1
ATOM 2916 O O . GLY A 1 406 ? 26.555 -5.109 1.650 1.00 15.19 406 GLY A O 1
ATOM 2917 N N . GLY A 1 407 ? 24.975 -3.675 0.999 1.00 13.64 407 GLY A N 1
ATOM 2918 C CA . GLY A 1 407 ? 24.702 -4.388 -0.218 1.00 12.69 407 GLY A CA 1
ATOM 2919 C C . GLY A 1 407 ? 23.460 -3.827 -0.866 1.00 13.48 407 GLY A C 1
ATOM 2920 O O . GLY A 1 407 ? 23.136 -2.659 -0.683 1.00 13.65 407 GLY A O 1
ATOM 2921 N N . TRP A 1 408 ? 22.722 -4.679 -1.569 1.00 12.44 408 TRP A N 1
ATOM 2922 C CA . TRP A 1 408 ? 21.442 -4.276 -2.083 1.00 12.39 408 TRP A CA 1
ATOM 2923 C C . TRP A 1 408 ? 20.391 -5.322 -1.745 1.00 13.36 408 TRP A C 1
ATOM 2924 O O . TRP A 1 408 ? 20.692 -6.486 -1.544 1.00 12.76 408 TRP A O 1
ATOM 2935 N N . LEU A 1 409 ? 19.158 -4.874 -1.617 1.00 14.66 409 LEU A N 1
ATOM 2936 C CA . LEU A 1 409 ? 18.058 -5.790 -1.545 1.00 14.76 409 LEU A CA 1
ATOM 2937 C C . LEU A 1 409 ? 16.911 -5.302 -2.424 1.00 15.72 409 LEU A C 1
ATOM 2938 O O . LEU A 1 409 ? 16.897 -4.129 -2.828 1.00 17.13 409 LEU A O 1
ATOM 2943 N N . CYS A 1 410 ? 16.005 -6.217 -2.789 1.00 15.23 410 CYS A N 1
ATOM 2944 C CA . CYS A 1 410 ? 14.803 -5.850 -3.527 1.00 15.62 410 CYS A CA 1
ATOM 2945 C C . CYS A 1 410 ? 13.726 -5.466 -2.510 1.00 15.08 410 CYS A C 1
ATOM 2946 O O . CYS A 1 410 ? 13.213 -6.316 -1.805 1.00 16.87 410 CYS A O 1
ATOM 2949 N N . PRO A 1 411 ? 13.476 -4.162 -2.344 1.00 15.77 411 PRO A N 1
ATOM 2950 C CA . PRO A 1 411 ? 12.602 -3.725 -1.257 1.00 14.27 411 PRO A CA 1
ATOM 2951 C C . PRO A 1 411 ? 11.153 -4.071 -1.541 1.00 14.29 411 PRO A C 1
ATOM 2952 O O . PRO A 1 411 ? 10.353 -4.270 -0.617 1.00 15.31 411 PRO A O 1
ATOM 2956 N N . SER A 1 412 ? 10.816 -4.134 -2.812 1.00 12.40 412 SER A N 1
ATOM 2957 C CA . SER A 1 412 ? 9.513 -4.632 -3.181 1.00 15.20 412 SER A CA 1
ATOM 2958 C C . SER A 1 412 ? 9.266 -6.074 -2.664 1.00 14.83 412 SER A C 1
ATOM 2959 O O . SER A 1 412 ? 8.204 -6.345 -2.100 1.00 16.38 412 SER A O 1
ATOM 2962 N N . ASP A 1 413 ? 10.218 -6.989 -2.886 1.00 14.66 413 ASP A N 1
ATOM 2963 C CA . ASP A 1 413 ? 10.073 -8.384 -2.455 1.00 16.04 413 ASP A CA 1
ATOM 2964 C C . ASP A 1 413 ? 10.055 -8.408 -0.953 1.00 18.39 413 ASP A C 1
ATOM 2965 O O . ASP A 1 413 ? 9.234 -9.117 -0.340 1.00 20.18 413 ASP A O 1
ATOM 2970 N N . LEU A 1 414 ? 10.938 -7.613 -0.345 1.00 16.57 414 LEU A N 1
ATOM 2971 C CA . LEU A 1 414 ? 11.038 -7.597 1.101 1.00 16.29 414 LEU A CA 1
ATOM 2972 C C . LEU A 1 414 ? 9.751 -7.148 1.770 1.00 16.57 414 LEU A C 1
ATOM 2973 O O . LEU A 1 414 ? 9.339 -7.718 2.776 1.00 18.37 414 LEU A O 1
ATOM 2978 N N . THR A 1 415 ? 9.191 -6.040 1.295 1.00 17.06 415 THR A N 1
ATOM 2979 C CA . THR A 1 415 ? 7.919 -5.547 1.812 1.00 16.31 415 THR A CA 1
ATOM 2980 C C . THR A 1 415 ? 6.748 -6.539 1.618 1.00 17.51 415 THR A C 1
ATOM 2981 O O . THR A 1 415 ? 6.003 -6.788 2.554 1.00 16.65 415 THR A O 1
ATOM 2985 N N . HIS A 1 416 ? 6.594 -7.120 0.422 1.00 18.18 416 HIS A N 1
ATOM 2986 C CA . HIS A 1 416 ? 5.557 -8.148 0.237 1.00 19.79 416 HIS A CA 1
ATOM 2987 C C . HIS A 1 416 ? 5.766 -9.321 1.200 1.00 19.06 416 HIS A C 1
ATOM 2988 O O . HIS A 1 416 ? 4.812 -9.827 1.790 1.00 20.19 416 HIS A O 1
ATOM 2995 N N . ALA A 1 417 ? 7.012 -9.760 1.353 1.00 18.86 417 ALA A N 1
ATOM 2996 C CA . ALA A 1 417 ? 7.337 -10.905 2.209 1.00 18.35 417 ALA A CA 1
ATOM 2997 C C . ALA A 1 417 ? 6.997 -10.648 3.686 1.00 20.11 417 ALA A C 1
ATOM 2998 O O . ALA A 1 417 ? 6.433 -11.520 4.357 1.00 19.98 417 ALA A O 1
ATOM 3000 N N . LEU A 1 418 ? 7.342 -9.453 4.188 1.00 20.47 418 LEU A N 1
ATOM 3001 C CA . LEU A 1 418 ? 7.114 -9.084 5.607 1.00 19.88 418 LEU A CA 1
ATOM 3002 C C . LEU A 1 418 ? 5.649 -8.843 5.875 1.00 18.46 418 LEU A C 1
ATOM 3003 O O . LEU A 1 418 ? 5.155 -9.097 6.987 1.00 17.36 418 LEU A O 1
ATOM 3024 N N . LEU A 1 421 ? 4.100 -12.253 6.098 1.00 23.20 421 LEU A N 1
ATOM 3025 C CA . LEU A 1 421 ? 4.409 -12.796 7.409 1.00 22.55 421 LEU A CA 1
ATOM 3026 C C . LEU A 1 421 ? 3.566 -12.175 8.518 1.00 22.43 421 LEU A C 1
ATOM 3027 O O . LEU A 1 421 ? 3.125 -12.877 9.436 1.00 23.59 421 LEU A O 1
ATOM 3032 N N . ALA A 1 422 ? 3.343 -10.870 8.442 1.00 21.53 422 ALA A N 1
ATOM 3033 C CA . ALA A 1 422 ? 2.521 -10.214 9.442 1.00 20.41 422 ALA A CA 1
ATOM 3034 C C . ALA A 1 422 ? 1.086 -10.729 9.315 1.00 22.21 422 ALA A C 1
ATOM 3035 O O . ALA A 1 422 ? 0.362 -10.848 10.321 1.00 22.82 422 ALA A O 1
ATOM 3037 N N . GLN A 1 423 ? 0.650 -10.953 8.071 1.00 21.90 423 GLN A N 1
ATOM 3038 C CA . GLN A 1 423 ? -0.672 -11.529 7.8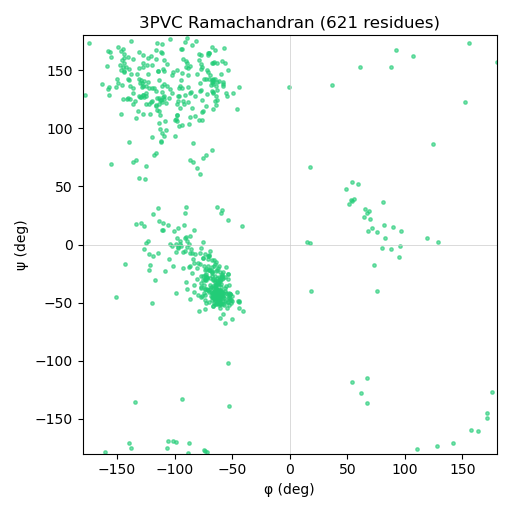11 1.00 22.14 423 GLN A CA 1
ATOM 3039 C C . GLN A 1 423 ? -0.809 -12.927 8.368 1.00 20.78 423 GLN A C 1
ATOM 3040 O O . GLN A 1 423 ? -1.750 -13.185 9.105 1.00 23.47 423 GLN A O 1
ATOM 3046 N N . GLN A 1 424 ? 0.140 -13.807 8.067 1.00 19.47 424 GLN A N 1
ATOM 3047 C CA . GLN A 1 424 ? 0.134 -15.168 8.602 1.00 21.56 424 GLN A CA 1
ATOM 3048 C C . GLN A 1 424 ? 0.090 -15.156 10.144 1.00 23.23 424 GLN A C 1
ATOM 3049 O O . GLN A 1 424 ? -0.430 -16.091 10.784 1.00 22.33 424 GLN A O 1
ATOM 3055 N N . ASN A 1 425 ? 0.626 -14.091 10.742 1.00 22.04 425 ASN A N 1
ATOM 3056 C CA . ASN A 1 425 ? 0.716 -14.062 12.166 1.00 22.55 425 ASN A CA 1
ATOM 3057 C C . ASN A 1 425 ? -0.442 -13.342 12.818 1.00 21.96 425 ASN A C 1
ATOM 3058 O O . ASN A 1 425 ? -0.478 -13.223 14.045 1.00 21.80 425 ASN A O 1
ATOM 3063 N N . GLY A 1 426 ? -1.413 -12.895 12.025 1.00 21.27 426 GLY A N 1
ATOM 3064 C CA . GLY A 1 426 ? -2.623 -12.339 12.616 1.00 20.28 426 GLY A CA 1
ATOM 3065 C C . GLY A 1 426 ? -3.035 -10.929 12.215 1.00 21.89 426 GLY A C 1
ATOM 3066 O O . GLY A 1 426 ? -4.019 -10.402 12.718 1.00 22.61 426 GLY A O 1
ATOM 3075 N N . THR A 1 428 ? -4.850 -8.506 9.845 1.00 23.97 428 THR A N 1
ATOM 3076 C CA . THR A 1 428 ? -5.812 -8.502 8.759 1.00 24.21 428 THR A CA 1
ATOM 3077 C C . THR A 1 428 ? -5.475 -7.300 7.876 1.00 25.51 428 THR A C 1
ATOM 3078 O O . THR A 1 428 ? -5.082 -6.240 8.363 1.00 25.21 428 THR A O 1
ATOM 3082 N N . CYS A 1 429 ? -5.607 -7.466 6.571 1.00 27.75 429 CYS A N 1
ATOM 3083 C CA . CYS A 1 429 ? -5.230 -6.416 5.644 1.00 29.05 429 CYS A CA 1
ATOM 3084 C C . CYS A 1 429 ? -6.369 -5.967 4.791 1.00 29.58 429 CYS A C 1
ATOM 3085 O O . CYS A 1 429 ? -6.931 -6.759 4.038 1.00 31.16 429 CYS A O 1
ATOM 3088 N N . HIS A 1 430 ? -6.653 -4.675 4.863 1.00 29.33 430 HIS A N 1
ATOM 3089 C CA . HIS A 1 430 ? -7.646 -4.063 4.014 1.00 28.97 430 HIS A CA 1
ATOM 3090 C C . HIS A 1 430 ? -7.015 -3.148 2.972 1.00 29.09 430 HIS A C 1
ATOM 3091 O O . HIS A 1 430 ? -6.723 -1.987 3.252 1.00 27.37 430 HIS A O 1
ATOM 3098 N N . TYR A 1 431 ? -6.765 -3.707 1.785 1.00 29.57 431 TYR A N 1
ATOM 3099 C CA . TYR A 1 431 ? -6.251 -2.945 0.643 1.00 30.50 431 TYR A CA 1
ATOM 3100 C C . TYR A 1 431 ? -7.355 -2.136 -0.063 1.00 33.17 431 TYR A C 1
ATOM 3101 O O . TYR A 1 431 ? -8.566 -2.348 0.173 1.00 33.45 431 TYR A O 1
ATOM 3110 N N . GLN A 1 432 ? -6.926 -1.173 -0.883 1.00 33.79 432 GLN A N 1
ATOM 3111 C CA . GLN A 1 432 ? -7.810 -0.184 -1.493 1.00 34.79 432 GLN A CA 1
ATOM 3112 C C . GLN A 1 432 ? -8.671 0.539 -0.473 1.00 34.56 432 GLN A C 1
ATOM 3113 O O . GLN A 1 432 ? -9.830 0.867 -0.719 1.00 34.26 432 GLN A O 1
ATOM 3119 N N . HIS A 1 433 ? -8.061 0.819 0.671 1.00 34.63 433 HIS A N 1
ATOM 3120 C CA . HIS A 1 433 ? -8.672 1.623 1.717 1.00 33.15 433 HIS A CA 1
ATOM 3121 C C . HIS A 1 433 ? -7.886 2.905 1.945 1.00 33.24 433 HIS A C 1
ATOM 3122 O O . HIS A 1 433 ? -7.087 2.989 2.873 1.00 33.77 433 HIS A O 1
ATOM 3129 N N . GLU A 1 434 ? -8.075 3.894 1.079 1.00 33.63 434 GLU A N 1
ATOM 3130 C CA . GLU A 1 434 ? -7.441 5.182 1.272 1.00 33.63 434 GLU A CA 1
ATOM 3131 C C . GLU A 1 434 ? -8.148 5.961 2.371 1.00 33.32 434 GLU A C 1
ATOM 3132 O O . GLU A 1 434 ? -9.308 6.347 2.234 1.00 35.71 434 GLU A O 1
ATOM 3138 N N . LEU A 1 435 ? -7.457 6.219 3.459 1.00 31.82 435 LEU A N 1
ATOM 3139 C CA . LEU A 1 435 ? -8.050 7.018 4.514 1.00 30.99 435 LEU A CA 1
ATOM 3140 C C . LEU A 1 435 ? -8.237 8.456 4.047 1.00 31.44 435 LEU A C 1
ATOM 3141 O O . LEU A 1 435 ? -7.339 9.013 3.388 1.00 32.35 435 LEU A O 1
ATOM 3146 N N . GLN A 1 436 ? -9.390 9.054 4.367 1.00 30.96 436 GLN A N 1
ATOM 3147 C CA . GLN A 1 436 ? -9.695 10.446 3.939 1.00 31.15 436 GLN A CA 1
ATOM 3148 C C . GLN A 1 436 ? -9.987 11.378 5.118 1.00 31.40 436 GLN A C 1
ATOM 3149 O O . GLN A 1 436 ? -9.780 12.594 5.053 1.00 31.04 436 GLN A O 1
ATOM 3155 N N . ARG A 1 437 ? -10.371 10.781 6.233 1.00 31.77 437 ARG A N 1
ATOM 3156 C CA . ARG A 1 437 ? -10.771 11.547 7.380 1.00 33.56 437 ARG A CA 1
ATOM 3157 C C . ARG A 1 437 ? -10.447 10.725 8.601 1.00 32.90 437 ARG A C 1
ATOM 3158 O O . ARG A 1 437 ? -10.756 9.534 8.658 1.00 32.85 437 ARG A O 1
ATOM 3166 N N . LEU A 1 438 ? -9.871 11.384 9.594 1.00 33.04 438 LEU A N 1
ATOM 3167 C CA . LEU A 1 438 ? -9.451 10.736 10.833 1.00 33.49 438 LEU A CA 1
ATOM 3168 C C . LEU A 1 438 ? -9.888 11.664 11.957 1.00 32.40 438 LEU A C 1
ATOM 3169 O O . LEU A 1 438 ? -9.622 12.842 11.910 1.00 31.16 438 LEU A O 1
ATOM 3174 N N . LYS A 1 439 ? -10.561 11.139 12.965 1.00 33.18 439 LYS A N 1
ATOM 3175 C CA . LYS A 1 439 ? -11.231 12.020 13.903 1.00 35.20 439 LYS A CA 1
ATOM 3176 C C . LYS A 1 439 ? -11.422 11.287 15.216 1.00 35.29 439 LYS A C 1
ATOM 3177 O O . LYS A 1 439 ? -11.926 10.173 15.223 1.00 34.20 439 LYS A O 1
ATOM 3183 N N . ARG A 1 440 ? -11.003 11.900 16.328 1.00 37.46 440 ARG A N 1
ATOM 3184 C CA . ARG A 1 440 ? -11.237 11.284 17.635 1.00 39.09 440 ARG A CA 1
ATOM 3185 C C . ARG A 1 440 ? -12.626 11.549 18.177 1.00 41.37 440 ARG A C 1
ATOM 3186 O O . ARG A 1 440 ? -13.049 12.709 18.264 1.00 41.55 440 ARG A O 1
ATOM 3194 N N . ILE A 1 441 ? -13.317 10.474 18.566 1.00 43.88 441 ILE A N 1
ATOM 3195 C CA . ILE A 1 441 ? -14.664 10.573 19.131 1.00 45.61 441 ILE A CA 1
ATOM 3196 C C . ILE A 1 441 ? -14.903 9.491 20.175 1.00 46.14 441 ILE A C 1
ATOM 3197 O O . ILE A 1 441 ? -14.982 8.307 19.830 1.00 45.25 441 ILE A O 1
ATOM 3202 N N . ASP A 1 442 ? -15.045 9.903 21.440 1.00 47.25 442 ASP A N 1
ATOM 3203 C CA . ASP A 1 442 ? -15.442 8.990 22.513 1.00 47.59 442 ASP A CA 1
ATOM 3204 C C . ASP A 1 442 ? -14.423 7.825 22.665 1.00 47.31 442 ASP A C 1
ATOM 3205 O O . ASP A 1 442 ? -14.792 6.635 22.622 1.00 46.40 442 ASP A O 1
ATOM 3210 N N . SER A 1 443 ? -13.139 8.174 22.795 1.00 45.25 443 SER A N 1
ATOM 3211 C CA . SER A 1 443 ? -12.085 7.179 23.053 1.00 44.45 443 SER A CA 1
ATOM 3212 C C . SER A 1 443 ? -11.763 6.231 21.902 1.00 42.15 443 SER A C 1
ATOM 3213 O O . SER A 1 443 ? -11.201 5.160 22.123 1.00 41.84 443 SER A O 1
ATOM 3216 N N . GLN A 1 444 ? -12.092 6.630 20.681 1.00 39.71 444 GLN A N 1
ATOM 3217 C CA . GLN A 1 444 ? -11.810 5.810 19.508 1.00 37.82 444 GLN A CA 1
ATOM 3218 C C . GLN A 1 444 ? -11.445 6.704 18.346 1.00 36.64 444 GLN A C 1
ATOM 3219 O O . GLN A 1 444 ? -11.917 7.841 18.282 1.00 36.73 444 GLN A O 1
ATOM 3225 N N . TRP A 1 445 ? -10.582 6.212 17.451 1.00 34.04 445 TRP A N 1
ATOM 3226 C CA . TRP A 1 445 ? -10.361 6.898 16.186 1.00 32.77 445 TRP A CA 1
ATOM 3227 C C . TRP A 1 445 ? -11.374 6.388 15.151 1.00 33.31 445 TRP A C 1
ATOM 3228 O O . TRP A 1 445 ? -11.453 5.173 14.877 1.00 31.88 445 TRP A O 1
ATOM 3239 N N . GLN A 1 446 ? -12.148 7.318 14.594 1.00 32.95 446 GLN A N 1
ATOM 3240 C CA . GLN A 1 446 ? -13.046 7.017 13.486 1.00 33.65 446 GLN A CA 1
ATOM 3241 C C . GLN A 1 446 ? -12.314 7.259 12.148 1.00 33.18 446 GLN A C 1
ATOM 3242 O O . GLN A 1 446 ? -11.763 8.330 11.906 1.00 34.36 446 GLN A O 1
ATOM 3244 N N . LEU A 1 447 ? -12.359 6.256 11.278 1.00 32.59 447 LEU A N 1
ATOM 3245 C CA . LEU A 1 447 ? -11.641 6.249 10.024 1.00 31.57 447 LEU A CA 1
ATOM 3246 C C . LEU A 1 447 ? -12.658 6.229 8.893 1.00 33.05 447 LEU A C 1
ATOM 3247 O O . LEU A 1 447 ? -13.502 5.310 8.830 1.00 33.14 447 LEU A O 1
ATOM 3252 N N . THR A 1 448 ? -12.612 7.261 8.038 1.00 33.44 448 THR A N 1
ATOM 3253 C CA . THR A 1 448 ? -13.435 7.335 6.819 1.00 33.92 448 THR A CA 1
ATOM 3254 C C . THR A 1 448 ? -12.574 7.157 5.566 1.00 34.41 448 THR A C 1
ATOM 3255 O O . THR A 1 448 ? -11.586 7.878 5.361 1.00 34.03 448 THR A O 1
ATOM 3259 N N . PHE A 1 449 ? -12.973 6.193 4.743 1.00 34.52 449 PHE A N 1
ATOM 3260 C CA . PHE A 1 449 ? -12.264 5.812 3.533 1.00 36.17 449 PHE A CA 1
ATOM 3261 C C . PHE A 1 449 ? -12.929 6.317 2.230 1.00 37.73 449 PHE A C 1
ATOM 3262 O O . PHE A 1 449 ? -13.985 6.944 2.260 1.00 38.86 449 PHE A O 1
ATOM 3270 N N . GLY A 1 450 ? -12.290 6.050 1.092 1.00 39.93 450 GLY A N 1
ATOM 3271 C CA . GLY A 1 450 ? -12.793 6.460 -0.221 1.00 40.21 450 GLY A CA 1
ATOM 3272 C C . GLY A 1 450 ? -13.170 5.245 -1.047 1.00 41.42 450 GLY A C 1
ATOM 3273 O O . GLY A 1 450 ? -13.472 5.345 -2.258 1.00 42.33 450 GLY A O 1
ATOM 3274 N N . SER A 1 452 ? -15.641 4.085 -1.753 1.00 56.37 452 SER A N 1
ATOM 3275 C CA . SER A 1 452 ? -16.172 4.434 -0.431 1.00 57.02 452 SER A CA 1
ATOM 3276 C C . SER A 1 452 ? -16.616 3.183 0.363 1.00 56.42 452 SER A C 1
ATOM 3277 O O . SER A 1 452 ? -17.752 2.705 0.200 1.00 56.45 452 SER A O 1
ATOM 3280 N N . GLN A 1 453 ? -15.697 2.633 1.172 1.00 55.25 453 GLN A N 1
ATOM 3281 C CA . GLN A 1 453 ? -15.972 1.451 2.023 1.00 53.58 453 GLN A CA 1
ATOM 3282 C C . GLN A 1 453 ? -16.462 1.876 3.398 1.00 52.14 453 GLN A C 1
ATOM 3283 O O . GLN A 1 453 ? -16.416 3.055 3.741 1.00 52.10 453 GLN A O 1
ATOM 3289 N N . ALA A 1 454 ? -16.854 0.900 4.209 1.00 50.40 454 ALA A N 1
ATOM 3290 C CA . ALA A 1 454 ? -17.422 1.186 5.523 1.00 49.78 454 ALA A CA 1
ATOM 3291 C C . ALA A 1 454 ? -16.435 1.927 6.458 1.00 48.96 454 ALA A C 1
ATOM 3292 O O . ALA A 1 454 ? -15.222 1.662 6.441 1.00 49.51 454 ALA A O 1
ATOM 3294 N N . ALA A 1 455 ? -16.951 2.888 7.224 1.00 45.76 455 ALA A N 1
ATOM 3295 C CA . ALA A 1 455 ? -16.163 3.556 8.245 1.00 43.61 455 ALA A CA 1
ATOM 3296 C C . ALA A 1 455 ? -15.740 2.557 9.319 1.00 41.33 455 ALA A C 1
ATOM 3297 O O . ALA A 1 455 ? -16.516 1.688 9.716 1.00 41.47 455 ALA A O 1
ATOM 3299 N N . LYS A 1 456 ? -14.501 2.677 9.783 1.00 39.38 456 LYS A N 1
ATOM 3300 C CA . LYS A 1 456 ? -14.013 1.823 10.858 1.00 36.14 456 LYS A CA 1
ATOM 3301 C C . LYS A 1 456 ? -13.577 2.636 12.063 1.00 34.16 456 LYS A C 1
ATOM 3302 O O . LYS A 1 456 ? -13.451 3.853 11.980 1.00 33.42 456 LYS A O 1
ATOM 3308 N N . HIS A 1 457 ? -13.450 2.001 13.217 1.00 32.33 457 HIS A N 1
ATOM 3309 C CA . HIS A 1 457 ? -13.038 2.741 14.417 1.00 31.22 457 HIS A CA 1
ATOM 3310 C C . HIS A 1 457 ? -12.077 1.888 15.239 1.00 28.73 457 HIS A C 1
ATOM 3311 O O . HIS A 1 457 ? -12.213 0.671 15.304 1.00 29.58 457 HIS A O 1
ATOM 3318 N N . HIS A 1 458 ? -11.081 2.515 15.838 1.00 27.07 458 HIS A N 1
ATOM 3319 C CA . HIS A 1 458 ? -10.029 1.771 16.524 1.00 25.71 458 HIS A CA 1
ATOM 3320 C C . HIS A 1 458 ? -9.547 2.559 17.685 1.00 24.32 458 HIS A C 1
ATOM 3321 O O . HIS A 1 458 ? -9.576 3.780 17.650 1.00 26.40 458 HIS A O 1
ATOM 3328 N N . ALA A 1 459 ? -9.015 1.861 18.671 1.00 23.72 459 ALA A N 1
ATOM 3329 C CA . ALA A 1 459 ? -8.518 2.495 19.884 1.00 23.42 459 ALA A CA 1
ATOM 3330 C C . ALA A 1 459 ? -7.256 3.291 19.615 1.00 23.62 459 ALA A C 1
ATOM 3331 O O . ALA A 1 459 ? -7.057 4.359 20.195 1.00 24.41 459 ALA A O 1
ATOM 3333 N N . THR A 1 460 ? -6.379 2.722 18.787 1.00 23.96 460 THR A N 1
ATOM 3334 C CA . THR A 1 460 ? -5.061 3.269 18.547 1.00 23.57 460 THR A CA 1
ATOM 3335 C C . THR A 1 460 ? -4.716 3.242 17.069 1.00 23.13 460 THR A C 1
ATOM 3336 O O . THR A 1 460 ? -4.868 2.211 16.390 1.00 23.48 460 THR A O 1
ATOM 3340 N N . VAL A 1 461 ? -4.176 4.353 16.580 1.00 21.65 461 VAL A N 1
ATOM 3341 C CA . VAL A 1 461 ? -3.742 4.414 15.198 1.00 21.89 461 VAL A CA 1
ATOM 3342 C C . VAL A 1 461 ? -2.249 4.782 15.045 1.00 21.09 461 VAL A C 1
ATOM 3343 O O . VAL A 1 461 ? -1.706 5.617 15.798 1.00 20.57 461 VAL A O 1
ATOM 3347 N N . ILE A 1 462 ? -1.627 4.229 14.008 1.00 19.97 462 ILE A N 1
ATOM 3348 C CA . ILE A 1 462 ? -0.242 4.553 13.637 1.00 18.02 462 ILE A CA 1
ATOM 3349 C C . ILE A 1 462 ? -0.278 4.999 12.179 1.00 17.18 462 ILE A C 1
ATOM 3350 O O . ILE A 1 462 ? -0.781 4.262 11.322 1.00 17.03 462 ILE A O 1
ATOM 3355 N N . LEU A 1 463 ? 0.290 6.171 11.896 1.00 16.32 463 LEU A N 1
ATOM 3356 C CA . LEU A 1 463 ? 0.476 6.657 10.510 1.00 17.44 463 LEU A CA 1
ATOM 3357 C C . LEU A 1 463 ? 1.870 6.323 9.976 1.00 17.67 463 LEU A C 1
ATOM 3358 O O . LEU A 1 463 ? 2.883 6.763 10.491 1.00 15.62 463 LEU A O 1
ATOM 3363 N N . ALA A 1 464 ? 1.887 5.514 8.934 1.00 18.79 464 ALA A N 1
ATOM 3364 C CA . ALA A 1 464 ? 3.093 5.156 8.235 1.00 17.02 464 ALA A CA 1
ATOM 3365 C C . ALA A 1 464 ? 2.849 5.356 6.718 1.00 16.85 464 ALA A C 1
ATOM 3366 O O . ALA A 1 464 ? 2.944 4.414 5.943 1.00 16.09 464 ALA A O 1
ATOM 3368 N N . THR A 1 465 ? 2.471 6.561 6.319 1.00 17.03 465 THR A N 1
ATOM 3369 C CA . THR A 1 465 ? 2.041 6.818 4.942 1.00 18.06 465 THR A CA 1
ATOM 3370 C C . THR A 1 465 ? 3.067 7.578 4.125 1.00 19.44 465 THR A C 1
ATOM 3371 O O . THR A 1 465 ? 2.737 8.120 3.055 1.00 18.81 465 THR A O 1
ATOM 3375 N N . GLY A 1 466 ? 4.312 7.600 4.603 1.00 19.35 466 GLY A N 1
ATOM 3376 C CA . GLY A 1 466 ? 5.415 8.022 3.755 1.00 20.32 466 GLY A CA 1
ATOM 3377 C C . GLY A 1 466 ? 5.299 9.480 3.423 1.00 21.14 466 GLY A C 1
ATOM 3378 O O . GLY A 1 466 ? 4.997 10.300 4.304 1.00 21.31 466 GLY A O 1
ATOM 3379 N N . HIS A 1 467 ? 5.535 9.827 2.158 1.00 21.79 467 HIS A N 1
ATOM 3380 C CA . HIS A 1 467 ? 5.423 11.232 1.736 1.00 22.40 467 HIS A CA 1
ATOM 3381 C C . HIS A 1 467 ? 4.045 11.910 2.031 1.00 23.63 467 HIS A C 1
ATOM 3382 O O . HIS A 1 467 ? 3.964 13.129 2.129 1.00 23.75 467 HIS A O 1
ATOM 3389 N N . ARG A 1 468 ? 2.996 11.117 2.257 1.00 23.73 468 ARG A N 1
ATOM 3390 C CA . ARG A 1 468 ? 1.661 11.656 2.536 1.00 25.74 468 ARG A CA 1
ATOM 3391 C C . ARG A 1 468 ? 1.402 11.948 4.016 1.00 27.23 468 ARG A C 1
ATOM 3392 O O . ARG A 1 468 ? 0.335 12.456 4.393 1.00 27.94 468 ARG A O 1
ATOM 3400 N N . LEU A 1 469 ? 2.415 11.682 4.840 1.00 26.42 469 LEU A N 1
ATOM 3401 C CA . LEU A 1 469 ? 2.314 11.804 6.288 1.00 26.06 469 LEU A CA 1
ATOM 3402 C C . LEU A 1 469 ? 1.731 13.156 6.776 1.00 26.50 469 LEU A C 1
ATOM 3403 O O . LEU A 1 469 ? 0.897 13.174 7.682 1.00 24.87 469 LEU A O 1
ATOM 3408 N N . PRO A 1 470 ? 2.177 14.293 6.185 1.00 27.39 470 PRO A N 1
ATOM 3409 C CA . PRO A 1 470 ? 1.731 15.557 6.766 1.00 29.09 470 PRO A CA 1
ATOM 3410 C C . PRO A 1 470 ? 0.412 16.110 6.145 1.00 30.34 470 PRO A C 1
ATOM 3411 O O . PRO A 1 470 ? 0.202 17.315 6.155 1.00 32.39 470 PRO A O 1
ATOM 3415 N N . GLU A 1 471 ? -0.453 15.250 5.620 1.00 30.54 471 GLU A N 1
ATOM 3416 C CA . GLU A 1 471 ? -1.687 15.695 4.974 1.00 32.57 471 GLU A CA 1
ATOM 3417 C C . GLU A 1 471 ? -2.880 15.763 5.935 1.00 34.06 471 GLU A C 1
ATOM 3418 O O . GLU A 1 471 ? -4.008 15.870 5.505 1.00 36.35 471 GLU A O 1
ATOM 3424 N N . TRP A 1 472 ? -2.639 15.754 7.234 1.00 34.66 472 TRP A N 1
ATOM 3425 C CA . TRP A 1 472 ? -3.738 15.638 8.178 1.00 35.58 472 TRP A CA 1
ATOM 3426 C C . TRP A 1 472 ? -3.738 16.856 9.027 1.00 35.23 472 TRP A C 1
ATOM 3427 O O . TRP A 1 472 ? -2.710 17.502 9.177 1.00 35.89 472 TRP A O 1
ATOM 3438 N N . GLU A 1 473 ? -4.899 17.195 9.554 1.00 35.79 473 GLU A N 1
ATOM 3439 C CA . GLU A 1 473 ? -4.987 18.366 10.417 1.00 37.87 473 GLU A CA 1
ATOM 3440 C C . GLU A 1 473 ? -4.109 18.095 11.630 1.00 35.93 473 GLU A C 1
ATOM 3441 O O . GLU A 1 473 ? -3.463 18.998 12.156 1.00 35.82 473 GLU A O 1
ATOM 3447 N N . GLN A 1 474 ? -4.056 16.815 12.015 1.00 34.82 474 GLN A N 1
ATOM 3448 C CA . GLN A 1 474 ? -3.195 16.318 13.088 1.00 32.29 474 GLN A CA 1
ATOM 3449 C C . GLN A 1 474 ? -1.678 16.294 12.762 1.00 30.61 474 GLN A C 1
ATOM 3450 O O . GLN A 1 474 ? -0.860 16.264 13.675 1.00 28.48 474 GLN A O 1
ATOM 3456 N N . THR A 1 475 ? 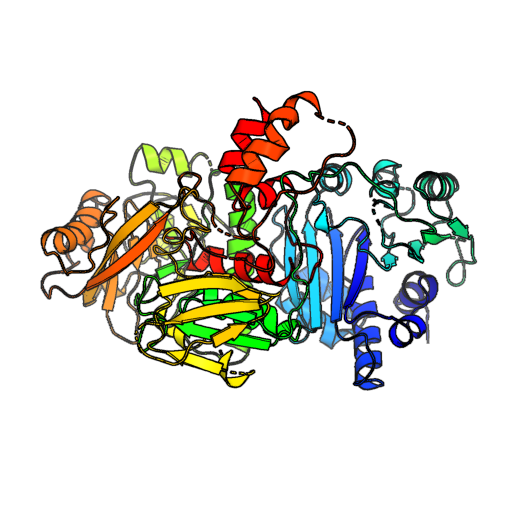-1.295 16.340 11.486 1.00 30.14 475 THR A N 1
ATOM 3457 C CA . THR A 1 475 ? 0.145 16.280 11.152 1.00 30.06 475 THR A CA 1
ATOM 3458 C C . THR A 1 475 ? 0.688 17.427 10.303 1.00 30.84 475 THR A C 1
ATOM 3459 O O . THR A 1 475 ? 1.885 17.448 9.990 1.00 29.69 475 THR A O 1
ATOM 3463 N N . HIS A 1 476 ? -0.159 18.393 9.950 1.00 32.66 476 HIS A N 1
ATOM 3464 C CA . HIS A 1 476 ? 0.250 19.372 8.924 1.00 33.91 476 HIS A CA 1
ATOM 3465 C C . HIS A 1 476 ? 1.187 20.465 9.354 1.00 32.07 476 HIS A C 1
ATOM 3466 O O . HIS A 1 476 ? 1.582 21.236 8.518 1.00 33.33 476 HIS A O 1
ATOM 3473 N N . HIS A 1 477 ? 1.554 20.541 10.627 1.00 32.38 477 HIS A N 1
ATOM 3474 C CA . HIS A 1 477 ? 2.611 21.494 11.060 1.00 32.59 477 HIS A CA 1
ATOM 3475 C C . HIS A 1 477 ? 3.988 20.834 11.186 1.00 31.73 477 HIS A C 1
ATOM 3476 O O . HIS A 1 477 ? 4.903 21.429 11.767 1.00 33.74 477 HIS A O 1
ATOM 3483 N N . LEU A 1 478 ? 4.096 19.566 10.796 1.00 29.60 478 LEU A N 1
ATOM 3484 C CA . LEU A 1 478 ? 5.378 18.859 10.837 1.00 27.87 478 LEU A CA 1
ATOM 3485 C C . LEU A 1 478 ? 6.118 19.126 9.544 1.00 26.73 478 LEU A C 1
ATOM 3486 O O . LEU A 1 478 ? 5.566 18.903 8.446 1.00 26.21 478 LEU A O 1
ATOM 3491 N N . PRO A 1 479 ? 7.391 19.521 9.657 1.00 26.12 479 PRO A N 1
ATOM 3492 C CA . PRO A 1 479 ? 8.214 19.824 8.478 1.00 26.85 479 PRO A CA 1
ATOM 3493 C C . PRO A 1 479 ? 8.689 18.584 7.720 1.00 27.67 479 PRO A C 1
ATOM 3494 O O . PRO A 1 479 ? 9.867 18.234 7.767 1.00 29.98 479 PRO A O 1
ATOM 3498 N N . LEU A 1 480 ? 7.782 17.956 6.981 1.00 27.42 480 LEU A N 1
ATOM 3499 C CA . LEU A 1 480 ? 8.139 16.827 6.143 1.00 27.68 480 LEU A CA 1
ATOM 3500 C C . LEU A 1 480 ? 8.010 17.274 4.699 1.00 28.44 480 LEU A C 1
ATOM 3501 O O . LEU A 1 480 ? 7.011 17.864 4.309 1.00 30.00 480 LEU A O 1
ATOM 3506 N N . SER A 1 481 ? 9.031 16.997 3.919 1.00 26.80 481 SER A N 1
ATOM 3507 C CA . SER A 1 481 ? 9.130 17.456 2.563 1.00 26.44 481 SER A CA 1
ATOM 3508 C C . SER A 1 481 ? 8.945 16.218 1.665 1.00 25.84 481 SER A C 1
ATOM 3509 O O . SER A 1 481 ? 9.246 15.097 2.083 1.00 27.91 481 SER A O 1
ATOM 3512 N N . ALA A 1 482 ? 8.393 16.393 0.474 1.00 22.60 482 ALA A N 1
ATOM 3513 C CA . ALA A 1 482 ? 8.154 15.298 -0.447 1.00 20.36 482 ALA A CA 1
ATOM 3514 C C . ALA A 1 482 ? 9.094 15.366 -1.661 1.00 20.68 482 ALA A C 1
ATOM 3515 O O . ALA A 1 482 ? 9.192 16.417 -2.310 1.00 23.02 482 ALA A O 1
ATOM 3517 N N . VAL A 1 483 ? 9.810 14.282 -1.974 1.00 18.35 483 VAL A N 1
ATOM 3518 C CA . VAL A 1 483 ? 10.801 14.358 -3.060 1.00 16.13 483 VAL A CA 1
ATOM 3519 C C . VAL A 1 483 ? 10.724 13.198 -4.017 1.00 16.38 483 VAL A C 1
ATOM 3520 O O . VAL A 1 483 ? 11.087 12.059 -3.681 1.00 17.63 483 VAL A O 1
ATOM 3524 N N . ARG A 1 484 ? 10.242 13.483 -5.212 1.00 15.02 484 ARG A N 1
ATOM 3525 C CA . ARG A 1 484 ? 10.188 12.496 -6.262 1.00 15.48 484 ARG A CA 1
ATOM 3526 C C . ARG A 1 484 ? 11.603 12.008 -6.556 1.00 16.33 484 ARG A C 1
ATOM 3527 O O . ARG A 1 484 ? 12.590 12.783 -6.463 1.00 16.29 484 ARG A O 1
ATOM 3535 N N . GLY A 1 485 ? 11.686 10.727 -6.914 1.00 14.31 485 GLY A N 1
ATOM 3536 C CA . GLY A 1 485 ? 12.856 10.186 -7.611 1.00 13.47 485 GLY A CA 1
ATOM 3537 C C . GLY A 1 485 ? 12.438 9.131 -8.621 1.00 12.55 485 GLY A C 1
ATOM 3538 O O . GLY A 1 485 ? 11.390 8.500 -8.480 1.00 13.54 485 GLY A O 1
ATOM 3539 N N . GLN A 1 486 ? 13.275 8.929 -9.629 1.00 12.89 486 GLN A N 1
ATOM 3540 C CA . GLN A 1 486 ? 13.076 7.941 -10.678 1.00 12.57 486 GLN A CA 1
ATOM 3541 C C . GLN A 1 486 ? 14.324 7.091 -10.760 1.00 12.45 486 GLN A C 1
ATOM 3542 O O . GLN A 1 486 ? 15.437 7.621 -10.877 1.00 13.05 486 GLN A O 1
ATOM 3548 N N . VAL A 1 487 ? 14.140 5.773 -10.723 1.00 11.61 487 VAL A N 1
ATOM 3549 C CA . VAL A 1 487 ? 15.247 4.819 -10.740 1.00 11.91 487 VAL A CA 1
ATOM 3550 C C . VAL A 1 487 ? 15.162 4.060 -12.062 1.00 12.79 487 VAL A C 1
ATOM 3551 O O . VAL A 1 487 ? 14.117 3.507 -12.375 1.00 14.24 487 VAL A O 1
ATOM 3555 N N . SER A 1 488 ? 16.241 4.033 -12.832 1.00 12.43 488 SER A N 1
ATOM 3556 C CA . SER A 1 488 ? 16.217 3.373 -14.138 1.00 14.60 488 SER A CA 1
ATOM 3557 C C . SER A 1 488 ? 16.569 1.890 -14.025 1.00 15.68 488 SER A C 1
ATOM 3558 O O . SER A 1 488 ? 17.410 1.505 -13.230 1.00 18.18 488 SER A O 1
ATOM 3561 N N . HIS A 1 489 ? 15.957 1.079 -14.875 1.00 15.42 489 HIS A N 1
ATOM 3562 C CA . HIS A 1 489 ? 16.159 -0.351 -14.945 1.00 13.20 489 HIS A CA 1
ATOM 3563 C C . HIS A 1 489 ? 16.950 -0.574 -16.228 1.00 13.57 489 HIS A C 1
ATOM 3564 O O . HIS A 1 489 ? 16.540 -0.113 -17.291 1.00 12.34 489 HIS A O 1
ATOM 3571 N N . ILE A 1 490 ? 18.132 -1.187 -16.135 1.00 13.63 490 ILE A N 1
ATOM 3572 C CA . ILE A 1 490 ? 18.994 -1.280 -17.304 1.00 14.25 490 ILE A CA 1
ATOM 3573 C C . ILE A 1 490 ? 19.466 -2.716 -17.525 1.00 15.02 490 ILE A C 1
ATOM 3574 O O . ILE A 1 490 ? 19.748 -3.444 -16.548 1.00 15.28 490 ILE A O 1
ATOM 3579 N N . PRO A 1 491 ? 19.536 -3.142 -18.791 1.00 12.70 491 PRO A N 1
ATOM 3580 C CA . PRO A 1 491 ? 19.992 -4.532 -19.023 1.00 14.78 491 PRO A CA 1
ATOM 3581 C C . PRO A 1 491 ? 21.501 -4.641 -18.733 1.00 16.37 491 PRO A C 1
ATOM 3582 O O . PRO A 1 491 ? 22.248 -3.646 -18.935 1.00 16.25 491 PRO A O 1
ATOM 3586 N N . THR A 1 492 ? 21.960 -5.815 -18.287 1.00 16.45 492 THR A N 1
ATOM 3587 C CA . THR A 1 492 ? 23.374 -5.978 -17.989 1.00 15.01 492 THR A CA 1
ATOM 3588 C C . THR A 1 492 ? 24.112 -6.249 -19.287 1.00 16.36 492 THR A C 1
ATOM 3589 O O . THR A 1 492 ? 23.489 -6.340 -20.335 1.00 16.72 492 THR A O 1
ATOM 3593 N N . THR A 1 493 ? 25.442 -6.334 -19.229 1.00 17.13 493 THR A N 1
ATOM 3594 C CA . THR A 1 493 ? 26.250 -6.678 -20.393 1.00 17.13 493 THR A CA 1
ATOM 3595 C C . THR A 1 493 ? 27.406 -7.495 -19.849 1.00 18.88 493 THR A C 1
ATOM 3596 O O . THR A 1 493 ? 27.610 -7.507 -18.629 1.00 20.30 493 THR A O 1
ATOM 3600 N N . PRO A 1 494 ? 28.191 -8.163 -20.721 1.00 19.18 494 PRO A N 1
ATOM 3601 C CA . PRO A 1 494 ? 29.307 -8.909 -20.124 1.00 20.03 494 PRO A CA 1
ATOM 3602 C C . PRO A 1 494 ? 30.149 -8.025 -19.171 1.00 21.33 494 PRO A C 1
ATOM 3603 O O . PRO A 1 494 ? 30.394 -8.425 -18.032 1.00 22.15 494 PRO A O 1
ATOM 3607 N N . VAL A 1 495 ? 30.528 -6.812 -19.584 1.00 20.40 495 VAL A N 1
ATOM 3608 C CA . VAL A 1 495 ? 31.321 -5.936 -18.684 1.00 19.80 495 VAL A CA 1
ATOM 3609 C C . VAL A 1 495 ? 30.572 -5.467 -17.417 1.00 18.68 495 VAL A C 1
ATOM 3610 O O . VAL A 1 495 ? 31.128 -5.498 -16.331 1.00 16.98 495 VAL A O 1
ATOM 3614 N N . LEU A 1 496 ? 29.307 -5.078 -17.543 1.00 18.68 496 LEU A N 1
ATOM 3615 C CA . LEU A 1 496 ? 28.552 -4.639 -16.369 1.00 18.61 496 LEU A CA 1
ATOM 3616 C C . LEU A 1 496 ? 28.291 -5.749 -15.357 1.00 19.52 496 LEU A C 1
ATOM 3617 O O . LEU A 1 496 ? 28.096 -5.480 -14.146 1.00 18.73 496 LEU A O 1
ATOM 3622 N N . SER A 1 497 ? 28.190 -6.979 -15.864 1.00 18.79 497 SER A N 1
ATOM 3623 C CA . SER A 1 497 ? 27.985 -8.147 -15.006 1.00 19.67 497 SER A CA 1
ATOM 3624 C C . SER A 1 497 ? 29.138 -8.327 -14.056 1.00 18.93 497 SER A C 1
ATOM 3625 O O . SER A 1 497 ? 29.028 -9.058 -13.073 1.00 19.02 497 SER A O 1
ATOM 3628 N N . GLN A 1 498 ? 30.273 -7.704 -14.380 1.00 18.71 498 GLN A N 1
ATOM 3629 C CA . GLN A 1 498 ? 31.489 -7.913 -13.607 1.00 17.77 498 GLN A CA 1
ATOM 3630 C C . GLN A 1 498 ? 31.462 -7.220 -12.268 1.00 16.51 498 GLN A C 1
ATOM 3631 O O . GLN A 1 498 ? 32.203 -7.610 -11.374 1.00 15.91 498 GLN A O 1
ATOM 3637 N N . LEU A 1 499 ? 30.608 -6.195 -12.149 1.00 16.36 499 LEU A N 1
ATOM 3638 C CA . LEU A 1 499 ? 30.511 -5.333 -10.964 1.00 15.12 499 LEU A CA 1
ATOM 3639 C C . LEU A 1 499 ? 30.030 -6.090 -9.729 1.00 15.37 499 LEU A C 1
ATOM 3640 O O . LEU A 1 499 ? 28.900 -6.578 -9.721 1.00 15.53 499 LEU A O 1
ATOM 3645 N N . GLN A 1 500 ? 30.812 -6.059 -8.652 1.00 15.45 500 GLN A N 1
ATOM 3646 C CA . GLN A 1 500 ? 30.454 -6.786 -7.395 1.00 17.35 500 GLN A CA 1
ATOM 3647 C C . GLN A 1 500 ? 29.872 -5.964 -6.255 1.00 16.41 500 GLN A C 1
ATOM 3648 O O . GLN A 1 500 ? 29.288 -6.532 -5.328 1.00 18.79 500 GLN A O 1
ATOM 3654 N N . GLN A 1 501 ? 30.054 -4.644 -6.289 1.00 15.24 501 GLN A N 1
ATOM 3655 C CA . GLN A 1 501 ? 29.555 -3.776 -5.227 1.00 14.65 501 GLN A CA 1
ATOM 3656 C C . GLN A 1 501 ? 28.478 -2.802 -5.734 1.00 13.61 501 GLN A C 1
ATOM 3657 O O . GLN A 1 501 ? 28.364 -2.556 -6.912 1.00 11.54 501 GLN A O 1
ATOM 3663 N N . VAL A 1 502 ? 27.678 -2.275 -4.818 1.00 13.54 502 VAL A N 1
ATOM 3664 C CA . VAL A 1 502 ? 26.956 -1.039 -5.067 1.00 12.69 502 VAL A CA 1
ATOM 3665 C C . VAL A 1 502 ? 27.990 0.107 -5.050 1.00 13.19 502 VAL A C 1
ATOM 3666 O O . VAL A 1 502 ? 28.874 0.164 -4.179 1.00 11.05 502 VAL A O 1
ATOM 3670 N N . LEU A 1 503 ? 27.945 0.933 -6.089 1.00 13.13 503 LEU A N 1
ATOM 3671 C CA . LEU A 1 503 ? 28.766 2.135 -6.184 1.00 12.77 503 LEU A CA 1
ATOM 3672 C C . LEU A 1 503 ? 27.899 3.339 -5.917 1.00 13.33 503 LEU A C 1
ATOM 3673 O O . LEU A 1 503 ? 26.821 3.480 -6.515 1.00 12.73 503 LEU A O 1
ATOM 3678 N N . CYS A 1 504 ? 28.341 4.155 -4.952 1.00 13.56 504 CYS A N 1
ATOM 3679 C CA . CYS A 1 504 ? 27.666 5.389 -4.567 1.00 13.89 504 CYS A CA 1
ATOM 3680 C C . CYS A 1 504 ? 28.515 6.584 -4.940 1.00 13.44 504 CYS A C 1
ATOM 3681 O O . CYS A 1 504 ? 29.694 6.659 -4.584 1.00 14.51 504 CYS A O 1
ATOM 3684 N N . TYR A 1 505 ? 27.929 7.477 -5.716 1.00 12.88 505 TYR A N 1
ATOM 3685 C CA . TYR A 1 505 ? 28.554 8.728 -6.108 1.00 14.45 505 TYR A CA 1
ATOM 3686 C C . TYR A 1 505 ? 27.451 9.781 -5.901 1.00 14.94 505 TYR A C 1
ATOM 3687 O O . TYR A 1 505 ? 26.752 9.742 -4.865 1.00 13.59 505 TYR A O 1
ATOM 3696 N N . ASP A 1 506 ? 27.275 10.692 -6.855 1.00 14.86 506 ASP A N 1
ATOM 3697 C CA . ASP A 1 506 ? 26.080 11.574 -6.838 1.00 17.15 506 ASP A CA 1
ATOM 3698 C C . ASP A 1 506 ? 24.966 10.764 -7.498 1.00 16.38 506 ASP A C 1
ATOM 3699 O O . ASP A 1 506 ? 24.520 11.082 -8.587 1.00 16.19 506 ASP A O 1
ATOM 3704 N N . GLY A 1 507 ? 24.494 9.744 -6.790 1.00 16.92 507 GLY A N 1
ATOM 3705 C CA . GLY A 1 507 ? 23.706 8.660 -7.392 1.00 15.62 507 GLY A CA 1
ATOM 3706 C C . GLY A 1 507 ? 24.310 7.296 -7.024 1.00 14.34 507 GLY A C 1
ATOM 3707 O O . GLY A 1 507 ? 25.296 7.220 -6.328 1.00 11.79 507 GLY A O 1
ATOM 3708 N N . TYR A 1 508 ? 23.789 6.233 -7.614 1.00 15.11 508 TYR A N 1
ATOM 3709 C CA . TYR A 1 508 ? 24.212 4.875 -7.286 1.00 15.38 508 TYR A CA 1
ATOM 3710 C C . TYR A 1 508 ? 23.871 3.920 -8.424 1.00 15.93 508 TYR A C 1
ATOM 3711 O O . TYR A 1 508 ? 22.935 4.159 -9.215 1.00 16.59 508 TYR A O 1
ATOM 3720 N N . LEU A 1 509 ? 24.650 2.846 -8.494 1.00 15.17 509 LEU A N 1
ATOM 3721 C CA . LEU A 1 509 ? 24.480 1.796 -9.478 1.00 14.58 509 LEU A CA 1
ATOM 3722 C C . LEU A 1 509 ? 24.697 0.503 -8.736 1.00 13.35 509 LEU A C 1
ATOM 3723 O O . LEU A 1 509 ? 25.681 0.375 -8.049 1.00 11.99 509 LEU A O 1
ATOM 3728 N N . THR A 1 510 ? 23.726 -0.400 -8.814 1.00 12.99 510 THR A N 1
ATOM 3729 C CA . THR A 1 510 ? 23.785 -1.705 -8.182 1.00 11.83 510 THR A CA 1
ATOM 3730 C C . THR A 1 510 ? 24.410 -2.739 -9.120 1.00 12.70 510 THR A C 1
ATOM 3731 O O . THR A 1 510 ? 24.471 -2.519 -10.327 1.00 12.82 510 THR A O 1
ATOM 3735 N N . PRO A 1 511 ? 24.950 -3.838 -8.565 1.00 13.40 511 PRO A N 1
ATOM 3736 C CA . PRO A 1 511 ? 25.292 -4.977 -9.438 1.00 13.37 511 PRO A CA 1
ATOM 3737 C C . PRO A 1 511 ? 24.045 -5.592 -10.077 1.00 12.64 511 PRO A C 1
ATOM 3738 O O . PRO A 1 511 ? 22.920 -5.275 -9.664 1.00 10.87 511 PRO A O 1
ATOM 3742 N N . VAL A 1 512 ? 24.250 -6.457 -11.081 1.00 12.45 512 VAL A N 1
ATOM 3743 C CA . VAL A 1 512 ? 23.140 -7.159 -11.717 1.00 12.08 512 VAL A CA 1
ATOM 3744 C C . VAL A 1 512 ? 22.384 -7.967 -10.658 1.00 12.34 512 VAL A C 1
ATOM 3745 O O . VAL A 1 512 ? 23.003 -8.472 -9.723 1.00 13.35 512 VAL A O 1
ATOM 3749 N N . ASN A 1 513 ? 21.059 -7.931 -10.685 1.00 11.36 513 ASN A N 1
ATOM 3750 C CA . ASN A 1 513 ? 20.293 -8.945 -9.968 1.00 14.53 513 ASN A CA 1
ATOM 3751 C C . ASN A 1 513 ? 20.291 -10.243 -10.823 1.00 16.33 513 ASN A C 1
ATOM 3752 O O . ASN A 1 513 ? 19.730 -10.270 -11.910 1.00 16.37 513 ASN A O 1
ATOM 3757 N N . PRO A 1 514 ? 21.046 -11.257 -10.404 1.00 18.55 514 PRO A N 1
ATOM 3758 C CA . PRO A 1 514 ? 21.221 -12.425 -11.292 1.00 20.91 514 PRO A CA 1
ATOM 3759 C C . PRO A 1 514 ? 19.880 -13.095 -11.613 1.00 22.73 514 PRO A C 1
ATOM 3760 O O . PRO A 1 514 ? 19.743 -13.688 -12.695 1.00 23.69 514 PRO A O 1
ATOM 3764 N N . ALA A 1 515 ? 18.874 -12.903 -10.747 1.00 22.29 515 ALA A N 1
ATOM 3765 C CA . ALA A 1 515 ? 17.500 -13.351 -11.056 1.00 24.01 515 ALA A CA 1
ATOM 3766 C C . ALA A 1 515 ? 16.794 -12.662 -12.247 1.00 25.03 515 ALA A C 1
ATOM 3767 O O . ALA A 1 515 ? 15.825 -13.213 -12.784 1.00 27.04 515 ALA A O 1
ATOM 3769 N N . ASN A 1 516 ? 17.153 -11.418 -12.570 1.00 24.89 516 ASN A N 1
ATOM 3770 C CA . ASN A 1 516 ? 16.517 -10.739 -13.707 1.00 23.79 516 ASN A CA 1
ATOM 3771 C C . ASN A 1 516 ? 17.471 -10.165 -14.743 1.00 23.25 516 ASN A C 1
ATOM 3772 O O . ASN A 1 516 ? 17.013 -9.610 -15.725 1.00 24.98 516 ASN A O 1
ATOM 3777 N N . GLN A 1 517 ? 18.781 -10.251 -14.514 1.00 22.78 517 GLN A N 1
ATOM 3778 C CA . GLN A 1 517 ? 19.754 -9.805 -15.509 1.00 22.12 517 GLN A CA 1
ATOM 3779 C C . GLN A 1 517 ? 19.674 -8.295 -15.780 1.00 22.00 517 GLN A C 1
ATOM 3780 O O . GLN A 1 517 ? 20.064 -7.803 -16.858 1.00 22.17 517 GLN A O 1
ATOM 3786 N N . HIS A 1 518 ? 19.158 -7.566 -14.804 1.00 19.50 518 HIS A N 1
ATOM 3787 C CA . HIS A 1 518 ? 19.092 -6.126 -14.883 1.00 19.13 518 HIS A CA 1
ATOM 3788 C C . HIS A 1 518 ? 19.717 -5.488 -13.617 1.00 18.89 518 HIS A C 1
ATOM 3789 O O . HIS A 1 518 ? 19.765 -6.106 -12.518 1.00 18.04 518 HIS A O 1
ATOM 3796 N N . HIS A 1 519 ? 20.218 -4.267 -13.791 1.00 15.89 519 HIS A N 1
ATOM 3797 C CA . HIS A 1 519 ? 20.660 -3.437 -12.683 1.00 15.08 519 HIS A CA 1
ATOM 3798 C C . HIS A 1 519 ? 19.711 -2.259 -12.517 1.00 14.24 519 HIS A C 1
ATOM 3799 O O . HIS A 1 519 ? 18.989 -1.886 -13.452 1.00 13.79 519 HIS A O 1
ATOM 3806 N N . CYS A 1 520 ? 19.819 -1.614 -11.365 1.00 13.27 520 CYS A N 1
ATOM 3807 C CA . CYS A 1 520 ? 19.196 -0.331 -11.111 1.00 13.13 520 CYS A CA 1
ATOM 3808 C C . CYS A 1 520 ? 20.256 0.762 -11.034 1.00 13.77 520 CYS A C 1
ATOM 3809 O O . CYS A 1 520 ? 21.352 0.571 -10.459 1.00 14.56 520 CYS A O 1
ATOM 3812 N N . ILE A 1 521 ? 19.945 1.901 -11.647 1.00 13.67 521 ILE A N 1
ATOM 3813 C CA . ILE A 1 521 ? 20.792 3.090 -11.549 1.00 13.33 521 ILE A CA 1
ATOM 3814 C C . ILE A 1 521 ? 19.941 4.354 -11.310 1.00 14.25 521 ILE A C 1
ATOM 3815 O O . ILE A 1 521 ? 19.008 4.639 -12.063 1.00 15.00 521 ILE A O 1
ATOM 3820 N N . GLY A 1 522 ? 20.193 5.043 -10.200 1.00 13.19 522 GLY A N 1
ATOM 3821 C CA . GLY A 1 522 ? 19.422 6.220 -9.876 1.00 12.81 522 GLY A CA 1
ATOM 3822 C C . GLY A 1 522 ? 20.287 7.336 -9.315 1.00 15.26 522 GLY A C 1
ATOM 3823 O O . GLY A 1 522 ? 21.520 7.279 -9.388 1.00 13.78 522 GLY A O 1
ATOM 3824 N N . ALA A 1 523 ? 19.645 8.395 -8.812 1.00 15.59 523 ALA A N 1
ATOM 3825 C CA . ALA A 1 523 ? 18.206 8.587 -8.902 1.00 16.12 523 ALA A CA 1
ATOM 3826 C C . ALA A 1 523 ? 17.987 10.077 -9.016 1.00 17.10 523 ALA A C 1
ATOM 3827 O O . ALA A 1 523 ? 18.762 10.852 -8.470 1.00 18.95 523 ALA A O 1
ATOM 3829 N N . SER A 1 524 ? 16.915 10.495 -9.682 1.00 16.59 524 SER A N 1
ATOM 3830 C CA . SER A 1 524 ? 16.550 11.902 -9.630 1.00 16.42 524 SER A CA 1
ATOM 3831 C C . SER A 1 524 ? 16.110 12.285 -8.209 1.00 17.68 524 SER A C 1
ATOM 3832 O O . SER A 1 524 ? 15.697 11.431 -7.404 1.00 18.91 524 SER A O 1
ATOM 3835 N N . TYR A 1 525 ? 16.223 13.572 -7.894 1.00 18.62 525 TYR A N 1
ATOM 3836 C CA . TYR A 1 525 ? 15.906 14.101 -6.591 1.00 17.99 525 TYR A CA 1
ATOM 3837 C C . TYR A 1 525 ? 15.176 15.460 -6.792 1.00 20.80 525 TYR A C 1
ATOM 3838 O O . TYR A 1 525 ? 15.799 16.529 -6.793 1.00 20.78 525 TYR A O 1
ATOM 3847 N N . GLN A 1 526 ? 13.852 15.401 -6.933 1.00 21.07 526 GLN A N 1
ATOM 3848 C CA . GLN A 1 526 ? 13.058 16.553 -7.348 1.00 21.64 526 GLN A CA 1
ATOM 3849 C C . GLN A 1 526 ? 12.175 17.079 -6.193 1.00 21.49 526 GLN A C 1
ATOM 3850 O O . GLN A 1 526 ? 11.071 16.530 -5.942 1.00 17.80 526 GLN A O 1
ATOM 3856 N N . ARG A 1 527 ? 12.665 18.107 -5.484 1.00 21.06 527 ARG A N 1
ATOM 3857 C CA . ARG A 1 527 ? 11.921 18.646 -4.344 1.00 25.73 527 ARG A CA 1
ATOM 3858 C C . ARG A 1 527 ? 10.609 19.336 -4.793 1.00 26.06 527 ARG A C 1
ATOM 3859 O O . ARG A 1 527 ? 10.558 19.963 -5.870 1.00 26.42 527 ARG A O 1
ATOM 3867 N N . GLY A 1 528 ? 9.556 19.157 -3.993 1.00 25.69 528 GLY A N 1
ATOM 3868 C CA . GLY A 1 528 ? 8.225 19.702 -4.278 1.00 26.46 528 GLY A CA 1
ATOM 3869 C C . GLY A 1 528 ? 7.491 19.021 -5.420 1.00 26.58 528 GLY A C 1
ATOM 3870 O O . GLY A 1 528 ? 6.505 19.547 -5.944 1.00 28.93 528 GLY A O 1
ATOM 3871 N N . ASP A 1 529 ? 7.976 17.857 -5.828 1.00 24.87 529 ASP A N 1
ATOM 3872 C CA . ASP A 1 529 ? 7.480 17.199 -7.021 1.00 23.23 529 ASP A CA 1
ATOM 3873 C C . ASP A 1 529 ? 6.986 15.820 -6.587 1.00 24.63 529 ASP A C 1
ATOM 3874 O O . ASP A 1 529 ? 7.727 15.056 -5.944 1.00 24.15 529 ASP A O 1
ATOM 3879 N N . ILE A 1 530 ? 5.706 15.539 -6.810 1.00 22.81 530 ILE A N 1
ATOM 3880 C CA . ILE A 1 530 ? 5.167 14.289 -6.304 1.00 21.72 530 ILE A CA 1
ATOM 3881 C C . ILE A 1 530 ? 4.559 13.453 -7.432 1.00 21.49 530 ILE A C 1
ATOM 3882 O O . ILE A 1 530 ? 4.010 12.389 -7.198 1.00 21.20 530 ILE A O 1
ATOM 3887 N N . ALA A 1 531 ? 4.669 13.936 -8.669 1.00 21.50 531 ALA A N 1
ATOM 3888 C CA . ALA A 1 531 ? 4.207 13.155 -9.798 1.00 20.67 531 ALA A CA 1
ATOM 3889 C C . ALA A 1 531 ? 5.136 11.951 -9.974 1.00 21.80 531 ALA A C 1
ATOM 3890 O O . ALA A 1 531 ? 6.352 12.055 -9.775 1.00 21.22 531 ALA A O 1
ATOM 3892 N N . THR A 1 532 ? 4.567 10.836 -10.410 1.00 22.03 532 THR A N 1
ATOM 3893 C CA . THR A 1 532 ? 5.303 9.609 -10.579 1.00 23.09 532 THR A CA 1
ATOM 3894 C C . THR A 1 532 ? 5.288 9.156 -12.032 1.00 23.61 532 THR A C 1
ATOM 3895 O O . THR A 1 532 ? 5.418 7.978 -12.333 1.00 23.33 532 THR A O 1
ATOM 3899 N N . ASP A 1 533 ? 5.142 10.112 -12.935 1.00 23.75 533 ASP A N 1
ATOM 3900 C CA . ASP A 1 533 ? 5.167 9.827 -14.355 1.00 24.35 533 ASP A CA 1
ATOM 3901 C C . ASP A 1 533 ? 6.614 9.626 -14.824 1.00 23.05 533 ASP A C 1
ATOM 3902 O O . ASP A 1 533 ? 7.528 10.315 -14.376 1.00 24.29 533 ASP A O 1
ATOM 3907 N N . PHE A 1 534 ? 6.817 8.648 -15.687 1.00 21.73 534 PHE A N 1
ATOM 3908 C CA . PHE A 1 534 ? 8.075 8.487 -16.346 1.00 22.23 534 PHE A CA 1
ATOM 3909 C C . PHE A 1 534 ? 8.484 9.775 -17.086 1.00 23.27 534 PHE A C 1
ATOM 3910 O O . PHE A 1 534 ? 7.729 10.281 -17.901 1.00 25.26 534 PHE A O 1
ATOM 3918 N N . ARG A 1 535 ? 9.710 10.233 -16.883 1.00 21.35 535 ARG A N 1
ATOM 3919 C CA . ARG A 1 535 ? 10.209 11.360 -17.615 1.00 21.57 535 ARG A CA 1
ATOM 3920 C C . ARG A 1 535 ? 11.491 10.983 -18.310 1.00 21.93 535 ARG A C 1
ATOM 3921 O O . ARG A 1 535 ? 12.371 10.364 -17.708 1.00 22.64 535 ARG A O 1
ATOM 3929 N N . LEU A 1 536 ? 11.626 11.387 -19.567 1.00 21.77 536 LEU A N 1
ATOM 3930 C CA . LEU A 1 536 ? 12.786 11.004 -20.357 1.00 24.27 536 LEU A CA 1
ATOM 3931 C C . LEU A 1 536 ? 14.044 11.744 -19.892 1.00 24.15 536 LEU A C 1
ATOM 3932 O O . LEU A 1 536 ? 15.143 11.204 -19.837 1.00 24.62 536 LEU A O 1
ATOM 3937 N N . THR A 1 537 ? 13.860 12.996 -19.545 1.00 23.59 537 THR A N 1
ATOM 3938 C CA . THR A 1 537 ? 14.950 13.795 -19.070 1.00 26.62 537 THR A CA 1
ATOM 3939 C C . THR A 1 537 ? 15.590 13.128 -17.826 1.00 24.11 537 THR A C 1
ATOM 3940 O O . THR A 1 537 ? 16.805 12.979 -17.735 1.00 23.77 537 THR A O 1
ATOM 3944 N N . GLU A 1 538 ? 14.750 12.607 -16.938 1.00 21.48 538 GLU A N 1
ATOM 3945 C CA . GLU A 1 538 ? 15.244 11.989 -15.735 1.00 19.24 538 GLU A CA 1
ATOM 3946 C C . GLU A 1 538 ? 15.902 10.643 -16.002 1.00 17.96 538 GLU A C 1
ATOM 3947 O O . GLU A 1 538 ? 16.844 10.297 -15.331 1.00 17.50 538 GLU A O 1
ATOM 3953 N N . GLN A 1 539 ? 15.473 9.964 -17.066 1.00 17.64 539 GLN A N 1
ATOM 3954 C CA . GLN A 1 539 ? 16.049 8.704 -17.499 1.00 17.88 539 GLN A CA 1
ATOM 3955 C C . GLN A 1 539 ? 17.473 8.922 -18.008 1.00 19.20 539 GLN A C 1
ATOM 3956 O O . GLN A 1 539 ? 18.398 8.217 -17.622 1.00 18.77 539 GLN A O 1
ATOM 3962 N N . GLN A 1 540 ? 17.664 9.953 -18.814 1.00 19.94 540 GLN A N 1
ATOM 3963 C CA . GLN A 1 540 ? 19.004 10.308 -19.253 1.00 21.71 540 GLN A CA 1
ATOM 3964 C C . GLN A 1 540 ? 19.874 10.749 -18.098 1.00 19.77 540 GLN A C 1
ATOM 3965 O O . GLN A 1 540 ? 21.068 10.441 -18.058 1.00 19.20 540 GLN A O 1
ATOM 3971 N N . GLU A 1 541 ? 19.307 11.496 -17.167 1.00 18.96 541 GLU A N 1
ATOM 3972 C CA . GLU A 1 541 ? 20.135 11.953 -16.034 1.00 21.01 541 GLU A CA 1
ATOM 3973 C C . GLU A 1 541 ? 20.690 10.849 -15.151 1.00 18.41 541 GLU A C 1
ATOM 3974 O O . GLU A 1 541 ? 21.781 11.000 -14.602 1.00 17.93 541 GLU A O 1
ATOM 3980 N N . ASN A 1 542 ? 19.962 9.745 -15.016 1.00 15.69 542 ASN A N 1
ATOM 3981 C CA . ASN A 1 542 ? 20.501 8.655 -14.215 1.00 15.22 542 ASN A CA 1
ATOM 3982 C C . ASN A 1 542 ? 21.790 8.129 -14.851 1.00 14.81 542 ASN A C 1
ATOM 3983 O O . ASN A 1 542 ? 22.720 7.787 -14.152 1.00 15.19 542 ASN A O 1
ATOM 3988 N N . ARG A 1 543 ? 21.872 8.136 -16.171 1.00 15.40 543 ARG A N 1
ATOM 3989 C CA . ARG A 1 543 ? 23.109 7.730 -16.837 1.00 17.75 543 ARG A CA 1
ATOM 3990 C C . ARG A 1 543 ? 24.163 8.861 -16.755 1.00 18.83 543 ARG A C 1
ATOM 3991 O O . ARG A 1 543 ? 25.334 8.613 -16.471 1.00 20.05 543 ARG A O 1
ATOM 3999 N N . GLU A 1 544 ? 23.732 10.089 -17.018 1.00 19.81 544 GLU A N 1
ATOM 4000 C CA . GLU A 1 544 ? 24.588 11.282 -16.935 1.00 20.50 544 GLU A CA 1
ATOM 4001 C C . GLU A 1 544 ? 25.284 11.330 -15.596 1.00 19.10 544 GLU A C 1
ATOM 4002 O O . GLU A 1 544 ? 26.449 11.665 -15.519 1.00 18.87 544 GLU A O 1
ATOM 4008 N N . ARG A 1 545 ? 24.571 11.021 -14.514 1.00 19.41 545 ARG A N 1
ATOM 4009 C CA . ARG A 1 545 ? 25.181 11.144 -13.196 1.00 17.88 545 ARG A CA 1
ATOM 4010 C C . ARG A 1 545 ? 26.417 10.277 -13.142 1.00 17.14 545 ARG A C 1
ATOM 4011 O O . ARG A 1 545 ? 27.411 10.661 -12.570 1.00 17.11 545 ARG A O 1
ATOM 4019 N N . LEU A 1 546 ? 26.305 9.051 -13.647 1.00 16.82 546 LEU A N 1
ATOM 4020 C CA . LEU A 1 546 ? 27.387 8.116 -13.568 1.00 16.50 546 LEU A CA 1
ATOM 4021 C C . LEU A 1 546 ? 28.554 8.618 -14.439 1.00 15.60 546 LEU A C 1
ATOM 4022 O O . LEU A 1 546 ? 29.699 8.651 -13.975 1.00 14.90 546 LEU A O 1
ATOM 4027 N N . LEU A 1 547 ? 28.259 8.926 -15.703 1.00 13.25 547 LEU A N 1
ATOM 4028 C CA . LEU A 1 547 ? 29.278 9.390 -16.650 1.00 15.30 547 LEU A CA 1
ATOM 4029 C C . LEU A 1 547 ? 29.994 10.628 -16.101 1.00 14.55 547 LEU A C 1
ATOM 4030 O O . LEU A 1 547 ? 31.192 10.768 -16.274 1.00 11.46 547 LEU A O 1
ATOM 4035 N N . ARG A 1 548 ? 29.233 11.502 -15.435 1.00 14.18 548 ARG A N 1
ATOM 4036 C CA . ARG A 1 548 ? 29.774 12.737 -14.882 1.00 15.36 548 ARG A CA 1
ATOM 4037 C C . ARG A 1 548 ? 30.699 12.460 -13.716 1.00 15.46 548 ARG A C 1
ATOM 4038 O O . ARG A 1 548 ? 31.727 13.086 -13.618 1.00 17.66 548 ARG A O 1
ATOM 4046 N N . CYS A 1 549 ? 30.384 11.481 -12.868 1.00 15.34 549 CYS A N 1
ATOM 4047 C CA . CYS A 1 549 ? 31.196 11.253 -11.645 1.00 15.25 549 CYS A CA 1
ATOM 4048 C C . CYS A 1 549 ? 32.430 10.332 -11.806 1.00 15.08 549 CYS A C 1
ATOM 4049 O O . CYS A 1 549 ? 33.370 10.388 -11.003 1.00 13.66 549 CYS A O 1
ATOM 4052 N N . LEU A 1 550 ? 32.460 9.539 -12.868 1.00 15.18 550 LEU A N 1
ATOM 4053 C CA . LEU A 1 550 ? 33.599 8.640 -13.117 1.00 17.48 550 LEU A CA 1
ATOM 4054 C C . LEU A 1 550 ? 34.145 8.885 -14.520 1.00 17.60 550 LEU A C 1
ATOM 4055 O O . LEU A 1 550 ? 34.192 7.976 -15.347 1.00 17.57 550 LEU A O 1
ATOM 4060 N N . PRO A 1 551 ? 34.525 10.131 -14.808 1.00 19.66 551 PRO A N 1
ATOM 4061 C CA . PRO A 1 551 ? 34.870 10.439 -16.188 1.00 18.31 551 PRO A CA 1
ATOM 4062 C C . PRO A 1 551 ? 36.171 9.773 -16.614 1.00 18.69 551 PRO A C 1
ATOM 4063 O O . PRO A 1 551 ? 36.372 9.566 -17.826 1.00 17.64 551 PRO A O 1
ATOM 4067 N N . GLN A 1 552 ? 37.019 9.408 -15.647 1.00 17.31 552 GLN A N 1
ATOM 4068 C CA . GLN A 1 552 ? 38.321 8.749 -15.938 1.00 18.20 552 GLN A CA 1
ATOM 4069 C C . GLN A 1 552 ? 38.287 7.287 -16.467 1.00 15.14 552 GLN A C 1
ATOM 4070 O O . GLN A 1 552 ? 39.334 6.713 -16.739 1.00 15.07 552 GLN A O 1
ATOM 4076 N N . VAL A 1 553 ? 37.127 6.640 -16.445 1.00 14.54 553 VAL A N 1
ATOM 4077 C CA . VAL A 1 553 ? 37.008 5.259 -16.906 1.00 12.93 553 VAL A CA 1
ATOM 4078 C C . VAL A 1 553 ? 35.954 5.215 -17.996 1.00 14.52 553 VAL A C 1
ATOM 4079 O O . VAL A 1 553 ? 35.145 6.147 -18.058 1.00 15.89 553 VAL A O 1
ATOM 4083 N N . SER A 1 554 ? 35.952 4.164 -18.835 1.00 13.55 554 SER A N 1
ATOM 4084 C CA . SER A 1 554 ? 35.050 4.066 -19.977 1.00 14.75 554 SER A CA 1
ATOM 4085 C C . SER A 1 554 ? 33.909 3.043 -19.865 1.00 14.35 554 SER A C 1
ATOM 4086 O O . SER A 1 554 ? 32.899 3.164 -20.567 1.00 16.03 554 SER A O 1
ATOM 4089 N N . TRP A 1 555 ? 34.052 2.029 -19.017 1.00 13.10 555 TRP A N 1
ATOM 4090 C CA . TRP A 1 555 ? 32.966 1.036 -18.851 1.00 12.94 555 TRP A CA 1
ATOM 4091 C C . TRP A 1 555 ? 31.588 1.668 -18.519 1.00 12.64 555 TRP A C 1
ATOM 4092 O O . TRP A 1 555 ? 30.579 1.039 -18.792 1.00 13.17 555 TRP A O 1
ATOM 4103 N N . PRO A 1 556 ? 31.539 2.888 -17.912 1.00 12.13 556 PRO A N 1
ATOM 4104 C CA . PRO A 1 556 ? 30.186 3.388 -17.615 1.00 12.93 556 PRO A CA 1
ATOM 4105 C C . PRO A 1 556 ? 29.400 3.711 -18.873 1.00 14.33 556 PRO A C 1
ATOM 4106 O O . PRO A 1 556 ? 28.152 3.746 -18.828 1.00 12.58 556 PRO A O 1
ATOM 4110 N N . GLN A 1 557 ? 30.111 3.900 -19.992 1.00 15.04 557 GLN A N 1
ATOM 4111 C CA . GLN A 1 557 ? 29.433 4.074 -21.295 1.00 18.09 557 GLN A CA 1
ATOM 4112 C C . GLN A 1 557 ? 28.538 2.886 -21.665 1.00 19.48 557 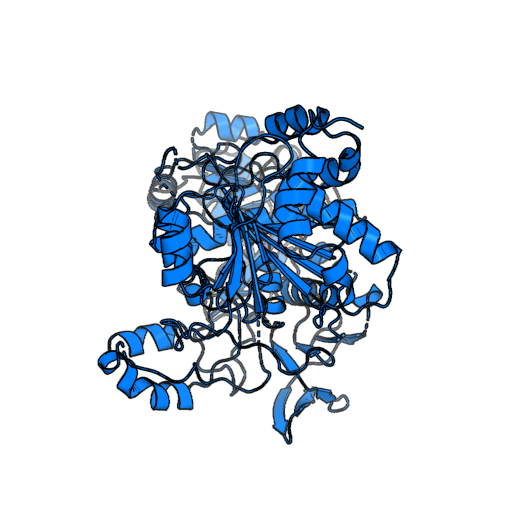GLN A C 1
ATOM 4113 O O . GLN A 1 557 ? 27.591 3.038 -22.451 1.00 19.52 557 GLN A O 1
ATOM 4119 N N . GLN A 1 558 ? 28.821 1.703 -21.107 1.00 19.44 558 GLN A N 1
ATOM 4120 C CA . GLN A 1 558 ? 27.942 0.550 -21.344 1.00 19.64 558 GLN A CA 1
ATOM 4121 C C . GLN A 1 558 ? 26.558 0.605 -20.663 1.00 19.64 558 GLN A C 1
ATOM 4122 O O . GLN A 1 558 ? 25.649 -0.175 -21.013 1.00 19.48 558 GLN A O 1
ATOM 4128 N N . VAL A 1 559 ? 26.351 1.569 -19.767 1.00 18.38 559 VAL A N 1
ATOM 4129 C CA . VAL A 1 559 ? 25.020 1.781 -19.237 1.00 18.60 559 VAL A CA 1
ATOM 4130 C C . VAL A 1 559 ? 24.106 2.296 -20.364 1.00 20.19 559 VAL A C 1
ATOM 4131 O O . VAL A 1 559 ? 24.489 3.196 -21.143 1.00 20.66 559 VAL A O 1
ATOM 4135 N N . ASP A 1 560 ? 22.941 1.660 -20.496 1.00 20.08 560 ASP A N 1
ATOM 4136 C CA . ASP A 1 560 ? 21.995 1.942 -21.578 1.00 21.06 560 ASP A CA 1
ATOM 4137 C C . ASP A 1 560 ? 20.605 2.104 -20.979 1.00 19.20 560 ASP A C 1
ATOM 4138 O O . ASP A 1 560 ? 20.026 1.149 -20.474 1.00 19.24 560 ASP A O 1
ATOM 4143 N N . VAL A 1 561 ? 20.057 3.309 -21.074 1.00 19.72 561 VAL A N 1
ATOM 4144 C CA . VAL A 1 561 ? 18.771 3.614 -20.463 1.00 18.05 561 VAL A CA 1
ATOM 4145 C C . VAL A 1 561 ? 17.699 3.816 -21.545 1.00 19.42 561 VAL A C 1
ATOM 4146 O O . VAL A 1 561 ? 16.584 4.277 -21.255 1.00 18.76 561 VAL A O 1
ATOM 4150 N N . SER A 1 562 ? 18.024 3.435 -22.781 1.00 19.99 562 SER A N 1
ATOM 4151 C CA . SER A 1 562 ? 17.152 3.734 -23.941 1.00 22.40 562 SER A CA 1
ATOM 4152 C C . SER A 1 562 ? 15.872 2.897 -24.098 1.00 22.77 562 SER A C 1
ATOM 4153 O O . SER A 1 562 ? 15.033 3.234 -24.909 1.00 24.40 562 SER A O 1
ATOM 4156 N N . ASP A 1 563 ? 15.714 1.816 -23.343 1.00 23.94 563 ASP A N 1
ATOM 4157 C CA . ASP A 1 563 ? 14.446 1.075 -23.330 1.00 24.27 563 ASP A CA 1
ATOM 4158 C C . ASP A 1 563 ? 13.444 1.820 -22.470 1.00 24.16 563 ASP A C 1
ATOM 4159 O O . ASP A 1 563 ? 12.281 1.385 -22.345 1.00 23.38 563 ASP A O 1
ATOM 4164 N N . ASN A 1 564 ? 13.911 2.879 -21.793 1.00 22.71 564 ASN A N 1
ATOM 4165 C CA . ASN A 1 564 ? 13.027 3.727 -20.976 1.00 21.67 564 ASN A CA 1
ATOM 4166 C C . ASN A 1 564 ? 12.251 2.970 -19.927 1.00 20.16 564 ASN A C 1
ATOM 4167 O O . ASN A 1 564 ? 11.074 3.253 -19.676 1.00 19.00 564 ASN A O 1
ATOM 4172 N N . GLN A 1 565 ? 12.916 2.005 -19.309 1.00 18.35 565 GLN A N 1
ATOM 4173 C CA . GLN A 1 565 ? 12.336 1.317 -18.173 1.00 18.03 565 GLN A CA 1
ATOM 4174 C C . GLN A 1 565 ? 12.840 1.962 -16.890 1.00 17.37 565 GLN A C 1
ATOM 4175 O O . GLN A 1 565 ? 14.038 2.097 -16.694 1.00 17.84 565 GLN A O 1
ATOM 4181 N N . ALA A 1 566 ? 11.920 2.330 -16.012 1.00 17.31 566 ALA A N 1
ATOM 4182 C CA . ALA A 1 566 ? 12.238 2.995 -14.754 1.00 17.28 566 ALA A CA 1
ATOM 4183 C C . ALA A 1 566 ? 11.102 2.751 -13.768 1.00 17.30 566 ALA A C 1
ATOM 4184 O O . ALA A 1 566 ? 9.998 2.377 -14.175 1.00 15.84 566 ALA A O 1
ATOM 4186 N N . ARG A 1 567 ? 11.365 3.040 -12.497 1.00 15.62 567 ARG A N 1
ATOM 4187 C CA . ARG A 1 567 ? 10.300 3.196 -11.508 1.00 16.14 567 ARG A CA 1
ATOM 4188 C C . ARG A 1 567 ? 10.366 4.590 -10.815 1.00 15.54 567 ARG A C 1
ATOM 4189 O O . ARG A 1 567 ? 11.442 5.052 -10.476 1.00 12.47 567 ARG A O 1
ATOM 4197 N N . CYS A 1 568 ? 9.215 5.211 -10.573 1.00 14.96 568 CYS A N 1
ATOM 4198 C CA . CYS A 1 568 ? 9.194 6.472 -9.855 1.00 18.56 568 CYS A CA 1
ATOM 4199 C C . CYS A 1 568 ? 8.495 6.371 -8.494 1.00 18.33 568 CYS A C 1
ATOM 4200 O O . CYS A 1 568 ? 7.531 5.637 -8.333 1.00 19.58 568 CYS A O 1
ATOM 4203 N N . GLY A 1 569 ? 8.927 7.178 -7.538 1.00 19.16 569 GLY A N 1
ATOM 4204 C CA . GLY A 1 569 ? 8.270 7.185 -6.240 1.00 17.52 569 GLY A CA 1
ATOM 4205 C C . GLY A 1 569 ? 8.619 8.465 -5.526 1.00 18.70 569 GLY A C 1
ATOM 4206 O O . GLY A 1 569 ? 9.358 9.317 -6.042 1.00 20.01 569 GLY A O 1
ATOM 4207 N N . VAL A 1 570 ? 8.119 8.603 -4.310 1.00 18.08 570 VAL A N 1
ATOM 4208 C CA . VAL A 1 570 ? 8.211 9.859 -3.638 1.00 16.65 570 VAL A CA 1
ATOM 4209 C C . VAL A 1 570 ? 8.674 9.627 -2.203 1.00 17.58 570 VAL A C 1
ATOM 4210 O O . VAL A 1 570 ? 8.047 8.876 -1.457 1.00 16.53 570 VAL A O 1
ATOM 4214 N N . ARG A 1 571 ? 9.783 10.277 -1.849 1.00 17.02 571 ARG A N 1
ATOM 4215 C CA . ARG A 1 571 ? 10.394 10.104 -0.564 1.00 17.86 571 ARG A CA 1
ATOM 4216 C C . ARG A 1 571 ? 9.776 11.111 0.409 1.00 20.95 571 ARG A C 1
ATOM 4217 O O . ARG A 1 571 ? 9.236 12.162 0.002 1.00 21.35 571 ARG A O 1
ATOM 4225 N N . CYS A 1 572 ? 9.844 10.804 1.699 1.00 21.36 572 CYS A N 1
ATOM 4226 C CA . CYS A 1 572 ? 9.478 11.775 2.696 1.00 21.22 572 CYS A CA 1
ATOM 4227 C C . CYS A 1 572 ? 10.781 12.210 3.373 1.00 21.91 572 CYS A C 1
ATOM 4228 O O . CYS A 1 572 ? 11.353 11.448 4.125 1.00 22.81 572 CYS A O 1
ATOM 4231 N N . ALA A 1 573 ? 11.255 13.427 3.083 1.00 23.02 573 ALA A N 1
ATOM 4232 C CA . ALA A 1 573 ? 12.562 13.918 3.563 1.00 23.35 573 ALA A CA 1
ATOM 4233 C C . ALA A 1 573 ? 12.447 14.856 4.761 1.00 24.70 573 ALA A C 1
ATOM 4234 O O . ALA A 1 573 ? 11.507 15.643 4.866 1.00 26.19 573 ALA A O 1
ATOM 4236 N N . ILE A 1 574 ? 13.452 14.842 5.625 1.00 24.82 574 ILE A N 1
ATOM 4237 C CA . ILE A 1 574 ? 13.472 15.734 6.765 1.00 23.57 574 ILE A CA 1
ATOM 4238 C C . ILE A 1 574 ? 14.820 16.424 6.720 1.00 24.27 574 ILE A C 1
ATOM 4239 O O . ILE A 1 574 ? 15.803 15.848 6.303 1.00 22.96 574 ILE A O 1
ATOM 4244 N N . ARG A 1 575 ? 14.838 17.717 6.995 1.00 27.14 575 ARG A N 1
ATOM 4245 C CA . ARG A 1 575 ? 16.017 18.535 6.664 1.00 27.83 575 ARG A CA 1
ATOM 4246 C C . ARG A 1 575 ? 17.203 18.194 7.542 1.00 26.66 575 ARG A C 1
ATOM 4247 O O . ARG A 1 575 ? 18.342 18.440 7.139 1.00 27.58 575 ARG A O 1
ATOM 4255 N N . ASP A 1 576 ? 16.947 17.602 8.715 1.00 24.20 576 ASP A N 1
ATOM 4256 C CA . ASP A 1 576 ? 18.025 17.083 9.550 1.00 22.42 576 ASP A CA 1
ATOM 4257 C C . ASP A 1 576 ? 18.378 15.599 9.259 1.00 22.52 576 ASP A C 1
ATOM 4258 O O . ASP A 1 576 ? 19.209 15.013 9.955 1.00 23.31 576 ASP A O 1
ATOM 4263 N N . HIS A 1 577 ? 17.774 15.012 8.222 1.00 22.10 577 HIS A N 1
ATOM 4264 C CA . HIS A 1 577 ? 18.170 13.695 7.694 1.00 22.16 577 HIS A CA 1
ATOM 4265 C C . HIS A 1 577 ? 17.887 12.512 8.620 1.00 21.18 577 HIS A C 1
ATOM 4266 O O . HIS A 1 577 ? 18.434 11.422 8.425 1.00 19.68 577 HIS A O 1
ATOM 4273 N N . LEU A 1 578 ? 17.120 12.752 9.675 1.00 20.03 578 LEU A N 1
ATOM 4274 C CA . LEU A 1 578 ? 16.720 11.693 10.593 1.00 20.07 578 LEU A CA 1
ATOM 4275 C C . LEU A 1 578 ? 15.229 11.483 10.495 1.00 19.02 578 LEU A C 1
ATOM 4276 O O . LEU A 1 578 ? 14.481 12.425 10.300 1.00 18.98 578 LEU A O 1
ATOM 4281 N N . PRO A 1 579 ? 14.805 10.226 10.561 1.00 18.08 579 PRO A N 1
ATOM 4282 C CA . PRO A 1 579 ? 13.426 9.829 10.603 1.00 17.24 579 PRO A CA 1
ATOM 4283 C C . PRO A 1 579 ? 12.636 10.521 11.705 1.00 17.29 579 PRO A C 1
ATOM 4284 O O . PRO A 1 579 ? 13.193 11.175 12.592 1.00 17.45 579 PRO A O 1
ATOM 4296 N N . VAL A 1 581 ? 9.721 9.374 14.456 1.00 15.18 581 VAL A N 1
ATOM 4297 C CA . VAL A 1 581 ? 9.055 8.232 14.995 1.00 13.90 581 VAL A CA 1
ATOM 4298 C C . VAL A 1 581 ? 8.593 8.532 16.401 1.00 14.52 581 VAL A C 1
ATOM 4299 O O . VAL A 1 581 ? 9.395 8.899 17.262 1.00 15.75 581 VAL A O 1
ATOM 4303 N N . GLY A 1 582 ? 7.292 8.397 16.650 1.00 14.85 582 GLY A N 1
ATOM 4304 C CA . GLY A 1 582 ? 6.820 8.566 17.995 1.00 16.15 582 GLY A CA 1
ATOM 4305 C C . GLY A 1 582 ? 5.373 8.919 17.973 1.00 19.35 582 GLY A C 1
ATOM 4306 O O . GLY A 1 582 ? 4.689 8.650 16.988 1.00 20.07 582 GLY A O 1
ATOM 4307 N N . ALA A 1 583 ? 4.903 9.508 19.083 1.00 21.94 583 ALA A N 1
ATOM 4308 C CA . ALA A 1 583 ? 3.542 10.018 19.211 1.00 20.52 583 ALA A CA 1
ATOM 4309 C C . ALA A 1 583 ? 3.375 11.246 18.331 1.00 21.42 583 ALA A C 1
ATOM 4310 O O . ALA A 1 583 ? 4.308 12.050 18.198 1.00 23.00 583 ALA A O 1
ATOM 4312 N N . VAL A 1 584 ? 2.197 11.395 17.718 1.00 21.83 584 VAL A N 1
ATOM 4313 C CA . VAL A 1 584 ? 1.929 12.571 16.901 1.00 22.76 584 VAL A CA 1
ATOM 4314 C C . VAL A 1 584 ? 1.642 13.777 17.823 1.00 24.11 584 VAL A C 1
ATOM 4315 O O . VAL A 1 584 ? 0.688 13.756 18.594 1.00 25.09 584 VAL A O 1
ATOM 4319 N N . PRO A 1 585 ? 2.533 14.790 17.805 1.00 23.65 585 PRO A N 1
ATOM 4320 C CA . PRO A 1 585 ? 2.488 15.880 18.767 1.00 24.25 585 PRO A CA 1
ATOM 4321 C C . PRO A 1 585 ? 1.365 16.906 18.477 1.00 26.32 585 PRO A C 1
ATOM 4322 O O . PRO A 1 585 ? 0.915 17.033 17.321 1.00 26.27 585 PRO A O 1
ATOM 4326 N N . ASP A 1 586 ? 0.880 17.576 19.525 1.00 28.30 586 ASP A N 1
ATOM 4327 C CA . ASP A 1 586 ? -0.216 18.568 19.384 1.00 31.87 586 ASP A CA 1
ATOM 4328 C C . ASP A 1 586 ? 0.388 19.981 19.324 1.00 32.33 586 ASP A C 1
ATOM 4329 O O . ASP A 1 586 ? 0.923 20.459 20.311 1.00 31.95 586 ASP A O 1
ATOM 4334 N N . TYR A 1 587 ? 0.400 20.583 18.134 1.00 34.46 587 TYR A N 1
ATOM 4335 C CA . TYR A 1 587 ? 1.046 21.889 17.894 1.00 35.49 587 TYR A CA 1
ATOM 4336 C C . TYR A 1 587 ? 0.536 22.993 18.792 1.00 36.41 587 TYR A C 1
ATOM 4337 O O . TYR A 1 587 ? 1.290 23.526 19.630 1.00 37.55 587 TYR A O 1
ATOM 4346 N N . ALA A 1 588 ? -0.731 23.363 18.588 1.00 36.56 588 ALA A N 1
ATOM 4347 C CA . ALA A 1 588 ? -1.366 24.379 19.402 1.00 36.34 588 ALA A CA 1
ATOM 4348 C C . ALA A 1 588 ? -0.985 24.253 20.896 1.00 36.89 588 ALA A C 1
ATOM 4349 O O . ALA A 1 588 ? -0.407 25.194 21.475 1.00 36.64 588 ALA A O 1
ATOM 4351 N N . ALA A 1 589 ? -1.245 23.091 21.499 1.00 35.70 589 ALA A N 1
ATOM 4352 C CA . ALA A 1 589 ? -0.996 22.900 22.934 1.00 36.39 589 ALA A CA 1
ATOM 4353 C C . ALA A 1 589 ? 0.496 22.917 23.289 1.00 36.98 589 ALA A C 1
ATOM 4354 O O . ALA A 1 589 ? 0.894 23.216 24.429 1.00 37.94 589 ALA A O 1
ATOM 4356 N N . THR A 1 590 ? 1.334 22.625 22.310 1.00 36.11 590 THR A N 1
ATOM 4357 C CA . THR A 1 590 ? 2.757 22.576 22.583 1.00 36.13 590 THR A CA 1
ATOM 4358 C C . THR A 1 590 ? 3.259 23.993 22.746 1.00 37.35 590 THR A C 1
ATOM 4359 O O . THR A 1 590 ? 3.937 24.304 23.722 1.00 37.47 590 THR A O 1
ATOM 4363 N N . LEU A 1 591 ? 2.881 24.853 21.802 1.00 39.56 591 LEU A N 1
ATOM 4364 C CA . LEU A 1 591 ? 3.234 26.279 21.851 1.00 42.00 591 LEU A CA 1
ATOM 4365 C C . LEU A 1 591 ? 2.656 27.003 23.076 1.00 43.29 591 LEU A C 1
ATOM 4366 O O . LEU A 1 591 ? 3.344 27.816 23.689 1.00 44.70 591 LEU A O 1
ATOM 4371 N N . ALA A 1 592 ? 1.423 26.675 23.454 1.00 45.04 592 ALA A N 1
ATOM 4372 C CA . ALA A 1 592 ? 0.768 27.303 24.608 1.00 46.75 592 ALA A CA 1
ATOM 4373 C C . ALA A 1 592 ? 1.353 26.777 25.905 1.00 47.80 592 ALA A C 1
ATOM 4374 O O . ALA A 1 592 ? 1.457 27.505 26.911 1.00 49.63 592 ALA A O 1
ATOM 4376 N N . GLN A 1 593 ? 1.717 25.505 25.896 1.00 46.73 593 GLN A N 1
ATOM 4377 C CA . GLN A 1 593 ? 2.191 24.889 27.114 1.00 45.91 593 GLN A CA 1
ATOM 4378 C C . GLN A 1 593 ? 3.694 25.124 27.371 1.00 45.38 593 GLN A C 1
ATOM 4379 O O . GLN A 1 593 ? 4.123 25.091 28.523 1.00 43.86 593 GLN A O 1
ATOM 4385 N N . TYR A 1 594 ? 4.485 25.379 26.321 1.00 45.49 594 TYR A N 1
ATOM 4386 C CA . TYR A 1 594 ? 5.942 25.603 26.510 1.00 46.67 594 TYR A CA 1
ATOM 4387 C C . TYR A 1 594 ? 6.429 27.027 26.188 1.00 46.92 594 TYR A C 1
ATOM 4388 O O . TYR A 1 594 ? 7.626 27.261 25.958 1.00 44.66 594 TYR A O 1
ATOM 4397 N N . GLN A 1 595 ? 5.506 27.980 26.182 1.00 49.07 595 GLN A N 1
ATOM 4398 C CA . GLN A 1 595 ? 5.897 29.380 26.010 1.00 51.82 595 GLN A CA 1
ATOM 4399 C C . GLN A 1 595 ? 6.856 29.751 27.147 1.00 51.68 595 GLN A C 1
ATOM 4400 O O . GLN A 1 595 ? 7.790 30.532 26.960 1.00 51.16 595 GLN A O 1
ATOM 4406 N N . ASP A 1 596 ? 6.685 29.042 28.267 1.00 52.50 596 ASP A N 1
ATOM 4407 C CA . ASP A 1 596 ? 7.340 29.292 29.556 1.00 52.24 596 ASP A CA 1
ATOM 4408 C C . ASP A 1 596 ? 8.585 28.416 29.810 1.00 51.87 596 ASP A C 1
ATOM 4409 O O . ASP A 1 596 ? 9.268 28.576 30.829 1.00 50.91 596 ASP A O 1
ATOM 4414 N N . LEU A 1 597 ? 8.868 27.512 28.864 1.00 52.00 597 LEU A N 1
ATOM 4415 C CA . LEU A 1 597 ? 9.832 26.402 29.019 1.00 50.77 597 LEU A CA 1
ATOM 4416 C C . LEU A 1 597 ? 11.228 26.865 29.370 1.00 50.58 597 LEU A C 1
ATOM 4417 O O . LEU A 1 597 ? 11.827 26.348 30.319 1.00 49.22 597 LEU A O 1
ATOM 4422 N N . SER A 1 598 ? 11.756 27.807 28.590 1.00 50.24 598 SER A N 1
ATOM 4423 C CA . SER A 1 598 ? 13.128 28.247 28.814 1.00 51.30 598 SER A CA 1
ATOM 4424 C C . SER A 1 598 ? 13.364 28.827 30.222 1.00 51.10 598 SER A C 1
ATOM 4425 O O . SER A 1 598 ? 14.412 28.600 30.828 1.00 50.37 598 SER A O 1
ATOM 4428 N N . ARG A 1 599 ? 12.382 29.546 30.755 1.00 51.03 599 ARG A N 1
ATOM 4429 C CA . ARG A 1 599 ? 12.539 30.092 32.091 1.00 52.93 599 ARG A CA 1
ATOM 4430 C C . ARG A 1 599 ? 12.615 28.959 33.114 1.00 53.57 599 ARG A C 1
ATOM 4431 O O . ARG A 1 599 ? 13.424 28.992 34.046 1.00 53.46 599 ARG A O 1
ATOM 4439 N N . ARG A 1 600 ? 11.776 27.950 32.911 1.00 54.40 600 ARG A N 1
ATOM 4440 C CA . ARG A 1 600 ? 11.645 26.828 33.842 1.00 55.66 600 ARG A CA 1
ATOM 4441 C C . ARG A 1 600 ? 12.915 25.987 34.068 1.00 55.38 600 ARG A C 1
ATOM 4442 O O . ARG A 1 600 ? 13.097 25.424 35.149 1.00 55.65 600 ARG A O 1
ATOM 4450 N N . ILE A 1 601 ? 13.797 25.940 33.073 1.00 55.43 601 ILE A N 1
ATOM 4451 C CA . ILE A 1 601 ? 14.950 25.031 33.092 1.00 56.11 601 ILE A CA 1
ATOM 4452 C C . ILE A 1 601 ? 16.274 25.691 33.525 1.00 56.15 601 ILE A C 1
ATOM 4453 O O . ILE A 1 601 ? 16.524 26.877 33.274 1.00 56.40 601 ILE A O 1
ATOM 4458 N N . ASN A 1 610 ? 12.466 22.624 38.314 1.00 65.07 610 ASN A N 1
ATOM 4459 C CA . ASN A 1 610 ? 11.013 22.711 38.250 1.00 65.27 610 ASN A CA 1
ATOM 4460 C C . ASN A 1 610 ? 10.394 21.376 37.818 1.00 64.76 610 ASN A C 1
ATOM 4461 O O . ASN A 1 610 ? 11.098 20.504 37.294 1.00 65.00 610 ASN A O 1
ATOM 4463 N N . ASP A 1 611 ? 9.090 21.200 38.065 1.00 64.27 611 ASP A N 1
ATOM 4464 C CA . ASP A 1 611 ? 8.383 19.995 37.579 1.00 62.90 611 ASP A CA 1
ATOM 4465 C C . ASP A 1 611 ? 7.324 20.264 36.495 1.00 60.94 611 ASP A C 1
ATOM 4466 O O . ASP A 1 611 ? 6.169 20.605 36.780 1.00 60.56 611 ASP A O 1
ATOM 4471 N N . ILE A 1 612 ? 7.738 20.020 35.253 1.00 57.78 612 ILE A N 1
ATOM 4472 C CA . ILE A 1 612 ? 7.040 20.486 34.062 1.00 54.56 612 ILE A CA 1
ATOM 4473 C C . ILE A 1 612 ? 6.235 19.365 33.424 1.00 51.79 612 ILE A C 1
ATOM 4474 O O . ILE A 1 612 ? 6.649 18.210 33.477 1.00 52.45 612 ILE A O 1
ATOM 4479 N N . ALA A 1 613 ? 5.081 19.697 32.846 1.00 48.46 613 ALA A N 1
ATOM 4480 C CA . ALA A 1 613 ? 4.216 18.687 32.221 1.00 45.84 613 ALA A CA 1
ATOM 4481 C C . ALA A 1 613 ? 4.847 18.029 30.975 1.00 42.88 613 ALA A C 1
ATOM 4482 O O . ALA A 1 613 ? 5.744 18.582 30.358 1.00 42.25 613 ALA A O 1
ATOM 4484 N N . VAL A 1 614 ? 4.389 16.829 30.640 1.00 40.40 614 VAL A N 1
ATOM 4485 C CA . VAL A 1 614 ? 4.927 16.103 29.492 1.00 38.04 614 VAL A CA 1
ATOM 4486 C C . VAL A 1 614 ? 4.363 16.664 28.185 1.00 36.05 614 VAL A C 1
ATOM 4487 O O . VAL A 1 614 ? 3.281 17.275 28.163 1.00 34.36 614 VAL A O 1
ATOM 4491 N N . ALA A 1 615 ? 5.121 16.471 27.107 1.00 34.23 615 ALA A N 1
ATOM 4492 C CA . ALA A 1 615 ? 4.763 16.989 25.792 1.00 33.79 615 ALA A CA 1
ATOM 4493 C C . ALA A 1 615 ? 3.310 16.634 25.430 1.00 33.69 615 ALA A C 1
ATOM 4494 O O . ALA A 1 615 ? 2.901 15.470 25.584 1.00 33.62 615 ALA A O 1
ATOM 4496 N N . PRO A 1 616 ? 2.516 17.639 24.990 1.00 32.09 616 PRO A N 1
ATOM 4497 C CA . PRO A 1 616 ? 1.121 17.396 24.587 1.00 31.00 616 PRO A CA 1
ATOM 4498 C C . PRO A 1 616 ? 1.087 16.658 23.262 1.00 30.47 616 PRO A C 1
ATOM 4499 O O . PRO A 1 616 ? 1.893 16.969 22.366 1.00 30.25 616 PRO A O 1
ATOM 4503 N N . VAL A 1 617 ? 0.139 15.731 23.119 1.00 28.66 617 VAL A N 1
ATOM 4504 C CA . VAL A 1 617 ? 0.023 14.910 21.910 1.00 27.58 617 VAL A CA 1
ATOM 4505 C C . VAL A 1 617 ? -1.449 14.640 21.571 1.00 26.86 617 VAL A C 1
ATOM 4506 O O . VAL A 1 617 ? -2.300 14.783 22.428 1.00 28.24 617 VAL A O 1
ATOM 4510 N N . TRP A 1 618 ? -1.735 14.270 20.328 1.00 25.13 618 TRP A N 1
ATOM 4511 C CA . TRP A 1 618 ? -3.015 13.673 19.971 1.00 26.60 618 TRP A CA 1
ATOM 4512 C C . TRP A 1 618 ? -3.146 12.305 20.640 1.00 26.21 618 TRP A C 1
ATOM 4513 O O . TRP A 1 618 ? -2.170 11.555 20.714 1.00 26.69 618 TRP A O 1
ATOM 4524 N N . PRO A 1 619 ? -4.341 11.987 21.172 1.00 26.41 619 PRO A N 1
ATOM 4525 C CA . PRO A 1 619 ? -4.376 10.779 22.015 1.00 24.64 619 PRO A CA 1
ATOM 4526 C C . PRO A 1 619 ? -4.392 9.515 21.171 1.00 23.91 619 PRO A C 1
ATOM 4527 O O . PRO A 1 619 ? -5.163 9.422 20.207 1.00 21.94 619 PRO A O 1
ATOM 4531 N N . GLU A 1 620 ? -3.514 8.570 21.538 1.00 23.07 620 GLU A N 1
ATOM 4532 C CA . GLU A 1 620 ? -3.469 7.214 20.963 1.00 22.73 620 GLU A CA 1
ATOM 4533 C C . GLU A 1 620 ? -3.104 7.226 19.511 1.00 21.08 620 GLU A C 1
ATOM 4534 O O . GLU A 1 620 ? -3.592 6.398 18.758 1.00 21.02 620 GLU A O 1
ATOM 4540 N N . LEU A 1 621 ? -2.308 8.215 19.111 1.00 21.22 621 LEU A N 1
ATOM 4541 C CA . LEU A 1 621 ? -1.966 8.416 17.706 1.00 19.05 621 LEU A CA 1
ATOM 4542 C C . LEU A 1 621 ? -0.462 8.534 17.599 1.00 19.03 621 LEU A C 1
ATOM 4543 O O . LEU A 1 621 ? 0.163 9.345 18.303 1.00 16.65 621 LEU A O 1
ATOM 4548 N N . PHE A 1 622 ? 0.107 7.706 16.712 1.00 18.69 622 PHE A N 1
ATOM 4549 C CA . PHE A 1 622 ? 1.543 7.518 16.622 1.00 18.33 622 PHE A CA 1
ATOM 4550 C C . PHE A 1 622 ? 1.936 7.472 15.182 1.00 18.62 622 PHE A C 1
ATOM 4551 O O . PHE A 1 622 ? 1.084 7.354 14.304 1.00 19.38 622 PHE A O 1
ATOM 4567 N N . VAL A 1 624 ? 5.366 6.816 12.165 1.00 14.56 624 VAL A N 1
ATOM 4568 C CA . VAL A 1 624 ? 6.700 6.395 11.855 1.00 14.51 624 VAL A CA 1
ATOM 4569 C C . VAL A 1 624 ? 6.939 6.641 10.386 1.00 15.20 624 VAL A C 1
ATOM 4570 O O . VAL A 1 624 ? 6.132 6.252 9.523 1.00 14.29 624 VAL A O 1
ATOM 4574 N N . GLY A 1 625 ? 8.037 7.327 10.094 1.00 14.35 625 GLY A N 1
ATOM 4575 C CA . GLY A 1 625 ? 8.347 7.645 8.702 1.00 15.58 625 GLY A CA 1
ATOM 4576 C C . GLY A 1 625 ? 9.368 8.736 8.555 1.00 16.64 625 GLY A C 1
ATOM 4577 O O . GLY A 1 625 ? 10.133 9.037 9.483 1.00 17.59 625 GLY A O 1
ATOM 4578 N N . GLY A 1 626 ? 9.406 9.342 7.386 1.00 18.29 626 GLY A N 1
ATOM 4579 C CA . GLY A 1 626 ? 10.387 10.406 7.189 1.00 17.45 626 GLY A CA 1
ATOM 4580 C C . GLY A 1 626 ? 11.691 9.732 6.873 1.00 17.74 626 GLY A C 1
ATOM 4581 O O . GLY A 1 626 ? 12.743 10.232 7.246 1.00 19.74 626 GLY A O 1
ATOM 4582 N N . LEU A 1 627 ? 11.622 8.616 6.130 1.00 16.69 627 LEU A N 1
ATOM 4583 C CA . LEU A 1 627 ? 12.792 7.786 5.875 1.00 13.94 627 LEU A CA 1
ATOM 4584 C C . LEU A 1 627 ? 13.704 8.264 4.738 1.00 13.48 627 LEU A C 1
ATOM 4585 O O . LEU A 1 627 ? 14.785 7.711 4.523 1.00 12.27 627 LEU A O 1
ATOM 4590 N N . GLY A 1 628 ? 13.287 9.273 3.981 1.00 14.29 628 GLY A N 1
ATOM 4591 C CA . GLY A 1 628 ? 14.190 9.836 2.961 1.00 11.70 628 GLY A CA 1
ATOM 4592 C C . GLY A 1 628 ? 14.554 8.789 1.915 1.00 13.36 628 GLY A C 1
ATOM 4593 O O . GLY A 1 628 ? 13.661 8.208 1.264 1.00 13.72 628 GLY A O 1
ATOM 4594 N N . SER A 1 629 ? 15.856 8.627 1.691 1.00 11.73 629 SER A N 1
ATOM 4595 C CA . SER A 1 629 ? 16.405 7.655 0.776 1.00 13.72 629 SER A CA 1
ATOM 4596 C C . SER A 1 629 ? 17.142 6.520 1.510 1.00 13.63 629 SER A C 1
ATOM 4597 O O . SER A 1 629 ? 17.966 5.830 0.896 1.00 13.08 629 SER A O 1
ATOM 4600 N N . ARG A 1 630 ? 16.879 6.343 2.799 1.00 11.41 630 ARG A N 1
ATOM 4601 C CA . ARG A 1 630 ? 17.687 5.443 3.592 1.00 14.08 630 ARG A CA 1
ATOM 4602 C C . ARG A 1 630 ? 16.836 4.531 4.434 1.00 13.71 630 ARG A C 1
ATOM 4603 O O . ARG A 1 630 ? 17.345 3.912 5.368 1.00 16.04 630 ARG A O 1
ATOM 4611 N N . GLY A 1 631 ? 15.558 4.422 4.085 1.00 12.82 631 GLY A N 1
ATOM 4612 C CA . GLY A 1 631 ? 14.658 3.520 4.736 1.00 12.70 631 GLY A CA 1
ATOM 4613 C C . GLY A 1 631 ? 15.044 2.037 4.864 1.00 12.52 631 GLY A C 1
ATOM 4614 O O . GLY A 1 631 ? 14.673 1.395 5.851 1.00 11.13 631 GLY A O 1
ATOM 4615 N N . LEU A 1 632 ? 15.741 1.465 3.883 1.00 12.38 632 LEU A N 1
ATOM 4616 C CA . LEU A 1 632 ? 16.170 0.058 4.036 1.00 14.07 632 LEU A CA 1
ATOM 4617 C C . LEU A 1 632 ? 17.070 -0.108 5.283 1.00 14.15 632 LEU A C 1
ATOM 4618 O O . LEU A 1 632 ? 17.062 -1.146 5.958 1.00 13.56 632 LEU A O 1
ATOM 4623 N N . CYS A 1 633 ? 17.846 0.927 5.560 1.00 13.47 633 CYS A N 1
ATOM 4624 C CA . CYS A 1 633 ? 18.733 0.976 6.711 1.00 14.32 633 CYS A CA 1
ATOM 4625 C C . CYS A 1 633 ? 18.042 1.417 8.014 1.00 14.32 633 CYS A C 1
ATOM 4626 O O . CYS A 1 633 ? 18.301 0.876 9.081 1.00 15.83 633 CYS A O 1
ATOM 4629 N N . SER A 1 634 ? 17.160 2.406 7.936 1.00 14.24 634 SER A N 1
ATOM 4630 C CA . SER A 1 634 ? 16.595 2.965 9.133 1.00 13.51 634 SER A CA 1
ATOM 4631 C C . SER A 1 634 ? 15.286 2.341 9.559 1.00 12.25 634 SER A C 1
ATOM 4632 O O . SER A 1 634 ? 14.976 2.352 10.744 1.00 11.34 634 SER A O 1
ATOM 4635 N N . ALA A 1 635 ? 14.588 1.674 8.643 1.00 11.96 635 ALA A N 1
ATOM 4636 C CA . ALA A 1 635 ? 13.229 1.201 8.953 1.00 11.66 635 ALA A CA 1
ATOM 4637 C C . ALA A 1 635 ? 13.131 0.217 10.128 1.00 12.86 635 ALA A C 1
ATOM 4638 O O . ALA A 1 635 ? 12.303 0.416 11.035 1.00 13.03 635 ALA A O 1
ATOM 4640 N N . PRO A 1 636 ? 14.003 -0.820 10.157 1.00 13.03 636 PRO A N 1
ATOM 4641 C CA . PRO A 1 636 ? 13.853 -1.861 11.205 1.00 13.02 636 PRO A CA 1
ATOM 4642 C C . PRO A 1 636 ? 14.025 -1.312 12.615 1.00 14.98 636 PRO A C 1
ATOM 4643 O O . PRO A 1 636 ? 13.235 -1.643 13.527 1.00 17.33 636 PRO A O 1
ATOM 4647 N N . LEU A 1 637 ? 15.016 -0.445 12.812 1.00 13.84 637 LEU A N 1
ATOM 4648 C CA . LEU A 1 637 ? 15.188 0.135 14.136 1.00 13.34 637 LEU A CA 1
ATOM 4649 C C . LEU A 1 637 ? 14.062 1.094 14.564 1.00 13.18 637 LEU A C 1
ATOM 4650 O O . LEU A 1 637 ? 13.647 1.060 15.725 1.00 13.44 637 LEU A O 1
ATOM 4655 N N . VAL A 1 638 ? 13.572 1.944 13.658 1.00 12.15 638 VAL A N 1
ATOM 4656 C CA . VAL A 1 638 ? 12.480 2.864 14.022 1.00 11.99 638 VAL A CA 1
ATOM 4657 C C . VAL A 1 638 ? 11.180 2.094 14.363 1.00 12.78 638 VAL A C 1
ATOM 4658 O O . VAL A 1 638 ? 10.439 2.426 15.335 1.00 11.43 638 VAL A O 1
ATOM 4662 N N . ALA A 1 639 ? 10.982 0.993 13.647 1.00 12.59 639 ALA A N 1
ATOM 4663 C CA . ALA A 1 639 ? 9.853 0.114 13.899 1.00 12.60 639 ALA A CA 1
ATOM 4664 C C . ALA A 1 639 ? 9.943 -0.442 15.295 1.00 13.41 639 ALA A C 1
ATOM 4665 O O . ALA A 1 639 ? 8.963 -0.473 16.045 1.00 14.58 639 ALA A O 1
ATOM 4667 N N . GLU A 1 640 ? 11.136 -0.896 15.645 1.00 14.52 640 GLU A N 1
ATOM 4668 C CA . GLU A 1 640 ? 11.345 -1.519 16.923 1.00 14.85 640 GLU A CA 1
ATOM 4669 C C . GLU A 1 640 ? 11.257 -0.442 18.031 1.00 15.89 640 GLU A C 1
ATOM 4670 O O . GLU A 1 640 ? 10.692 -0.690 19.112 1.00 15.28 640 GLU A O 1
ATOM 4676 N N . ILE A 1 641 ? 11.808 0.752 17.768 1.00 15.48 641 ILE A N 1
ATOM 4677 C CA . ILE A 1 641 ? 11.626 1.893 18.689 1.00 14.28 641 ILE A CA 1
ATOM 4678 C C . ILE A 1 641 ? 10.130 2.179 18.878 1.00 14.02 641 ILE A C 1
ATOM 4679 O O . ILE A 1 641 ? 9.635 2.298 19.992 1.00 13.95 641 ILE A O 1
ATOM 4684 N N . LEU A 1 642 ? 9.374 2.202 17.802 1.00 13.92 642 LEU A N 1
ATOM 4685 C CA . LEU A 1 642 ? 7.959 2.558 17.966 1.00 14.02 642 LEU A CA 1
ATOM 4686 C C . LEU A 1 642 ? 7.190 1.510 18.763 1.00 15.13 642 LEU A C 1
ATOM 4687 O O . LEU A 1 642 ? 6.378 1.852 19.634 1.00 15.28 642 LEU A O 1
ATOM 4692 N N . ALA A 1 643 ? 7.432 0.229 18.480 1.00 15.75 643 ALA A N 1
ATOM 4693 C CA . ALA A 1 643 ? 6.729 -0.816 19.245 1.00 14.36 643 ALA A CA 1
ATOM 4694 C C . ALA A 1 643 ? 7.077 -0.783 20.730 1.00 14.18 643 ALA A C 1
ATOM 4695 O O . ALA A 1 643 ? 6.197 -0.901 21.598 1.00 14.92 643 ALA A O 1
ATOM 4697 N N . ALA A 1 644 ? 8.357 -0.607 21.026 1.00 14.47 644 ALA A N 1
ATOM 4698 C CA . ALA A 1 644 ? 8.847 -0.608 22.389 1.00 14.61 644 ALA A CA 1
ATOM 4699 C C . ALA A 1 644 ? 8.238 0.569 23.167 1.00 16.11 644 ALA A C 1
ATOM 4700 O O . ALA A 1 644 ? 7.738 0.407 24.294 1.00 17.27 644 ALA A O 1
ATOM 4702 N N . GLN A 1 645 ? 8.227 1.734 22.532 1.00 15.60 645 GLN A N 1
ATOM 4703 C CA . GLN A 1 645 ? 7.605 2.932 23.111 1.00 16.92 645 GLN A CA 1
ATOM 4704 C C . GLN A 1 645 ? 6.119 2.744 23.393 1.00 17.08 645 GLN A C 1
ATOM 4705 O O . GLN A 1 645 ? 5.642 3.049 24.481 1.00 16.40 645 GLN A O 1
ATOM 4719 N N . PHE A 1 647 ? 4.521 0.249 24.007 1.00 21.52 647 PHE A N 1
ATOM 4720 C CA . PHE A 1 647 ? 4.350 -0.732 25.085 1.00 21.38 647 PHE A CA 1
ATOM 4721 C C . PHE A 1 647 ? 4.966 -0.222 26.399 1.00 21.62 647 PHE A C 1
ATOM 4722 O O . PHE A 1 647 ? 4.937 -0.918 27.409 1.00 21.88 647 PHE A O 1
ATOM 4730 N N . GLY A 1 648 ? 5.504 0.995 26.382 1.00 21.14 648 GLY A N 1
ATOM 4731 C CA . GLY A 1 648 ? 6.115 1.600 27.579 1.00 20.47 648 GLY A CA 1
ATOM 4732 C C . GLY A 1 648 ? 7.416 0.939 28.041 1.00 21.00 648 GLY A C 1
ATOM 4733 O O . GLY A 1 648 ? 7.732 0.923 29.232 1.00 20.77 648 GLY A O 1
ATOM 4734 N N . GLU A 1 649 ? 8.156 0.355 27.102 1.00 20.59 649 GLU A N 1
ATOM 4735 C CA . GLU A 1 649 ? 9.341 -0.408 27.425 1.00 20.14 649 GLU A CA 1
ATOM 4736 C C . GLU A 1 649 ? 10.570 0.476 27.322 1.00 18.93 649 GLU A C 1
ATOM 4737 O O . GLU A 1 649 ? 10.518 1.542 26.706 1.00 18.84 649 GLU A O 1
ATOM 4743 N N . PRO A 1 650 ? 11.713 -0.011 27.823 1.00 19.63 650 PRO A N 1
ATOM 4744 C CA . PRO A 1 650 ? 12.993 0.691 27.679 1.00 20.07 650 PRO A CA 1
ATOM 4745 C C . PRO A 1 650 ? 13.428 0.726 26.241 1.00 19.16 650 PRO A C 1
ATOM 4746 O O . PRO A 1 650 ? 13.203 -0.239 25.522 1.00 19.64 650 PRO A O 1
ATOM 4750 N N . LEU A 1 651 ? 14.014 1.84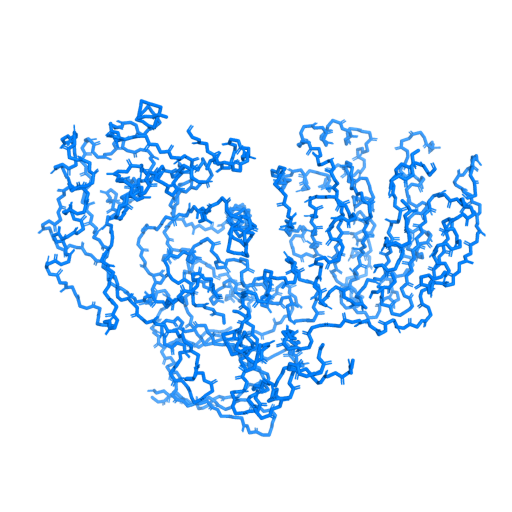0 25.810 1.00 18.50 651 LEU A N 1
ATOM 4751 C CA . LEU A 1 651 ? 14.296 2.029 24.384 1.00 18.34 651 LEU A CA 1
ATOM 4752 C C . LEU A 1 651 ? 15.774 1.877 24.113 1.00 17.60 651 LEU A C 1
ATOM 4753 O O . LEU A 1 651 ? 16.585 2.049 25.012 1.00 18.93 651 LEU A O 1
ATOM 4758 N N . PRO A 1 652 ? 16.128 1.510 22.873 1.00 17.73 652 PRO A N 1
ATOM 4759 C CA . PRO A 1 652 ? 17.502 1.122 22.537 1.00 17.56 652 PRO A CA 1
ATOM 4760 C C . PRO A 1 652 ? 18.427 2.258 22.074 1.00 17.77 652 PRO A C 1
ATOM 4761 O O . PRO A 1 652 ? 19.304 2.043 21.213 1.00 19.03 652 PRO A O 1
ATOM 4765 N N . LEU A 1 653 ? 18.232 3.460 22.589 1.00 16.72 653 LEU A N 1
ATOM 4766 C CA . LEU A 1 653 ? 19.154 4.551 22.228 1.00 15.78 653 LEU A CA 1
ATOM 4767 C C . LEU A 1 653 ? 19.273 5.525 23.390 1.00 15.24 653 LEU A C 1
ATOM 4768 O O . LEU A 1 653 ? 18.519 5.430 24.351 1.00 15.09 653 LEU A O 1
ATOM 4773 N N . ASP A 1 654 ? 20.214 6.454 23.304 1.00 16.50 654 ASP A N 1
ATOM 4774 C CA . ASP A 1 654 ? 20.416 7.448 24.378 1.00 16.79 654 ASP A CA 1
ATOM 4775 C C . ASP A 1 654 ? 19.467 8.635 24.193 1.00 16.31 654 ASP A C 1
ATOM 4776 O O . ASP A 1 654 ? 18.778 8.719 23.186 1.00 16.94 654 ASP A O 1
ATOM 4781 N N . ALA A 1 655 ? 19.416 9.537 25.169 1.00 17.87 655 ALA A N 1
ATOM 4782 C CA . ALA A 1 655 ? 18.446 10.643 25.178 1.00 19.44 655 ALA A CA 1
ATOM 4783 C C . ALA A 1 655 ? 18.547 11.571 23.972 1.00 20.56 655 ALA A C 1
ATOM 4784 O O . ALA A 1 655 ? 17.530 11.821 23.299 1.00 21.01 655 ALA A O 1
ATOM 4786 N N . LYS A 1 656 ? 19.751 12.067 23.663 1.00 21.21 656 LYS A N 1
ATOM 4787 C CA . LYS A 1 656 ? 19.863 12.973 22.517 1.00 22.68 656 LYS A CA 1
ATOM 4788 C C . LYS A 1 656 ? 19.504 12.321 21.208 1.00 20.72 656 LYS A C 1
ATOM 4789 O O . LYS A 1 656 ? 18.930 12.985 20.339 1.00 22.31 656 LYS A O 1
ATOM 4795 N N . THR A 1 657 ? 19.808 11.031 21.059 1.00 18.65 657 THR A N 1
ATOM 4796 C CA . THR A 1 657 ? 19.525 10.354 19.786 1.00 17.18 657 THR A CA 1
ATOM 4797 C C . THR A 1 657 ? 18.020 10.113 19.647 1.00 16.62 657 THR A C 1
ATOM 4798 O O . THR A 1 657 ? 17.490 10.288 18.559 1.00 16.31 657 THR A O 1
ATOM 4802 N N . LEU A 1 658 ? 17.341 9.766 20.744 1.00 15.41 658 LEU A N 1
ATOM 4803 C CA . LEU A 1 658 ? 15.882 9.637 20.708 1.00 17.03 658 LEU A CA 1
ATOM 4804 C C . LEU A 1 658 ? 15.147 10.974 20.523 1.00 18.33 658 LEU A C 1
ATOM 4805 O O . LEU A 1 658 ? 14.196 11.071 19.735 1.00 17.35 658 LEU A O 1
ATOM 4810 N N . ALA A 1 659 ? 15.584 11.999 21.260 1.00 18.02 659 ALA A N 1
ATOM 4811 C CA . ALA A 1 659 ? 15.063 13.343 21.073 1.00 17.37 659 ALA A CA 1
ATOM 4812 C C . ALA A 1 659 ? 15.229 13.766 19.623 1.00 17.54 659 ALA A C 1
ATOM 4813 O O . ALA A 1 659 ? 14.371 14.446 19.092 1.00 19.00 659 ALA A O 1
ATOM 4815 N N . ALA A 1 660 ? 16.324 13.357 18.980 1.00 17.04 660 ALA A N 1
ATOM 4816 C CA . ALA A 1 660 ? 16.585 13.710 17.562 1.00 16.24 660 ALA A CA 1
ATOM 4817 C C . ALA A 1 660 ? 15.710 12.948 16.542 1.00 16.69 660 ALA A C 1
ATOM 4818 O O . ALA A 1 660 ? 15.700 13.288 15.343 1.00 16.21 660 ALA A O 1
ATOM 4820 N N . LEU A 1 661 ? 14.961 11.953 17.025 1.00 16.84 661 LEU A N 1
ATOM 4821 C CA . LEU A 1 661 ? 13.975 11.218 16.220 1.00 17.73 661 LEU A CA 1
ATOM 4822 C C . LEU A 1 661 ? 12.543 11.623 16.554 1.00 17.33 661 LEU A C 1
ATOM 4823 O O . LEU A 1 661 ? 11.590 11.248 15.862 1.00 17.29 661 LEU A O 1
ATOM 4828 N N . ASN A 1 662 ? 12.369 12.342 17.647 1.00 17.97 662 ASN A N 1
ATOM 4829 C CA . ASN A 1 662 ? 11.013 12.649 18.100 1.00 18.60 662 ASN A CA 1
ATOM 4830 C C . ASN A 1 662 ? 10.275 13.600 17.112 1.00 18.91 662 ASN A C 1
ATOM 4831 O O . ASN A 1 662 ? 10.876 14.502 16.510 1.00 17.40 662 ASN A O 1
ATOM 4836 N N . PRO A 1 663 ? 8.983 13.337 16.878 1.00 19.10 663 PRO A N 1
ATOM 4837 C CA . PRO A 1 663 ? 8.235 14.139 15.914 1.00 18.55 663 PRO A CA 1
ATOM 4838 C C . PRO A 1 663 ? 8.145 15.631 16.247 1.00 21.40 663 PRO A C 1
ATOM 4839 O O . PRO A 1 663 ? 8.133 16.491 15.328 1.00 21.94 663 PRO A O 1
ATOM 4843 N N . ASN A 1 664 ? 8.139 15.961 17.527 1.00 21.90 664 ASN A N 1
ATOM 4844 C CA . ASN A 1 664 ? 7.949 17.345 17.926 1.00 23.30 664 ASN A CA 1
ATOM 4845 C C . ASN A 1 664 ? 9.258 18.155 17.973 1.00 25.10 664 ASN A C 1
ATOM 4846 O O . ASN A 1 664 ? 9.273 19.311 18.420 1.00 26.79 664 ASN A O 1
ATOM 4851 N N . ARG A 1 665 ? 10.355 17.571 17.507 1.00 24.53 665 ARG A N 1
ATOM 4852 C CA . ARG A 1 665 ? 11.672 18.090 17.856 1.00 24.06 665 ARG A CA 1
ATOM 4853 C C . ARG A 1 665 ? 12.008 19.483 17.346 1.00 25.67 665 ARG A C 1
ATOM 4854 O O . ARG A 1 665 ? 12.836 20.186 17.954 1.00 25.70 665 ARG A O 1
ATOM 4862 N N . PHE A 1 666 ? 11.475 19.844 16.179 1.00 27.37 666 PHE A N 1
ATOM 4863 C CA . PHE A 1 666 ? 11.839 21.103 15.556 1.00 27.98 666 PHE A CA 1
ATOM 4864 C C . PHE A 1 666 ? 11.194 22.232 16.343 1.00 30.28 666 PHE A C 1
ATOM 4865 O O . PHE A 1 666 ? 11.754 23.331 16.447 1.00 30.41 666 PHE A O 1
ATOM 4873 N N . TRP A 1 667 ? 10.034 21.938 16.925 1.00 28.91 667 TRP A N 1
ATOM 4874 C CA . TRP A 1 667 ? 9.342 22.885 17.764 1.00 29.65 667 TRP A CA 1
ATOM 4875 C C . TRP A 1 667 ? 10.087 22.985 19.102 1.00 32.05 667 TRP A C 1
ATOM 4876 O O . TRP A 1 667 ? 10.504 24.067 19.524 1.00 33.43 667 TRP A O 1
ATOM 4887 N N . ILE A 1 668 ? 10.268 21.848 19.761 1.00 32.46 668 ILE A N 1
ATOM 4888 C CA . ILE A 1 668 ? 10.914 21.818 21.049 1.00 32.39 668 ILE A CA 1
ATOM 4889 C C . ILE A 1 668 ? 12.248 22.529 20.991 1.00 33.95 668 ILE A C 1
ATOM 4890 O O . ILE A 1 668 ? 12.556 23.297 21.891 1.00 35.57 668 ILE A O 1
ATOM 4895 N N . ARG A 1 669 ? 13.019 22.324 19.928 1.00 35.25 669 ARG A N 1
ATOM 4896 C CA . ARG A 1 669 ? 14.277 23.072 19.727 1.00 36.50 669 ARG A CA 1
ATOM 4897 C C . ARG A 1 669 ? 14.170 24.623 19.834 1.00 38.33 669 ARG A C 1
ATOM 4898 O O . ARG A 1 669 ? 15.027 25.255 20.472 1.00 37.78 669 ARG A O 1
ATOM 4906 N N . LYS A 1 670 ? 13.176 25.223 19.172 1.00 40.03 670 LYS A N 1
ATOM 4907 C CA . LYS A 1 670 ? 12.951 26.665 19.286 1.00 43.67 670 LYS A CA 1
ATOM 4908 C C . LYS A 1 670 ? 12.647 27.018 20.739 1.00 45.03 670 LYS A C 1
ATOM 4909 O O . LYS A 1 670 ? 13.429 27.713 21.398 1.00 43.79 670 LYS A O 1
ATOM 4915 N N . LEU A 1 671 ? 11.536 26.472 21.243 1.00 46.43 671 LEU A N 1
ATOM 4916 C CA . LEU A 1 671 ? 11.022 26.822 22.569 1.00 48.20 671 LEU A CA 1
ATOM 4917 C C . LEU A 1 671 ? 12.058 26.672 23.673 1.00 50.07 671 LEU A C 1
ATOM 4918 O O . LEU A 1 671 ? 11.961 27.340 24.713 1.00 51.72 671 LEU A O 1
ATOM 4923 N N . LEU A 1 672 ? 13.048 25.807 23.444 1.00 51.61 672 LEU A N 1
ATOM 4924 C CA . LEU A 1 672 ? 14.067 25.482 24.445 1.00 52.76 672 LEU A CA 1
ATOM 4925 C C . LEU A 1 672 ? 15.093 26.619 24.595 1.00 54.21 672 LEU A C 1
ATOM 4926 O O . LEU A 1 672 ? 15.885 26.648 25.536 1.00 54.15 672 LEU A O 1
ATOM 4931 N N . LYS A 1 673 ? 15.044 27.568 23.672 1.00 55.55 673 LYS A N 1
ATOM 4932 C CA . LYS A 1 673 ? 15.914 28.720 23.717 1.00 57.28 673 LYS A CA 1
ATOM 4933 C C . LYS A 1 673 ? 15.144 30.067 23.758 1.00 57.67 673 LYS A C 1
ATOM 4934 O O . LYS A 1 673 ? 15.746 31.119 23.998 1.00 58.04 673 LYS A O 1
ATOM 4940 N N . GLY A 1 674 ? 13.816 30.016 23.587 1.00 57.66 674 GLY A N 1
ATOM 4941 C CA . GLY A 1 674 ? 12.964 31.220 23.537 1.00 57.65 674 GLY A CA 1
ATOM 4942 C C . GLY A 1 674 ? 12.186 31.431 22.235 1.00 58.06 674 GLY A C 1
ATOM 4943 O O . GLY A 1 674 ? 12.707 31.252 21.118 1.00 57.01 674 GLY A O 1
#